Protein AF-A0A536L829-F1 (afdb_monomer_lite)

Foldseek 3Di:
DCAALVRHHFPWDKDQWDAAPVRQKIKTWTQGQPNDPPSDLSETFIWMAGNVNSHIDTQCAALVRHHFNYYKGNWEAANVRQKIKTKTQGQPNDPPRDLSEIFIWIARNVNSHIDTQCAALQRHHFNYYWDHWYAANLRQKIKTWTLGQHNFPQSDLSAIFIKIKGQAQVPPSDGNDRNGIHMDTQCAAPLRHHDNYHWHDWYAANVRQKIKIWTFDPSPPPQQQGGAIFIKMAGPQQGDIDTPQAAPVRHHFNWHKGWDYAYNLRQKTKIWTLGQRRYVPRNPSDIDIDIDGQACPLPDDSVQALDRNQRDPDADQQCPSSRHCRRRQQQRNVQRDGVSLCVVLVEDSRWRLHHQAARAPSVHPQARAPVVLVVLVVQFFPFGDDDTQDPRHPPNDDDRGRHPVRSVRSVVSHGRGIDD

Structure (mmCIF, N/CA/C/O backbone):
data_AF-A0A536L829-F1
#
_entry.id   AF-A0A536L829-F1
#
loop_
_atom_site.group_PDB
_atom_site.id
_atom_site.type_symbol
_atom_site.label_atom_id
_atom_site.label_alt_id
_atom_site.label_comp_id
_atom_site.label_asym_id
_atom_site.label_entity_id
_atom_site.label_seq_id
_atom_site.pdbx_PDB_ins_code
_atom_site.Cartn_x
_atom_site.Cartn_y
_atom_site.Cartn_z
_atom_site.occupancy
_atom_site.B_iso_or_equiv
_atom_site.auth_seq_id
_atom_site.auth_comp_id
_atom_site.auth_asym_id
_atom_site.auth_atom_id
_atom_site.pdbx_PDB_model_num
ATOM 1 N N . MET A 1 1 ? -20.697 14.080 11.314 1.00 69.31 1 MET A N 1
ATOM 2 C CA . MET A 1 1 ? -20.139 12.727 11.076 1.00 69.31 1 MET A CA 1
ATOM 3 C C . MET A 1 1 ? -19.675 12.110 12.388 1.00 69.31 1 MET A C 1
ATOM 5 O O . MET A 1 1 ? -20.003 10.958 12.609 1.00 69.31 1 MET A O 1
ATOM 9 N N . SER A 1 2 ? -19.052 12.883 13.291 1.00 83.31 2 SER A N 1
ATOM 10 C CA . SER A 1 2 ? -18.897 12.517 14.711 1.00 83.31 2 SER A CA 1
ATOM 11 C C . SER A 1 2 ? -20.229 12.636 15.470 1.00 83.31 2 SER A C 1
ATOM 13 O O . SER A 1 2 ? -20.561 13.674 16.046 1.00 83.31 2 SER A O 1
ATOM 15 N N . ILE A 1 3 ? -21.055 11.600 15.341 1.00 90.44 3 ILE A N 1
ATOM 16 C CA . ILE A 1 3 ? -22.325 11.435 16.052 1.00 90.44 3 ILE A CA 1
ATOM 17 C C . ILE A 1 3 ? -22.441 9.987 16.524 1.00 90.44 3 ILE A C 1
ATOM 19 O O . ILE A 1 3 ? -21.913 9.083 15.874 1.00 90.44 3 ILE A O 1
ATOM 23 N N . SER A 1 4 ? -23.143 9.759 17.621 1.00 88.38 4 SER A N 1
ATOM 24 C CA . SER A 1 4 ? -23.472 8.424 18.120 1.00 88.38 4 SER A CA 1
ATOM 25 C C . SER A 1 4 ? -24.584 7.756 17.295 1.00 88.38 4 SER A C 1
ATOM 27 O O . SER A 1 4 ? -25.200 8.356 16.403 1.00 88.38 4 SER A O 1
ATOM 29 N N . SER A 1 5 ? -24.861 6.482 17.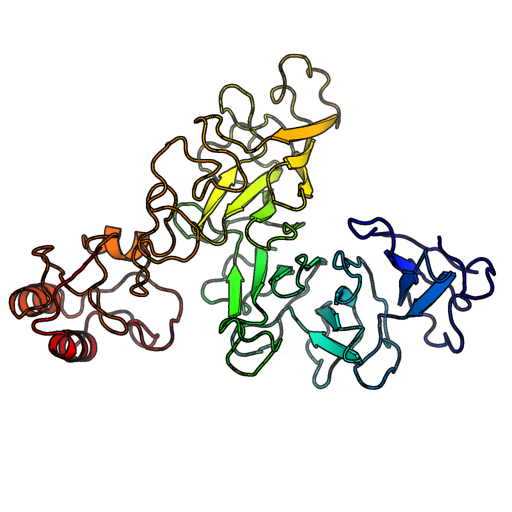576 1.00 92.31 5 SER A N 1
ATOM 30 C CA . SER A 1 5 ? -25.939 5.716 16.923 1.00 92.31 5 SER A CA 1
ATOM 31 C C . SER A 1 5 ? -27.346 6.269 17.207 1.00 92.31 5 SER A C 1
ATOM 33 O O . SER A 1 5 ? -28.232 6.140 16.370 1.00 92.31 5 SER A O 1
ATOM 35 N N . ASP A 1 6 ? -27.550 6.951 18.336 1.00 90.06 6 ASP A N 1
ATOM 36 C CA . ASP A 1 6 ? -28.783 7.682 18.676 1.00 90.06 6 ASP A CA 1
ATOM 37 C C . ASP A 1 6 ? -28.766 9.153 18.205 1.00 90.06 6 ASP A C 1
ATOM 39 O O . ASP A 1 6 ? -29.611 9.954 18.603 1.00 90.06 6 ASP A O 1
ATOM 43 N N . ALA A 1 7 ? -27.829 9.499 17.313 1.00 90.06 7 ALA A N 1
ATOM 44 C CA . ALA A 1 7 ? -27.653 10.816 16.701 1.00 90.06 7 ALA A CA 1
ATOM 45 C C . ALA A 1 7 ? -27.290 11.956 17.673 1.00 90.06 7 ALA A C 1
ATOM 47 O O . ALA A 1 7 ? -27.425 13.131 17.320 1.00 90.06 7 ALA A O 1
ATOM 48 N N . ALA A 1 8 ? -26.775 11.638 18.863 1.00 92.50 8 ALA A N 1
ATOM 49 C CA . ALA A 1 8 ? -26.170 12.632 19.737 1.00 92.50 8 ALA A CA 1
ATOM 50 C C . ALA A 1 8 ? -24.819 13.103 19.171 1.00 92.50 8 ALA A C 1
ATOM 52 O O . ALA A 1 8 ? -24.063 12.346 18.560 1.00 92.50 8 ALA A O 1
ATOM 53 N N . GLN A 1 9 ? -24.510 14.384 19.363 1.00 93.19 9 GLN A N 1
ATOM 54 C CA . GLN A 1 9 ? -23.224 14.954 18.967 1.00 93.19 9 GLN A CA 1
ATOM 55 C C . GLN A 1 9 ? -22.103 14.449 19.888 1.00 93.19 9 GLN A C 1
ATOM 57 O O . GLN A 1 9 ? -22.284 14.391 21.108 1.00 93.19 9 GLN A O 1
ATOM 62 N N . GLY A 1 10 ? -20.937 14.138 19.311 1.00 93.44 10 GLY A N 1
ATOM 63 C CA . GLY A 1 10 ? -19.727 13.835 20.078 1.00 93.44 10 GLY A CA 1
ATOM 64 C C . GLY A 1 10 ? -19.325 14.991 21.005 1.00 93.44 10 GLY A C 1
ATOM 65 O O . GLY A 1 10 ? -19.344 16.155 20.603 1.00 93.44 10 GLY A O 1
ATOM 66 N N . ASN A 1 11 ? -18.957 14.678 22.245 1.00 94.19 11 ASN A N 1
ATOM 67 C CA . ASN A 1 11 ? -18.572 15.643 23.282 1.00 94.19 11 ASN A CA 1
ATOM 68 C C . ASN A 1 11 ? -17.068 15.996 23.287 1.00 94.19 11 ASN A C 1
ATOM 70 O O . ASN A 1 11 ? -16.604 16.672 24.205 1.00 94.19 11 ASN A O 1
ATOM 74 N N . GLY A 1 12 ? -16.318 15.558 22.275 1.00 93.69 12 GLY A N 1
ATOM 75 C CA . GLY A 1 12 ? -14.879 15.770 22.132 1.00 93.69 12 GLY A CA 1
ATOM 76 C C . GLY A 1 12 ? -14.468 16.068 20.689 1.00 93.69 12 GLY A C 1
ATOM 77 O O . GLY A 1 12 ? -15.265 15.963 19.751 1.00 93.69 12 GLY A O 1
ATOM 78 N N . THR A 1 13 ? -13.206 16.459 20.508 1.00 94.56 13 THR A N 1
ATOM 79 C CA . THR A 1 13 ? -12.632 16.722 19.182 1.00 94.56 13 THR A CA 1
ATOM 80 C C . THR A 1 13 ? -12.606 15.443 18.352 1.00 94.56 13 THR A C 1
ATOM 82 O O . THR A 1 13 ? -12.345 14.359 18.869 1.00 94.56 13 THR A O 1
ATOM 85 N N . SER A 1 14 ? -12.890 15.573 17.058 1.00 95.12 14 SER A N 1
ATOM 86 C CA . SER A 1 14 ? -12.734 14.496 16.079 1.00 95.12 14 SER A CA 1
ATOM 87 C C . SER A 1 14 ? -11.917 15.008 14.903 1.00 95.12 14 SER A C 1
ATOM 89 O O . SER A 1 14 ? -12.130 16.140 14.464 1.00 95.12 14 SER A O 1
ATOM 91 N N . ASP A 1 15 ? -11.003 14.189 14.403 1.00 94.56 15 ASP A N 1
ATOM 92 C CA . ASP A 1 15 ? -10.089 14.545 13.321 1.00 94.56 15 ASP A CA 1
ATOM 93 C C . ASP A 1 15 ? -9.843 13.352 12.381 1.00 94.56 15 ASP A C 1
ATOM 95 O O . ASP A 1 15 ? -10.483 12.306 12.504 1.00 94.56 15 ASP A O 1
ATOM 99 N N . THR A 1 16 ? -8.951 13.551 11.403 1.00 92.00 16 THR A N 1
ATOM 100 C CA . THR A 1 16 ? -8.462 12.511 10.479 1.00 92.00 16 THR A CA 1
ATOM 101 C C . THR A 1 16 ? -9.557 11.623 9.853 1.00 92.00 16 THR A C 1
ATOM 103 O O . THR A 1 16 ? -9.437 10.398 9.867 1.00 92.00 16 THR A O 1
ATOM 106 N N . PRO A 1 17 ? -10.648 12.195 9.297 1.00 95.00 17 PRO A N 1
ATOM 107 C CA . PRO A 1 17 ? -11.687 11.383 8.687 1.00 95.00 17 PRO A CA 1
ATOM 108 C C . PRO A 1 17 ? -11.194 10.736 7.388 1.00 95.00 17 PRO A C 1
ATOM 110 O O . PRO A 1 17 ? -10.574 11.382 6.542 1.00 95.00 17 PRO A O 1
ATOM 113 N N . TYR A 1 18 ? -11.580 9.484 7.194 1.00 94.00 18 TYR A N 1
ATOM 114 C CA . TYR A 1 18 ? -11.439 8.738 5.957 1.00 94.00 18 TYR A CA 1
ATOM 115 C C . TYR A 1 18 ? -12.810 8.240 5.516 1.00 94.00 18 TYR A C 1
ATOM 117 O O . TYR A 1 18 ? -13.568 7.699 6.320 1.00 94.00 18 TYR A O 1
ATOM 125 N N . ILE A 1 19 ? -13.142 8.406 4.239 1.00 93.50 19 ILE A N 1
ATOM 126 C CA . ILE A 1 19 ? -14.396 7.924 3.664 1.00 93.50 19 ILE A CA 1
ATOM 127 C C . ILE A 1 19 ? -14.114 6.776 2.694 1.00 93.50 19 ILE A C 1
ATOM 129 O O . ILE A 1 19 ? -13.273 6.898 1.810 1.00 93.50 19 ILE A O 1
ATOM 133 N N . SER A 1 20 ? -14.817 5.659 2.874 1.00 92.88 20 SER A N 1
ATOM 134 C CA . SER A 1 20 ? -14.793 4.528 1.934 1.00 92.88 20 SER A CA 1
ATOM 135 C C . SER A 1 20 ? -15.218 4.960 0.525 1.00 92.88 20 SER A C 1
ATOM 137 O O . SER A 1 20 ? -15.985 5.911 0.365 1.00 92.88 20 SER A O 1
ATOM 139 N N . TYR A 1 21 ? -14.767 4.234 -0.500 1.00 87.12 21 TYR A N 1
ATOM 140 C CA . TYR A 1 21 ? -14.983 4.586 -1.911 1.00 87.12 21 TYR A CA 1
ATOM 141 C C . TYR A 1 21 ? -16.462 4.797 -2.290 1.00 87.12 21 TYR A C 1
ATOM 143 O O . TYR A 1 21 ? -16.812 5.757 -2.971 1.00 87.12 21 TYR A O 1
ATOM 151 N N . ASN A 1 22 ? -17.361 3.943 -1.792 1.00 86.19 22 ASN A N 1
ATOM 152 C CA . ASN A 1 22 ? -18.809 4.065 -2.023 1.00 86.19 22 ASN A CA 1
ATOM 153 C C . ASN A 1 22 ? -19.483 5.144 -1.149 1.00 86.19 22 ASN A C 1
ATOM 155 O O . ASN A 1 22 ? -20.701 5.328 -1.192 1.00 86.19 22 ASN A O 1
ATOM 159 N N . GLY A 1 23 ? -18.711 5.832 -0.310 1.00 91.50 23 GLY A N 1
ATOM 160 C CA . GLY A 1 23 ? -19.181 6.851 0.607 1.00 91.50 23 GLY A CA 1
ATOM 161 C C . GLY A 1 23 ? -19.932 6.321 1.825 1.00 91.50 23 GLY A C 1
ATOM 162 O O . GLY A 1 23 ? -20.353 7.137 2.640 1.00 91.50 23 GLY A O 1
ATOM 163 N N . ARG A 1 24 ? -20.160 5.013 1.979 1.00 96.00 24 ARG A N 1
ATOM 164 C CA . ARG A 1 24 ? -21.028 4.467 3.037 1.00 96.00 24 ARG A CA 1
ATOM 165 C C . ARG A 1 24 ? -20.382 4.549 4.412 1.00 96.00 24 ARG A C 1
ATOM 167 O O . ARG A 1 24 ? -21.031 4.987 5.360 1.00 96.00 24 ARG A O 1
ATOM 174 N N . TYR A 1 25 ? -19.131 4.132 4.518 1.00 97.69 25 TYR A N 1
ATOM 175 C CA . TYR A 1 25 ? -18.400 4.092 5.778 1.00 97.69 25 TYR A CA 1
ATOM 176 C C . TYR A 1 25 ? -17.463 5.279 5.913 1.00 97.69 25 TYR A C 1
ATOM 178 O O . TYR A 1 25 ? -16.838 5.703 4.937 1.00 97.69 25 TYR A O 1
ATOM 186 N N . VAL A 1 26 ? -17.366 5.791 7.136 1.00 97.50 26 VAL A N 1
ATOM 187 C CA . VAL A 1 26 ? -16.442 6.860 7.510 1.00 97.50 26 VAL A CA 1
ATOM 188 C C . VAL A 1 26 ? -15.679 6.410 8.741 1.00 97.50 26 VAL A C 1
ATOM 190 O O . VAL A 1 26 ? -16.291 6.275 9.799 1.00 97.50 26 VAL A O 1
ATOM 193 N N . ALA A 1 27 ? -14.375 6.193 8.607 1.00 97.94 27 ALA A N 1
ATOM 194 C CA . ALA A 1 27 ? -13.487 5.983 9.741 1.00 97.94 27 ALA A CA 1
ATOM 195 C C . ALA A 1 27 ? -12.945 7.337 10.217 1.00 97.94 27 ALA A C 1
ATOM 197 O O . ALA A 1 27 ? -12.687 8.215 9.398 1.00 97.94 27 ALA A O 1
ATOM 198 N N . PHE A 1 28 ? -12.821 7.557 11.520 1.00 97.88 28 PHE A N 1
ATOM 199 C CA . PHE A 1 28 ? -12.306 8.817 12.063 1.00 97.88 28 PHE A CA 1
ATOM 200 C C . PHE A 1 28 ? -11.768 8.621 13.477 1.00 97.88 28 PHE A C 1
ATOM 202 O O . PHE A 1 28 ? -12.210 7.718 14.189 1.00 97.88 28 PHE A O 1
ATOM 209 N N . SER A 1 29 ? -10.851 9.493 13.890 1.00 97.62 29 SER A N 1
ATOM 210 C CA . SER A 1 29 ? -10.360 9.510 15.268 1.00 97.62 29 SER A CA 1
ATOM 211 C C . SER A 1 29 ? -11.216 10.452 16.113 1.00 97.62 29 SER A C 1
ATOM 213 O O . SER A 1 29 ? -11.665 11.501 15.634 1.00 97.62 29 SER A O 1
ATOM 215 N N . SER A 1 30 ? -11.467 10.104 17.372 1.00 97.69 30 SER A N 1
ATOM 216 C CA . SER A 1 30 ? -12.224 10.960 18.285 1.00 97.69 30 SER A CA 1
ATOM 217 C C . SER A 1 30 ? -11.803 10.777 19.735 1.00 97.69 30 SER A C 1
ATOM 219 O O . SER A 1 30 ? -11.597 9.658 20.182 1.00 97.69 30 SER A O 1
ATOM 221 N N . GLY A 1 31 ? -11.727 11.882 20.479 1.00 96.44 31 GLY A N 1
ATOM 222 C CA . GLY A 1 31 ? -11.614 11.870 21.944 1.00 96.44 31 GLY A CA 1
ATOM 223 C C . GLY A 1 31 ? -12.967 12.004 22.653 1.00 96.44 31 GLY A C 1
ATOM 224 O O . GLY A 1 31 ? -13.018 12.441 23.801 1.00 96.44 31 GLY A O 1
ATOM 225 N N . ALA A 1 32 ? -14.074 11.769 21.943 1.00 96.81 32 ALA A N 1
ATOM 226 C CA . ALA A 1 32 ? -15.423 11.906 22.476 1.00 96.81 32 ALA A CA 1
ATOM 227 C C . ALA A 1 32 ? -15.872 10.629 23.201 1.00 96.81 32 ALA A C 1
ATOM 229 O O . ALA A 1 32 ? -16.067 9.600 22.567 1.00 96.81 32 ALA A O 1
ATOM 230 N N . SER A 1 33 ? -16.167 10.736 24.497 1.00 95.88 33 SER A N 1
ATOM 231 C CA . SER A 1 33 ? -16.559 9.609 25.355 1.00 95.88 33 SER A CA 1
ATOM 232 C C . SER A 1 33 ? -18.018 9.153 25.210 1.00 95.88 33 SER A C 1
ATOM 234 O O . SER A 1 33 ? -18.511 8.354 26.002 1.00 95.88 33 SER A O 1
ATOM 236 N N . ASN A 1 34 ? -18.768 9.716 24.261 1.00 95.12 34 ASN A N 1
ATOM 237 C CA . ASN A 1 34 ? -20.203 9.460 24.108 1.00 95.12 34 ASN A CA 1
ATOM 238 C C . ASN A 1 34 ? -20.605 8.992 22.702 1.00 95.12 34 ASN A C 1
ATOM 240 O O . ASN A 1 34 ? -21.795 8.978 22.391 1.00 95.12 34 ASN A O 1
ATOM 244 N N . LEU A 1 35 ? -19.646 8.636 21.840 1.00 95.56 35 LEU A N 1
ATOM 245 C CA . LEU A 1 35 ? -19.955 8.126 20.498 1.00 95.56 35 LEU A CA 1
ATOM 246 C C . LEU A 1 35 ? -20.467 6.685 20.513 1.00 95.56 35 LEU A C 1
ATOM 248 O O . LEU A 1 35 ? -21.276 6.311 19.661 1.00 95.56 35 LEU A O 1
ATOM 252 N N . VAL A 1 36 ? -20.033 5.903 21.498 1.00 95.50 36 VAL A N 1
ATOM 253 C CA . VAL A 1 36 ? -20.511 4.550 21.788 1.00 95.50 36 VAL A CA 1
ATOM 254 C C . VAL A 1 36 ? -20.711 4.394 23.299 1.00 95.50 36 VAL A C 1
ATOM 256 O O . VAL A 1 36 ? -20.111 5.149 24.068 1.00 95.50 36 VAL A O 1
ATOM 259 N N . PRO A 1 37 ? -21.529 3.428 23.750 1.00 90.19 37 PRO A N 1
ATOM 260 C CA . PRO A 1 37 ? -21.577 3.059 25.159 1.00 90.19 37 PRO A CA 1
ATOM 261 C C . PRO A 1 37 ? -20.196 2.628 25.675 1.00 90.19 37 PRO A C 1
ATOM 263 O O . PRO A 1 37 ? -19.373 2.109 24.924 1.00 90.19 37 PRO A O 1
ATOM 266 N N . ASP A 1 38 ? -19.963 2.831 26.968 1.00 88.25 38 ASP A N 1
ATOM 267 C CA . ASP A 1 38 ? -18.808 2.307 27.709 1.00 88.25 38 ASP A CA 1
ATOM 268 C C . ASP A 1 38 ? -17.429 2.859 27.321 1.00 88.25 38 ASP A C 1
ATOM 270 O O . ASP A 1 38 ? -16.408 2.313 27.737 1.00 88.25 38 ASP A O 1
ATOM 274 N N . ASP A 1 39 ? -17.360 3.983 26.604 1.00 93.75 39 ASP A N 1
ATOM 275 C CA . ASP A 1 39 ? -16.107 4.719 26.428 1.00 93.75 39 ASP A CA 1
ATOM 276 C C . ASP A 1 39 ? -15.562 5.301 27.733 1.00 93.75 39 ASP A C 1
ATOM 278 O O . ASP A 1 39 ? -16.080 6.279 28.275 1.00 93.75 39 ASP A O 1
ATOM 282 N N . SER A 1 40 ? -14.525 4.649 28.262 1.00 94.50 40 SER A N 1
ATOM 283 C CA . SER A 1 40 ? -14.020 4.894 29.614 1.00 94.50 40 SER A CA 1
ATOM 284 C C . SER A 1 40 ? -12.497 4.966 29.709 1.00 94.50 40 SER A C 1
ATOM 286 O O . SER A 1 40 ? -11.978 5.280 30.781 1.00 94.50 40 SER A O 1
ATOM 288 N N . ASN A 1 41 ? -11.775 4.730 28.611 1.00 92.75 41 ASN A N 1
ATOM 289 C CA . ASN A 1 41 ? -10.310 4.768 28.578 1.00 92.75 41 ASN A CA 1
ATOM 290 C C . ASN A 1 41 ? -9.739 6.203 28.581 1.00 92.75 41 ASN A C 1
ATOM 292 O O . ASN A 1 41 ? -8.550 6.380 28.839 1.00 92.75 41 ASN A O 1
ATOM 296 N N . ALA A 1 42 ? -10.574 7.218 28.318 1.00 92.56 42 ALA A N 1
ATOM 297 C CA . ALA A 1 42 ? -10.180 8.622 28.170 1.00 92.56 42 ALA A CA 1
ATOM 298 C C . ALA A 1 42 ? -9.056 8.849 27.132 1.00 92.56 42 ALA A C 1
ATOM 300 O O . ALA A 1 42 ? -8.292 9.812 27.242 1.00 92.56 42 ALA A O 1
ATOM 301 N N . ALA A 1 43 ? -8.957 7.968 26.133 1.00 96.25 43 ALA A N 1
ATOM 302 C CA . ALA A 1 43 ? -7.997 8.049 25.041 1.00 96.25 43 ALA A CA 1
ATOM 303 C C . ALA A 1 43 ? -8.674 8.535 23.748 1.00 96.25 43 ALA A C 1
ATOM 305 O O . ALA A 1 43 ? -9.896 8.604 23.649 1.00 96.25 43 ALA A O 1
ATOM 306 N N . ILE A 1 44 ? -7.868 8.907 22.749 1.00 97.75 44 ILE A N 1
ATOM 307 C CA . ILE A 1 44 ? -8.382 9.078 21.384 1.00 97.75 44 ILE A CA 1
ATOM 308 C C . ILE A 1 44 ? -8.559 7.686 20.785 1.00 97.75 44 ILE A C 1
ATOM 310 O O . ILE A 1 44 ? -7.616 6.895 20.777 1.00 97.75 44 ILE A O 1
ATOM 314 N N . ASP A 1 45 ? -9.746 7.425 20.257 1.00 98.31 45 ASP A N 1
ATOM 315 C CA . ASP A 1 45 ? -10.143 6.146 19.686 1.00 98.31 45 ASP A CA 1
ATOM 316 C C . ASP A 1 45 ? -10.475 6.262 18.200 1.00 98.31 45 ASP A C 1
ATOM 318 O O . ASP A 1 45 ? -10.788 7.342 17.691 1.00 98.31 45 ASP A O 1
ATOM 322 N N . ILE A 1 46 ? -10.434 5.126 17.505 1.00 98.44 46 ILE A N 1
ATOM 323 C CA . ILE A 1 46 ? -10.895 5.008 16.124 1.00 98.44 46 ILE A CA 1
ATOM 324 C C . ILE A 1 46 ? -12.347 4.566 16.124 1.00 98.44 46 ILE A C 1
ATOM 326 O O . ILE A 1 46 ? -12.702 3.568 16.750 1.00 98.44 46 ILE A O 1
ATOM 330 N N . PHE A 1 47 ? -13.170 5.268 15.356 1.00 98.44 47 PHE A N 1
ATOM 331 C CA . PHE A 1 47 ? -14.573 4.941 15.157 1.00 98.44 47 PHE A CA 1
ATOM 332 C C . PHE A 1 47 ? -14.888 4.755 13.682 1.00 98.44 47 PHE A C 1
ATOM 334 O O . PHE A 1 47 ? -14.300 5.418 12.828 1.00 98.44 47 PHE A O 1
ATOM 341 N N . VAL A 1 48 ? -15.874 3.908 13.391 1.00 98.31 48 VAL A N 1
ATOM 342 C CA . VAL A 1 48 ? -16.492 3.805 12.067 1.00 98.31 48 VAL A CA 1
ATOM 343 C C . VAL A 1 48 ? -17.961 4.171 12.159 1.00 98.31 48 VAL A C 1
ATOM 345 O O . VAL A 1 48 ? -18.712 3.628 12.968 1.00 98.31 48 VAL A O 1
ATOM 348 N N . ARG A 1 49 ? -18.380 5.096 11.294 1.00 97.50 49 ARG A N 1
ATOM 349 C CA . ARG A 1 49 ? -19.781 5.434 11.053 1.00 97.50 49 ARG A CA 1
ATOM 350 C C . ARG A 1 49 ? -20.263 4.733 9.791 1.00 97.50 49 ARG A C 1
ATOM 352 O O . ARG A 1 49 ? -19.796 5.060 8.701 1.00 97.50 49 ARG A O 1
ATOM 359 N N . ASP A 1 50 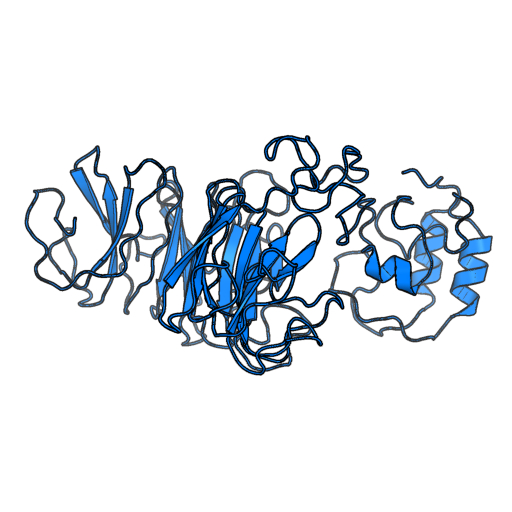? -21.261 3.866 9.917 1.00 97.19 50 ASP A N 1
ATOM 360 C CA . ASP A 1 50 ? -22.065 3.421 8.778 1.00 97.19 50 ASP A CA 1
ATOM 361 C C . ASP A 1 50 ? -23.151 4.472 8.507 1.00 97.19 50 ASP A C 1
ATOM 363 O O . ASP A 1 50 ? -24.073 4.684 9.301 1.00 97.19 50 ASP A O 1
ATOM 367 N N . ARG A 1 51 ? -23.040 5.178 7.381 1.00 95.62 51 ARG A N 1
ATOM 368 C CA . ARG A 1 51 ? -23.989 6.231 7.000 1.00 95.62 51 ARG A CA 1
ATOM 369 C C . ARG A 1 51 ? -25.325 5.683 6.508 1.00 95.62 51 ARG A C 1
ATOM 371 O O . ARG A 1 51 ? -26.310 6.415 6.563 1.00 95.62 51 ARG A O 1
ATOM 378 N N . SER A 1 52 ? -25.367 4.439 6.036 1.00 95.69 52 SER A N 1
ATOM 379 C CA . SER A 1 52 ? -26.596 3.793 5.573 1.00 95.69 52 SER A CA 1
ATOM 380 C C . SER A 1 52 ? -27.419 3.264 6.742 1.00 95.69 52 SER A C 1
ATOM 382 O O . SER A 1 52 ? -28.633 3.443 6.755 1.00 95.69 52 SER A O 1
ATOM 384 N N . LEU A 1 53 ? -26.764 2.645 7.729 1.00 95.38 53 LEU A N 1
ATOM 385 C CA . LEU A 1 53 ? -27.432 2.111 8.923 1.00 95.38 53 LEU A CA 1
ATOM 386 C C . LEU A 1 53 ? -27.572 3.139 10.047 1.00 95.38 53 LEU A C 1
ATOM 388 O O . LEU A 1 53 ? -28.387 2.965 10.949 1.00 95.38 53 LEU A O 1
ATOM 392 N N . GLY A 1 54 ? -26.793 4.217 10.001 1.00 95.19 54 GLY A N 1
ATOM 393 C CA . GLY A 1 54 ? -26.799 5.228 11.043 1.00 95.19 54 GLY A CA 1
ATOM 394 C C . GLY A 1 54 ? -26.186 4.742 12.359 1.00 95.19 54 GLY A C 1
ATOM 395 O O . GLY A 1 54 ? -26.558 5.254 13.415 1.00 95.19 54 GLY A O 1
ATOM 396 N N . THR A 1 55 ? -25.245 3.801 12.303 1.00 96.69 55 THR A N 1
ATOM 397 C CA . THR A 1 55 ? -24.552 3.244 13.471 1.00 96.69 55 THR A CA 1
ATOM 398 C C . THR A 1 55 ? -23.118 3.749 13.561 1.00 96.69 55 THR A C 1
ATOM 400 O O . THR A 1 55 ? -22.462 3.970 12.543 1.00 96.69 55 THR A O 1
ATOM 403 N N . THR A 1 56 ? -22.641 3.935 14.788 1.00 97.31 56 THR A N 1
ATOM 404 C CA . THR A 1 56 ? -21.245 4.238 15.117 1.00 97.31 56 THR A CA 1
ATOM 405 C C . THR A 1 56 ? -20.712 3.145 16.029 1.00 97.31 56 THR A C 1
ATOM 407 O O . THR A 1 56 ? -21.380 2.773 16.993 1.00 97.31 56 THR A O 1
ATOM 410 N N . GLU A 1 57 ? -19.516 2.653 15.735 1.00 96.75 57 GLU A N 1
ATOM 411 C CA . GLU A 1 57 ? -18.818 1.650 16.539 1.00 96.75 57 GLU A CA 1
ATOM 412 C C . GLU A 1 57 ? -17.350 2.028 16.728 1.00 96.75 57 GLU A C 1
ATOM 414 O O . GLU A 1 57 ? -16.790 2.772 15.919 1.00 96.75 57 GLU A O 1
ATOM 419 N N . ARG A 1 58 ? -16.735 1.518 17.799 1.00 98.12 58 ARG A N 1
ATOM 420 C CA . ARG A 1 58 ? -15.303 1.679 18.058 1.00 98.12 58 ARG A CA 1
ATOM 421 C C . ARG A 1 58 ? -14.534 0.539 17.415 1.00 98.12 58 ARG A C 1
ATOM 423 O O . ARG A 1 58 ? -14.943 -0.611 17.502 1.00 98.12 58 ARG A O 1
ATOM 430 N N . VAL A 1 59 ? -13.415 0.883 16.801 1.00 98.38 59 VAL A N 1
ATOM 431 C CA . VAL A 1 59 ? -12.536 -0.026 16.065 1.00 98.38 59 VAL A CA 1
ATOM 432 C C . VAL A 1 59 ? -11.220 -0.264 16.800 1.00 98.38 59 VAL A C 1
ATOM 434 O O . VAL A 1 59 ? -10.651 -1.341 16.665 1.00 98.38 59 VAL A O 1
ATOM 437 N N . SER A 1 60 ? -10.749 0.702 17.597 1.00 98.56 60 SER A N 1
ATOM 438 C CA . SER A 1 60 ? -9.548 0.591 18.441 1.00 98.56 60 SER A CA 1
ATOM 439 C C . SER A 1 60 ? -9.780 -0.322 19.653 1.00 98.56 60 SER A C 1
ATOM 441 O O . SER A 1 60 ? -9.766 0.110 20.807 1.00 98.56 60 SER A O 1
ATOM 443 N N . VAL A 1 61 ? -10.024 -1.601 19.376 1.00 98.62 61 VAL A N 1
ATOM 444 C CA . VAL A 1 61 ? -10.246 -2.672 20.350 1.00 98.62 61 VAL A CA 1
ATOM 445 C C . VAL A 1 61 ? -9.381 -3.889 20.021 1.00 98.62 61 VAL A C 1
ATOM 447 O O . VAL A 1 61 ? -8.988 -4.090 18.868 1.00 98.62 61 VAL A O 1
ATOM 450 N N . ASP A 1 62 ? -9.074 -4.705 21.025 1.00 98.62 62 ASP A N 1
ATOM 451 C CA . ASP A 1 62 ? -8.447 -6.014 20.828 1.00 98.62 62 ASP A CA 1
ATOM 452 C C . ASP A 1 62 ? -9.453 -7.061 20.299 1.00 98.62 62 ASP A C 1
ATOM 454 O O . ASP A 1 62 ? -10.650 -6.799 20.149 1.00 98.62 62 ASP A O 1
ATOM 458 N N . SER A 1 63 ? -8.983 -8.282 20.023 1.00 98.19 63 SER A N 1
ATOM 459 C CA . SER A 1 63 ? -9.837 -9.396 19.568 1.00 98.19 63 SER A CA 1
ATOM 460 C C . SER A 1 63 ? -10.828 -9.919 20.625 1.00 98.19 63 SER A C 1
ATOM 462 O O . SER A 1 63 ? -11.611 -10.820 20.337 1.00 98.19 63 SER A O 1
ATOM 464 N N . ALA A 1 64 ? -10.790 -9.394 21.851 1.00 98.00 64 ALA A N 1
ATOM 465 C CA . ALA A 1 64 ? -11.752 -9.662 22.918 1.00 98.00 64 ALA A CA 1
ATOM 466 C C . ALA A 1 64 ? -12.687 -8.459 23.174 1.00 98.00 64 ALA A C 1
ATOM 468 O O . ALA A 1 64 ? -13.394 -8.445 24.183 1.00 98.00 64 ALA A O 1
ATOM 469 N N . GLU A 1 65 ? -12.703 -7.472 22.268 1.00 97.00 65 GLU A N 1
ATOM 470 C CA . GLU A 1 65 ? -13.462 -6.215 22.348 1.00 97.00 65 GLU A CA 1
ATOM 471 C C . GLU A 1 65 ? -13.037 -5.268 23.488 1.00 97.00 65 GLU A C 1
ATOM 473 O O . GLU A 1 65 ? -13.766 -4.340 23.850 1.00 97.00 65 GLU A O 1
ATOM 478 N N . SER A 1 66 ? -11.847 -5.460 24.060 1.00 97.50 66 SER A N 1
ATOM 479 C CA . SER A 1 66 ? -11.295 -4.548 25.064 1.00 97.50 66 SER A CA 1
ATOM 480 C C . SER A 1 66 ? -10.728 -3.302 24.393 1.00 97.50 66 SER A C 1
ATOM 482 O O . SER A 1 66 ? -9.982 -3.388 23.421 1.00 97.50 66 SER A O 1
ATOM 484 N N . GLN A 1 67 ? -11.043 -2.129 24.939 1.00 98.12 67 GLN A N 1
ATOM 485 C CA . GLN A 1 67 ? -10.579 -0.840 24.418 1.00 98.12 67 GLN A CA 1
ATOM 486 C C . GLN A 1 67 ? -9.055 -0.721 24.460 1.00 98.12 67 GLN A C 1
ATOM 488 O O . GLN A 1 67 ? -8.411 -1.177 25.411 1.00 98.12 67 GLN A O 1
ATOM 493 N N . ALA A 1 68 ? -8.492 -0.038 23.462 1.00 98.25 68 ALA A N 1
ATOM 494 C CA . ALA A 1 68 ? -7.113 0.425 23.493 1.00 98.25 68 ALA A CA 1
ATOM 495 C C . ALA A 1 68 ? -6.830 1.186 24.801 1.00 98.25 68 ALA A C 1
ATOM 497 O O . ALA A 1 68 ? -7.607 2.045 25.225 1.00 98.25 68 ALA A O 1
ATOM 498 N N . ASN A 1 69 ? -5.704 0.881 25.444 1.00 97.19 69 ASN A N 1
ATOM 499 C CA . ASN A 1 69 ? -5.276 1.515 26.693 1.00 97.19 69 ASN A CA 1
ATOM 500 C C . ASN A 1 69 ? -4.475 2.817 26.483 1.00 97.19 69 ASN A C 1
ATOM 502 O O . ASN A 1 69 ? -3.964 3.387 27.447 1.00 97.19 69 ASN A O 1
ATOM 506 N N . SER A 1 70 ? -4.346 3.274 25.237 1.00 97.75 70 SER A N 1
ATOM 507 C CA . SER A 1 70 ? -3.633 4.487 24.840 1.00 97.75 70 SER A CA 1
ATOM 508 C C . SER A 1 70 ? -4.201 5.032 23.526 1.00 97.75 70 SER A C 1
ATOM 510 O O . SER A 1 70 ? -5.059 4.412 22.899 1.00 97.75 70 SER A O 1
ATOM 512 N N . ALA A 1 71 ? -3.739 6.212 23.113 1.00 97.44 71 ALA A N 1
ATOM 513 C CA . ALA A 1 71 ? -4.276 6.915 21.951 1.00 97.44 71 ALA A CA 1
ATOM 514 C C . ALA A 1 71 ? -4.036 6.160 20.632 1.00 97.44 71 ALA A C 1
ATOM 516 O O . ALA A 1 71 ? -2.928 5.688 20.362 1.00 97.44 71 ALA A O 1
ATOM 517 N N . SER A 1 72 ? -5.071 6.139 19.792 1.00 98.12 72 SER A N 1
ATOM 518 C CA . SER A 1 72 ? -5.067 5.635 18.417 1.00 98.12 72 SER A CA 1
ATOM 519 C C . SER A 1 72 ? -5.348 6.771 17.425 1.00 98.12 72 SER A C 1
ATOM 521 O O . SER A 1 72 ? -5.879 7.815 17.805 1.00 98.12 72 SER A O 1
ATOM 523 N N . GLY A 1 73 ? -4.975 6.610 16.153 1.00 97.25 73 GLY A N 1
ATOM 524 C CA . GLY A 1 73 ? -5.199 7.654 15.149 1.00 97.25 73 GLY A CA 1
ATOM 525 C C . GLY A 1 73 ? -5.010 7.215 13.696 1.00 97.25 73 GLY A C 1
ATOM 526 O O . GLY A 1 73 ? -4.661 6.069 13.424 1.00 97.25 73 GLY A O 1
ATOM 527 N N . ALA A 1 74 ? -5.212 8.169 12.781 1.00 95.88 74 ALA A N 1
ATOM 528 C CA . ALA A 1 74 ? -4.961 8.043 11.339 1.00 95.88 74 ALA A CA 1
ATOM 529 C C . ALA A 1 74 ? -5.557 6.768 10.698 1.00 95.88 74 ALA A C 1
ATOM 531 O O . ALA A 1 74 ? -4.809 5.940 10.178 1.00 95.88 74 ALA A O 1
ATOM 532 N N . PRO A 1 75 ? -6.889 6.579 10.749 1.00 97.75 75 PRO A N 1
ATOM 533 C CA . PRO A 1 75 ? -7.502 5.381 10.204 1.00 97.75 75 PRO A CA 1
ATOM 534 C C . PRO A 1 75 ? -7.585 5.395 8.670 1.00 97.75 75 PRO A C 1
ATOM 536 O O . PRO A 1 75 ? -7.819 6.434 8.050 1.00 97.75 75 PRO A O 1
ATOM 539 N N . SER A 1 76 ? -7.503 4.207 8.076 1.00 96.69 76 SER A N 1
ATOM 540 C CA . SER A 1 76 ? -7.785 3.905 6.670 1.00 96.69 76 SER A CA 1
ATOM 541 C C . SER A 1 76 ? -8.757 2.724 6.605 1.00 96.69 76 SER A C 1
ATOM 543 O O . SER A 1 76 ? -8.654 1.809 7.419 1.00 96.69 76 SER A O 1
ATOM 545 N N . ILE A 1 77 ? -9.742 2.746 5.704 1.00 97.50 77 ILE A N 1
ATOM 546 C CA . ILE A 1 77 ? -10.835 1.757 5.675 1.00 97.50 77 ILE A CA 1
ATOM 547 C C . ILE A 1 77 ? -11.088 1.234 4.262 1.00 97.50 77 ILE A C 1
ATOM 549 O O . ILE A 1 77 ? -11.164 2.015 3.310 1.00 97.50 77 ILE A O 1
ATOM 553 N N . SER A 1 78 ? -11.279 -0.083 4.144 1.00 96.94 78 SER A N 1
ATOM 554 C CA . SER A 1 78 ? -11.598 -0.747 2.879 1.00 96.94 78 SER A CA 1
ATOM 555 C C . SER A 1 78 ? -12.957 -0.280 2.304 1.00 96.94 78 SER A C 1
ATOM 557 O O . SER A 1 78 ? -13.850 0.146 3.045 1.00 96.94 78 SER A O 1
ATOM 559 N N . PRO A 1 79 ? -13.173 -0.347 0.975 1.00 94.94 79 PRO A N 1
ATOM 560 C CA . PRO A 1 79 ? -14.417 0.053 0.305 1.00 94.94 79 PRO A CA 1
ATOM 561 C C . PRO A 1 79 ? -15.691 -0.619 0.836 1.00 94.94 79 PRO A C 1
ATOM 563 O O . PRO A 1 79 ? -16.752 0.010 0.899 1.00 94.94 79 PRO A O 1
ATOM 566 N N . ASP A 1 80 ? -15.599 -1.893 1.215 1.00 95.50 80 ASP A N 1
ATOM 567 C CA . ASP A 1 80 ? -16.689 -2.668 1.820 1.00 95.50 80 ASP A CA 1
ATOM 568 C C . ASP A 1 80 ? -16.871 -2.377 3.322 1.00 95.50 80 ASP A C 1
ATOM 570 O O . ASP A 1 80 ? -17.856 -2.797 3.938 1.00 95.50 80 ASP A O 1
ATOM 574 N N . GLY A 1 81 ? -15.943 -1.608 3.890 1.00 96.69 81 GLY A N 1
ATOM 575 C CA . GLY A 1 81 ? -15.852 -1.244 5.285 1.00 96.69 81 GLY A CA 1
ATOM 576 C C . GLY A 1 81 ? -15.239 -2.316 6.175 1.00 96.69 81 GLY A C 1
ATOM 577 O O . GLY A 1 81 ? -15.020 -2.005 7.336 1.00 96.69 81 GLY A O 1
ATOM 578 N N . ARG A 1 82 ? -14.999 -3.548 5.716 1.00 97.25 82 ARG A N 1
ATOM 579 C CA . ARG A 1 82 ? -14.632 -4.684 6.579 1.00 97.25 82 ARG A CA 1
ATOM 580 C C . ARG A 1 82 ? -13.318 -4.466 7.322 1.00 97.25 82 ARG A C 1
ATOM 582 O O . ARG A 1 82 ? -13.255 -4.754 8.516 1.00 97.25 82 ARG A O 1
ATOM 589 N N . PHE A 1 83 ? -12.302 -3.957 6.640 1.00 98.50 83 PHE A N 1
ATOM 590 C CA . PHE A 1 83 ? -10.968 -3.803 7.197 1.00 98.50 83 PHE A CA 1
ATOM 591 C C . PHE A 1 83 ? -10.682 -2.347 7.525 1.00 98.50 83 PHE A C 1
ATOM 593 O O . PHE A 1 83 ? -10.919 -1.456 6.707 1.00 98.50 83 PHE A O 1
ATOM 600 N N . VAL A 1 84 ? -10.154 -2.107 8.722 1.00 98.69 84 VAL A N 1
ATOM 601 C CA . VAL A 1 84 ? -9.707 -0.779 9.145 1.00 98.69 84 VAL A CA 1
ATOM 602 C C . VAL A 1 84 ? -8.278 -0.870 9.634 1.00 98.69 84 VAL A C 1
ATOM 604 O O . VAL A 1 84 ? -8.017 -1.527 10.641 1.00 98.69 84 VAL A O 1
ATOM 607 N N . ALA A 1 85 ? -7.370 -0.197 8.938 1.00 98.62 85 ALA A N 1
ATOM 608 C CA . ALA A 1 85 ? -6.008 -0.004 9.399 1.00 98.62 85 ALA A CA 1
ATOM 609 C C . ALA A 1 85 ? -5.899 1.280 10.224 1.00 98.62 85 ALA A C 1
ATOM 611 O O . ALA A 1 85 ? -6.545 2.276 9.900 1.00 98.62 85 ALA A O 1
ATOM 612 N N . PHE A 1 86 ? -5.109 1.272 11.293 1.00 98.75 86 PHE A N 1
ATOM 613 C CA . PHE A 1 86 ? -4.897 2.442 12.147 1.00 98.75 86 PHE A CA 1
ATOM 614 C C . PHE A 1 86 ? -3.594 2.327 12.940 1.00 98.75 86 PHE A C 1
ATOM 616 O O . PHE A 1 86 ? -3.104 1.225 13.185 1.00 98.75 86 PHE A O 1
ATOM 623 N N . ARG A 1 87 ? -3.052 3.466 13.382 1.00 98.19 87 ARG A N 1
ATOM 624 C CA . ARG A 1 87 ? -1.904 3.486 14.300 1.00 98.19 87 ARG A CA 1
ATOM 625 C C . ARG A 1 87 ? -2.366 3.533 15.749 1.00 98.19 87 ARG A C 1
ATOM 627 O O . ARG A 1 87 ? -3.382 4.172 16.047 1.00 98.19 87 ARG A O 1
ATOM 634 N N . SER A 1 88 ? -1.600 2.950 16.663 1.00 98.38 88 SER A N 1
ATOM 635 C CA . SER A 1 88 ? -1.874 3.045 18.097 1.00 98.38 88 SER A CA 1
ATOM 636 C C . SER A 1 88 ? -0.610 3.037 18.948 1.00 98.38 88 SER A C 1
ATOM 638 O O . SER A 1 88 ? 0.378 2.395 18.612 1.00 98.38 88 SER A O 1
ATOM 640 N N . ASN A 1 89 ? -0.670 3.743 20.078 1.00 97.81 89 ASN A N 1
ATOM 641 C CA . ASN A 1 89 ? 0.320 3.670 21.159 1.00 97.81 89 ASN A CA 1
ATOM 642 C C . ASN A 1 89 ? -0.074 2.645 22.240 1.00 97.81 89 ASN A C 1
ATOM 644 O O . ASN A 1 89 ? 0.474 2.672 23.345 1.00 97.81 89 ASN A O 1
ATOM 648 N N . ALA A 1 90 ? -1.129 1.861 22.002 1.00 98.12 90 ALA A N 1
ATOM 649 C CA . ALA A 1 90 ? -1.718 0.972 22.991 1.00 98.12 90 ALA A CA 1
ATOM 650 C C . ALA A 1 90 ? -1.015 -0.381 23.022 1.00 98.12 90 ALA A C 1
ATOM 652 O O . ALA A 1 90 ? -0.893 -1.036 21.999 1.00 98.12 90 ALA A O 1
ATOM 653 N N . THR A 1 91 ? -0.659 -0.839 24.220 1.00 97.69 91 THR A N 1
ATOM 654 C CA . THR A 1 91 ? 0.083 -2.093 24.432 1.00 97.69 91 THR A CA 1
ATOM 655 C C . THR A 1 91 ? -0.811 -3.324 24.584 1.00 97.69 91 THR A C 1
ATOM 657 O O . THR A 1 91 ? -0.337 -4.414 24.900 1.00 97.69 91 THR A O 1
ATOM 660 N N . ASN A 1 92 ? -2.129 -3.159 24.459 1.00 97.75 92 ASN A N 1
ATOM 661 C CA . ASN A 1 92 ? -3.105 -4.212 24.738 1.00 97.75 92 ASN A CA 1
ATOM 662 C C . ASN A 1 92 ? -3.960 -4.611 23.532 1.00 97.75 92 ASN A C 1
ATOM 664 O O . ASN A 1 92 ? -4.852 -5.432 23.704 1.00 97.75 92 ASN A O 1
ATOM 668 N N . LEU A 1 93 ? -3.715 -4.057 22.341 1.00 98.19 93 LEU A N 1
ATOM 669 C CA . LEU A 1 93 ? -4.502 -4.391 21.146 1.00 98.19 93 LEU A CA 1
ATOM 670 C C . LEU A 1 93 ? -4.211 -5.794 20.610 1.00 98.19 93 LEU A C 1
ATOM 672 O O . LEU A 1 93 ? -5.086 -6.422 20.017 1.00 98.19 93 LEU A O 1
ATOM 676 N N . VAL A 1 94 ? -2.998 -6.297 20.841 1.00 97.75 94 VAL A N 1
ATOM 677 C CA . VAL A 1 94 ? -2.622 -7.684 20.564 1.00 97.75 94 VAL A CA 1
ATOM 678 C C . VAL A 1 94 ? -1.752 -8.234 21.699 1.00 97.75 94 VAL A C 1
ATOM 680 O O . VAL A 1 94 ? -1.022 -7.475 22.344 1.00 97.75 94 VAL A O 1
ATOM 683 N N . PRO A 1 95 ? -1.764 -9.555 21.945 1.00 95.25 95 PRO A N 1
ATOM 684 C CA . PRO A 1 95 ? -0.851 -10.170 22.899 1.00 95.25 95 PRO A CA 1
ATOM 685 C C . PRO A 1 95 ? 0.618 -9.937 22.527 1.00 95.25 95 PRO A C 1
ATOM 687 O O . PRO A 1 95 ? 0.995 -9.978 21.357 1.00 95.25 95 PRO A O 1
ATOM 690 N N . GLY A 1 96 ? 1.465 -9.751 23.539 1.00 90.81 96 GLY A N 1
ATOM 691 C CA . GLY A 1 96 ? 2.915 -9.671 23.349 1.00 90.81 96 GLY A CA 1
ATOM 692 C C . GLY A 1 96 ? 3.421 -8.335 22.812 1.00 90.81 96 GLY A C 1
ATOM 693 O O . GLY A 1 96 ? 4.589 -8.255 22.443 1.00 90.81 96 GLY A O 1
ATOM 694 N N . ASP A 1 97 ? 2.596 -7.287 22.780 1.00 95.62 97 ASP A N 1
ATOM 695 C CA . ASP A 1 97 ? 3.078 -5.937 22.511 1.00 95.62 97 ASP A CA 1
ATOM 696 C C . ASP A 1 97 ? 3.995 -5.414 23.621 1.00 95.62 97 ASP A C 1
ATOM 698 O O . ASP A 1 97 ? 3.567 -5.176 24.751 1.00 95.62 97 ASP A O 1
ATOM 702 N N . THR A 1 98 ? 5.287 -5.317 23.307 1.00 94.06 98 THR A N 1
ATOM 703 C CA . THR A 1 98 ? 6.341 -5.066 24.300 1.00 94.06 98 THR A CA 1
ATOM 704 C C . THR A 1 98 ? 7.403 -4.075 23.838 1.00 94.06 98 THR A C 1
ATOM 706 O O . THR A 1 98 ? 8.287 -3.739 24.628 1.00 94.06 98 THR A O 1
ATOM 709 N N . ASN A 1 99 ? 7.331 -3.594 22.595 1.00 92.12 99 ASN A N 1
ATOM 710 C CA . ASN A 1 99 ? 8.366 -2.739 22.015 1.00 92.12 99 ASN A CA 1
ATOM 711 C C . ASN A 1 99 ? 8.291 -1.287 22.536 1.00 92.12 99 ASN A C 1
ATOM 713 O O . ASN A 1 99 ? 9.305 -0.596 22.561 1.00 92.12 99 ASN A O 1
ATOM 717 N N . GLY A 1 100 ? 7.124 -0.849 23.025 1.00 94.38 100 GLY A N 1
ATOM 718 C CA . GLY A 1 100 ? 6.914 0.498 23.561 1.00 94.38 100 GLY A CA 1
ATOM 719 C C . GLY A 1 100 ? 6.863 1.598 22.496 1.00 94.38 100 GLY A C 1
ATOM 720 O O . GLY A 1 100 ? 7.000 2.772 22.847 1.00 94.38 100 GLY A O 1
ATOM 721 N N . PHE A 1 101 ? 6.673 1.237 21.226 1.00 96.81 101 PHE A N 1
ATOM 722 C CA . PHE A 1 101 ? 6.595 2.162 20.098 1.00 96.81 101 PHE A CA 1
ATOM 723 C C . PHE A 1 101 ? 5.164 2.283 19.559 1.00 96.81 101 PHE A C 1
ATOM 725 O O . PHE A 1 101 ? 4.268 1.537 19.943 1.00 96.81 101 PHE A O 1
ATOM 732 N N . THR A 1 102 ? 4.931 3.267 18.685 1.00 97.56 102 THR A N 1
ATOM 733 C CA . THR A 1 102 ? 3.679 3.348 17.924 1.00 97.56 102 THR A CA 1
ATOM 734 C C . THR A 1 102 ? 3.655 2.242 16.877 1.00 97.56 102 THR A C 1
ATOM 736 O O . THR A 1 102 ? 4.534 2.194 16.014 1.00 97.56 102 THR A O 1
ATOM 739 N N . ASP A 1 103 ? 2.614 1.419 16.921 1.00 98.06 103 ASP A N 1
ATOM 740 C CA . ASP A 1 103 ? 2.420 0.288 16.021 1.00 98.06 103 ASP A CA 1
ATOM 741 C C . ASP A 1 103 ? 1.226 0.491 15.088 1.00 98.06 103 ASP A C 1
ATOM 743 O O . ASP A 1 103 ? 0.345 1.329 15.318 1.00 98.06 103 ASP A O 1
ATOM 747 N N . MET A 1 104 ? 1.205 -0.309 14.026 1.00 98.31 104 MET A N 1
ATOM 748 C CA . MET A 1 104 ? 0.158 -0.335 13.016 1.00 98.31 104 MET A CA 1
ATOM 749 C C . MET A 1 104 ? -0.685 -1.585 13.189 1.00 98.31 104 MET A C 1
ATOM 751 O O . MET A 1 104 ? -0.164 -2.696 13.320 1.00 98.31 104 MET A O 1
ATOM 755 N N . PHE A 1 105 ? -1.998 -1.405 13.147 1.00 98.75 105 PHE A N 1
ATOM 756 C CA . PHE A 1 105 ? -2.962 -2.469 13.361 1.00 98.75 105 PHE A CA 1
ATOM 757 C C . PHE A 1 105 ? -3.968 -2.526 12.228 1.00 98.75 105 PHE A C 1
ATOM 759 O O . PHE A 1 105 ? -4.315 -1.496 11.653 1.00 98.75 105 PHE A O 1
ATOM 766 N N . VAL A 1 106 ? -4.478 -3.725 11.960 1.00 98.81 106 VAL A N 1
ATOM 767 C CA . VAL A 1 106 ? -5.676 -3.936 11.148 1.00 98.81 106 VAL A CA 1
ATOM 768 C C . VAL A 1 106 ? -6.737 -4.605 12.002 1.00 98.81 106 VAL A C 1
ATOM 770 O O . VAL A 1 106 ? -6.484 -5.613 12.662 1.00 98.81 106 VAL A O 1
ATOM 773 N N . ARG A 1 107 ? -7.941 -4.037 11.964 1.00 98.75 107 ARG A N 1
ATOM 774 C CA . ARG A 1 107 ? -9.156 -4.635 12.503 1.00 98.75 107 ARG A CA 1
ATOM 775 C C . ARG A 1 107 ? -9.968 -5.234 11.365 1.00 98.75 107 ARG A C 1
ATOM 777 O O . ARG A 1 107 ? -10.444 -4.496 10.501 1.00 98.75 107 ARG A O 1
ATOM 784 N N . ASP A 1 108 ? -10.187 -6.543 11.403 1.00 98.44 108 ASP A N 1
ATOM 785 C CA . ASP A 1 108 ? -11.259 -7.184 10.646 1.00 98.44 108 ASP A CA 1
ATOM 786 C C . ASP A 1 108 ? -12.556 -7.075 11.454 1.00 98.44 108 ASP A C 1
ATOM 788 O O . ASP A 1 108 ? -12.755 -7.760 12.460 1.00 98.44 108 ASP A O 1
ATOM 792 N N . ARG A 1 109 ? -13.451 -6.190 11.014 1.00 97.81 109 ARG A N 1
ATOM 793 C CA . ARG A 1 109 ? -14.733 -5.923 11.680 1.00 97.81 109 ARG A CA 1
ATOM 794 C C . ARG A 1 109 ? -15.737 -7.063 11.522 1.00 97.81 109 ARG A C 1
ATOM 796 O O . ARG A 1 109 ? -16.695 -7.128 12.284 1.00 97.81 109 ARG A O 1
ATOM 803 N N . MET A 1 110 ? -15.551 -7.937 10.533 1.00 97.00 110 MET A N 1
ATOM 804 C CA . MET A 1 110 ? -16.424 -9.088 10.315 1.00 97.00 110 MET A CA 1
ATOM 805 C C . MET A 1 110 ? -16.024 -10.261 11.211 1.00 97.00 110 MET A C 1
ATOM 807 O O . MET A 1 110 ? -16.898 -10.906 11.786 1.00 97.00 110 MET A O 1
ATOM 811 N N . LEU A 1 111 ? -14.721 -10.528 11.334 1.00 97.12 111 LEU A N 1
ATOM 812 C CA . LEU A 1 111 ? -14.201 -11.618 12.169 1.00 97.12 111 LEU A CA 1
ATOM 813 C C . LEU A 1 111 ? -13.990 -11.221 13.633 1.00 97.12 111 LEU A C 1
ATOM 815 O O . LEU A 1 111 ? -13.863 -12.095 14.486 1.00 97.12 111 LEU A O 1
ATOM 819 N N . GLY A 1 112 ? -13.949 -9.923 13.934 1.00 97.81 112 GLY A N 1
ATOM 820 C CA . GLY A 1 112 ? -13.656 -9.436 15.278 1.00 97.81 112 GLY A CA 1
ATOM 821 C C . GLY A 1 112 ? -12.197 -9.665 15.680 1.00 97.81 112 GLY A C 1
ATOM 822 O O . GLY A 1 112 ? -11.900 -9.857 16.858 1.00 97.81 112 GLY A O 1
ATOM 823 N N . VAL A 1 113 ? -11.278 -9.644 14.710 1.00 98.06 113 VAL A N 1
ATOM 824 C CA . VAL A 1 113 ? -9.847 -9.903 14.922 1.00 98.06 113 VAL A CA 1
ATOM 825 C C . VAL A 1 113 ? -9.041 -8.622 14.725 1.00 98.06 113 VAL A C 1
ATOM 827 O O . VAL A 1 113 ? -9.236 -7.901 13.747 1.00 98.06 113 VAL A O 1
ATOM 830 N N . THR A 1 114 ? -8.126 -8.353 15.656 1.00 98.69 114 THR A N 1
ATOM 831 C CA . THR A 1 114 ? -7.131 -7.276 15.573 1.00 98.69 114 THR A CA 1
ATOM 832 C C . THR A 1 114 ? -5.737 -7.883 15.455 1.00 98.69 114 THR A C 1
ATOM 834 O O . THR A 1 114 ? -5.357 -8.721 16.273 1.00 98.69 114 THR A O 1
ATOM 837 N N . VAL A 1 115 ? -4.974 -7.451 14.452 1.00 97.88 115 VAL A N 1
ATOM 838 C CA . VAL A 1 115 ? -3.593 -7.895 14.202 1.00 97.88 115 VAL A CA 1
ATOM 839 C C . VAL A 1 115 ? -2.650 -6.702 14.112 1.00 97.88 115 VAL A C 1
ATOM 841 O O . VAL A 1 115 ? -3.069 -5.612 13.724 1.00 97.88 115 VAL A O 1
ATOM 844 N N . ARG A 1 116 ? -1.374 -6.907 14.449 1.00 98.12 116 ARG A N 1
ATOM 845 C CA . ARG A 1 116 ? -0.298 -5.937 14.204 1.00 98.12 116 ARG A CA 1
ATOM 846 C C . ARG A 1 116 ? 0.341 -6.229 12.854 1.00 98.12 116 ARG A C 1
ATOM 848 O O . ARG A 1 116 ? 0.661 -7.382 12.584 1.00 98.12 116 ARG A O 1
ATOM 855 N N . VAL A 1 117 ? 0.554 -5.198 12.046 1.00 98.00 117 VAL A N 1
ATOM 856 C CA . VAL A 1 117 ? 1.006 -5.350 10.650 1.00 98.00 117 VAL A CA 1
ATOM 857 C C . VAL A 1 117 ? 2.416 -4.825 10.388 1.00 98.00 117 VAL A C 1
ATOM 859 O O . VAL A 1 117 ? 3.049 -5.275 9.439 1.00 98.00 117 VAL A O 1
ATOM 862 N N . ASN A 1 118 ? 2.958 -3.955 11.247 1.00 97.25 118 ASN A N 1
ATOM 863 C CA . ASN A 1 118 ? 4.358 -3.517 11.186 1.00 97.25 118 ASN A CA 1
ATOM 864 C C . ASN A 1 118 ? 5.297 -4.552 11.838 1.00 97.25 118 ASN A C 1
ATOM 866 O O . ASN A 1 118 ? 5.944 -4.308 12.859 1.00 97.25 118 ASN A O 1
ATOM 870 N N . VAL A 1 119 ? 5.335 -5.745 11.250 1.00 96.88 119 VAL A N 1
ATOM 871 C CA . VAL A 1 119 ? 6.191 -6.867 11.653 1.00 96.88 119 VAL A CA 1
ATOM 872 C C . VAL A 1 119 ? 7.057 -7.317 10.477 1.00 96.88 119 VAL A C 1
ATOM 874 O O . VAL A 1 119 ? 6.706 -7.082 9.322 1.00 96.88 119 VAL A O 1
ATOM 877 N N . SER A 1 120 ? 8.181 -7.977 10.748 1.00 96.06 120 SER A N 1
ATOM 878 C CA . SER A 1 120 ? 8.946 -8.677 9.710 1.00 96.06 120 SER A CA 1
ATOM 879 C C . SER A 1 120 ? 8.141 -9.843 9.118 1.00 96.06 120 SER A C 1
ATOM 881 O O . SER A 1 120 ? 7.166 -10.298 9.720 1.00 96.06 120 SER A O 1
ATOM 883 N N . SER A 1 121 ? 8.592 -10.417 7.997 1.00 93.94 121 SER A N 1
ATOM 884 C CA . SER A 1 121 ? 7.974 -11.626 7.415 1.00 93.94 121 SER A CA 1
ATOM 885 C C . SER A 1 121 ? 7.933 -12.821 8.382 1.00 93.94 121 SER A C 1
ATOM 887 O O . SER A 1 121 ? 7.072 -13.684 8.266 1.00 93.94 121 SER A O 1
ATOM 889 N N . SER A 1 122 ? 8.825 -12.866 9.379 1.00 90.88 122 SER A N 1
ATOM 890 C CA . SER A 1 122 ? 8.825 -13.881 10.443 1.00 90.88 122 SER A CA 1
ATOM 891 C C . SER A 1 122 ? 7.944 -13.527 11.651 1.00 90.88 122 SER A C 1
ATOM 893 O O . SER A 1 122 ? 7.945 -14.252 12.645 1.00 90.88 122 SER A O 1
ATOM 895 N N . GLY A 1 123 ? 7.213 -12.410 11.602 1.00 92.81 123 GLY A N 1
ATOM 896 C CA . GLY A 1 123 ? 6.344 -11.937 12.681 1.00 92.81 123 GLY A CA 1
ATOM 897 C C . GLY A 1 123 ? 7.069 -11.201 13.812 1.00 92.81 123 GLY A C 1
ATOM 898 O O . GLY A 1 123 ? 6.490 -10.992 14.878 1.00 92.81 123 GLY A O 1
ATOM 899 N N . THR A 1 124 ? 8.330 -10.799 13.619 1.00 95.19 124 THR A N 1
ATOM 900 C CA . THR A 1 124 ? 9.073 -10.033 14.634 1.00 95.19 124 THR A CA 1
ATOM 901 C C . THR A 1 124 ? 8.603 -8.580 14.632 1.00 95.19 124 THR A C 1
ATOM 903 O O . THR A 1 124 ? 8.530 -7.962 13.575 1.00 95.19 124 THR A O 1
ATOM 906 N N . GLN A 1 125 ? 8.298 -8.021 15.806 1.00 96.94 125 GLN A N 1
ATOM 907 C CA . GLN A 1 125 ? 7.851 -6.628 15.940 1.00 96.94 125 GLN A CA 1
ATOM 908 C C . GLN A 1 125 ? 8.907 -5.638 15.448 1.00 96.94 125 GLN A C 1
ATOM 910 O O . GLN A 1 125 ? 10.103 -5.848 15.672 1.00 96.94 125 GLN A O 1
ATOM 915 N N . ALA A 1 126 ? 8.449 -4.542 14.838 1.00 97.25 126 ALA A N 1
ATOM 916 C CA . ALA A 1 126 ? 9.269 -3.367 14.573 1.00 97.25 126 ALA A CA 1
ATOM 917 C C . ALA A 1 126 ? 10.038 -2.937 15.835 1.00 97.25 126 ALA A C 1
ATOM 919 O O . ALA A 1 126 ? 9.477 -2.888 16.937 1.00 97.25 126 ALA A O 1
ATOM 920 N N . ASN A 1 127 ? 11.325 -2.637 15.672 1.00 95.81 127 ASN A N 1
ATOM 921 C CA . ASN A 1 127 ? 12.215 -2.190 16.745 1.00 95.81 127 ASN A CA 1
ATOM 922 C C . ASN A 1 127 ? 12.280 -0.659 16.913 1.00 95.81 127 ASN A C 1
ATOM 924 O O . ASN A 1 127 ? 13.071 -0.190 17.730 1.00 95.81 127 ASN A O 1
ATOM 928 N N . ASP A 1 128 ? 11.468 0.090 16.167 1.00 96.38 128 ASP A N 1
ATOM 929 C CA . ASP A 1 128 ? 11.303 1.543 16.267 1.00 96.38 128 ASP A CA 1
ATOM 930 C C . ASP A 1 128 ? 9.879 1.947 15.817 1.00 96.38 128 ASP A C 1
ATOM 932 O O . ASP A 1 128 ? 9.083 1.111 15.376 1.00 96.38 128 ASP A O 1
ATOM 936 N N . GLY A 1 129 ? 9.533 3.226 15.960 1.00 93.81 129 GLY A N 1
ATOM 937 C CA . GLY A 1 129 ? 8.206 3.770 15.686 1.00 93.81 129 GLY A CA 1
ATOM 938 C C . GLY A 1 129 ? 7.807 3.798 14.210 1.00 93.81 129 GLY A C 1
ATOM 939 O O . GLY A 1 129 ? 8.630 3.916 13.304 1.00 93.81 129 GLY A O 1
ATOM 940 N N . SER A 1 130 ? 6.494 3.744 13.990 1.00 96.38 130 SER A N 1
ATOM 941 C CA . SER A 1 130 ? 5.833 3.871 12.684 1.00 96.38 130 SER A CA 1
ATOM 942 C C . SER A 1 130 ? 4.822 5.032 12.725 1.00 96.38 130 SER A C 1
ATOM 944 O O . SER A 1 130 ? 4.301 5.337 13.804 1.00 96.38 130 SER A O 1
ATOM 946 N N . ALA A 1 131 ? 4.520 5.709 11.605 1.00 94.69 131 ALA A N 1
ATOM 947 C CA . ALA A 1 131 ? 3.717 6.946 11.640 1.00 94.69 131 ALA A CA 1
ATOM 948 C C . ALA A 1 131 ? 2.398 6.916 10.844 1.00 94.69 131 ALA A C 1
ATOM 950 O O . ALA A 1 131 ? 1.396 7.467 11.322 1.00 94.69 131 ALA A O 1
ATOM 951 N N . GLN A 1 132 ? 2.365 6.299 9.665 1.00 95.69 132 GLN A N 1
ATOM 952 C CA . GLN A 1 132 ? 1.201 6.239 8.772 1.00 95.69 132 GLN A CA 1
ATOM 953 C C . GLN A 1 132 ? 0.881 4.803 8.360 1.00 95.69 132 GLN A C 1
ATOM 955 O O . GLN A 1 132 ? 1.775 3.967 8.265 1.00 95.69 132 GLN A O 1
ATOM 960 N N . VAL A 1 133 ? -0.399 4.531 8.086 1.00 97.62 133 VAL A N 1
ATOM 961 C CA . VAL A 1 133 ? -0.861 3.226 7.601 1.00 97.62 133 VAL A CA 1
ATOM 962 C C . VAL A 1 133 ? -2.034 3.360 6.641 1.00 97.62 133 VAL A C 1
ATOM 964 O O . VAL A 1 133 ? -2.927 4.188 6.829 1.00 97.62 133 VAL A O 1
ATOM 967 N N . TRP A 1 134 ? -2.028 2.518 5.615 1.00 97.62 134 TRP A N 1
ATOM 968 C CA . TRP A 1 134 ? -3.006 2.464 4.543 1.00 97.62 134 TRP A CA 1
ATOM 969 C C . TRP A 1 134 ? -3.329 1.032 4.167 1.00 97.62 134 TRP A C 1
ATOM 971 O O . TRP A 1 134 ? -2.447 0.183 4.167 1.00 97.62 134 TRP A O 1
ATOM 981 N N . ILE A 1 135 ? -4.586 0.774 3.817 1.00 97.75 135 ILE A N 1
ATOM 982 C CA . ILE A 1 135 ? -5.054 -0.560 3.455 1.00 97.75 135 ILE A CA 1
ATOM 983 C C . ILE A 1 135 ? -5.638 -0.577 2.045 1.00 97.75 135 ILE A C 1
ATOM 985 O O . ILE A 1 135 ? -6.341 0.351 1.642 1.00 97.75 135 ILE A O 1
ATOM 989 N N . SER A 1 136 ? -5.326 -1.642 1.313 1.00 97.19 136 SER A N 1
ATOM 990 C CA . SER A 1 136 ? -5.905 -1.964 0.007 1.00 97.19 136 SER A CA 1
ATOM 991 C C . SER A 1 136 ? -7.390 -2.336 0.113 1.00 97.19 136 SER A C 1
ATOM 993 O O . SER A 1 136 ? -7.962 -2.478 1.198 1.00 97.19 136 SER A O 1
ATOM 995 N N . GLY A 1 137 ? -8.054 -2.439 -1.035 1.00 95.19 137 GLY A N 1
ATOM 996 C CA . GLY A 1 137 ? -9.503 -2.564 -1.123 1.00 95.19 137 GLY A CA 1
ATOM 997 C C . GLY A 1 137 ? -10.047 -3.904 -0.634 1.00 95.19 137 GLY A C 1
ATOM 998 O O . GLY A 1 137 ? -11.136 -3.943 -0.063 1.00 95.19 137 GLY A O 1
ATOM 999 N N . ASP A 1 138 ? -9.289 -4.975 -0.830 1.00 95.75 138 ASP A N 1
ATOM 1000 C CA . ASP A 1 138 ? -9.583 -6.323 -0.337 1.00 95.75 138 ASP A CA 1
ATOM 1001 C C . ASP A 1 138 ? -9.052 -6.571 1.085 1.00 95.75 138 ASP A C 1
ATOM 1003 O O . ASP A 1 138 ? -9.404 -7.564 1.715 1.00 95.75 138 ASP A O 1
ATOM 1007 N N . GLY A 1 139 ? -8.237 -5.653 1.610 1.00 97.00 139 GLY A N 1
ATOM 1008 C CA . GLY A 1 139 ? -7.602 -5.764 2.913 1.00 97.00 139 GLY A CA 1
ATOM 1009 C C . GLY A 1 139 ? -6.293 -6.550 2.934 1.00 97.00 139 GLY A C 1
ATOM 1010 O O . GLY A 1 139 ? -5.674 -6.596 3.998 1.00 97.00 139 GLY A O 1
ATOM 1011 N N . ARG A 1 140 ? -5.853 -7.145 1.819 1.00 97.62 140 ARG A N 1
ATOM 1012 C CA . ARG A 1 140 ? -4.677 -8.029 1.774 1.00 97.62 140 ARG A CA 1
ATOM 1013 C C . ARG A 1 140 ? -3.380 -7.262 1.998 1.00 97.62 140 ARG A C 1
ATOM 1015 O O . ARG A 1 140 ? -2.550 -7.657 2.811 1.00 97.62 140 ARG A O 1
ATOM 1022 N N . PHE A 1 141 ? -3.226 -6.138 1.311 1.00 98.44 141 PHE A N 1
ATOM 1023 C CA . PHE A 1 141 ? -2.009 -5.335 1.358 1.00 98.44 141 PHE A CA 1
ATOM 1024 C C . PHE A 1 141 ? -2.158 -4.128 2.274 1.00 98.44 141 PHE A C 1
ATOM 1026 O O . PHE A 1 141 ? -3.138 -3.378 2.169 1.00 98.44 141 PHE A O 1
ATOM 1033 N N . VAL A 1 142 ? -1.166 -3.924 3.139 1.00 98.62 142 VAL A N 1
ATOM 1034 C CA . VAL A 1 142 ? -1.111 -2.797 4.073 1.00 98.62 142 VAL A CA 1
ATOM 1035 C C . VAL A 1 142 ? 0.196 -2.042 3.8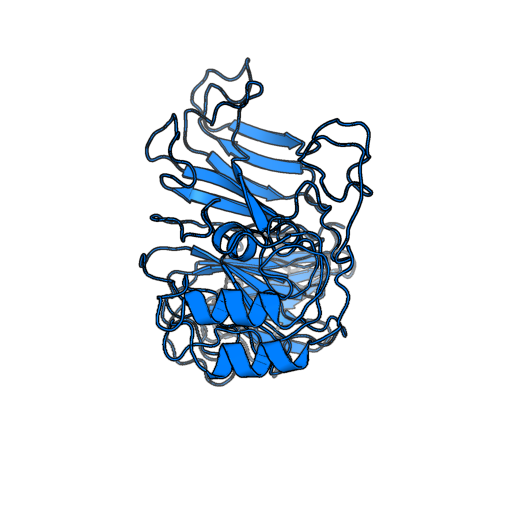90 1.00 98.62 142 VAL A C 1
ATOM 1037 O O . VAL A 1 142 ? 1.259 -2.577 4.191 1.00 98.62 142 VAL A O 1
ATOM 1040 N N . ALA A 1 143 ? 0.116 -0.798 3.423 1.00 98.50 143 ALA A N 1
ATOM 1041 C CA . ALA A 1 143 ? 1.268 0.082 3.291 1.00 98.50 143 ALA A CA 1
ATOM 1042 C C . ALA A 1 143 ? 1.465 0.906 4.566 1.00 98.50 143 ALA A C 1
ATOM 1044 O O . ALA A 1 143 ? 0.502 1.441 5.117 1.00 98.50 143 ALA A O 1
ATOM 1045 N N . PHE A 1 144 ? 2.699 1.024 5.040 1.00 98.44 144 PHE A N 1
ATOM 1046 C CA . PHE A 1 144 ? 3.032 1.799 6.231 1.00 98.44 144 PHE A CA 1
ATOM 1047 C C . PHE A 1 144 ? 4.459 2.334 6.158 1.00 98.44 144 PHE A C 1
ATOM 1049 O O . PHE A 1 144 ? 5.283 1.822 5.404 1.00 98.44 144 PHE A O 1
ATOM 1056 N N . ASP A 1 145 ? 4.740 3.378 6.932 1.00 97.19 145 ASP A N 1
ATOM 1057 C CA . ASP A 1 145 ? 6.094 3.902 7.086 1.00 97.19 145 ASP A CA 1
ATOM 1058 C C . ASP A 1 145 ? 6.673 3.553 8.465 1.00 97.19 145 ASP A C 1
ATOM 1060 O O . ASP A 1 145 ? 5.946 3.473 9.459 1.00 97.19 145 ASP A O 1
ATOM 1064 N N . SER A 1 146 ? 7.976 3.279 8.531 1.00 97.19 146 SER A N 1
ATOM 1065 C CA . SER A 1 146 ? 8.641 2.886 9.778 1.00 97.19 146 SER A CA 1
ATOM 1066 C C . SER A 1 146 ? 10.104 3.314 9.835 1.00 97.19 146 SER A C 1
ATOM 1068 O O . SER A 1 146 ? 10.778 3.322 8.812 1.00 97.19 146 SER A O 1
ATOM 1070 N N . PHE A 1 147 ? 10.593 3.631 11.039 1.00 95.31 147 PHE A N 1
ATOM 1071 C CA . PHE A 1 147 ? 12.026 3.796 11.337 1.00 95.31 147 PHE A CA 1
ATOM 1072 C C . PHE A 1 147 ? 12.730 2.460 11.645 1.00 95.31 147 PHE A C 1
ATOM 1074 O O . PHE A 1 147 ? 13.927 2.431 11.938 1.00 95.31 147 PHE A O 1
ATOM 1081 N N . ALA A 1 148 ? 11.984 1.353 11.670 1.00 96.38 148 ALA A N 1
ATOM 1082 C CA . ALA A 1 148 ? 12.477 0.080 12.163 1.00 96.38 148 ALA A CA 1
ATOM 1083 C C . ALA A 1 148 ? 13.455 -0.595 11.194 1.00 96.38 148 ALA A C 1
ATOM 1085 O O . ALA A 1 148 ? 13.108 -0.940 10.068 1.00 96.38 148 ALA A O 1
ATOM 1086 N N . SER A 1 149 ? 14.650 -0.910 11.690 1.00 94.31 149 SER A N 1
ATOM 1087 C CA . SER A 1 149 ? 15.717 -1.546 10.908 1.00 94.31 149 SER A CA 1
ATOM 1088 C C . SER A 1 149 ? 15.581 -3.067 10.764 1.00 94.31 149 SER A C 1
ATOM 1090 O O . SER A 1 149 ? 16.425 -3.719 10.152 1.00 94.31 149 SER A O 1
ATOM 1092 N N . ASN A 1 150 ? 14.558 -3.668 11.373 1.00 94.69 150 ASN A N 1
ATOM 1093 C CA . ASN A 1 150 ? 14.395 -5.122 11.446 1.00 94.69 150 ASN A CA 1
ATOM 1094 C C . ASN A 1 150 ? 13.167 -5.662 10.697 1.00 94.69 150 ASN A C 1
ATOM 1096 O O . ASN A 1 150 ? 12.870 -6.851 10.819 1.00 94.69 150 ASN A O 1
ATOM 1100 N N . LEU A 1 151 ? 12.449 -4.821 9.947 1.00 94.75 151 LEU A N 1
ATOM 1101 C CA . LEU A 1 151 ? 11.283 -5.252 9.166 1.00 94.75 151 LEU A CA 1
ATOM 1102 C C . LEU A 1 151 ? 11.680 -6.055 7.927 1.00 94.75 151 LEU A C 1
ATOM 1104 O O . LEU A 1 151 ? 11.018 -7.034 7.587 1.00 94.75 151 LEU A O 1
ATOM 1108 N N . VAL A 1 152 ? 12.785 -5.668 7.293 1.00 91.56 152 VAL A N 1
ATOM 1109 C CA . VAL A 1 152 ? 13.383 -6.362 6.150 1.00 91.56 152 VAL A CA 1
ATOM 1110 C C . VAL A 1 152 ? 14.897 -6.413 6.314 1.00 91.56 152 VAL A C 1
ATOM 1112 O O . VAL A 1 152 ? 15.503 -5.579 6.987 1.00 91.56 152 VAL A O 1
ATOM 1115 N N . THR A 1 153 ? 15.537 -7.389 5.680 1.00 85.44 153 THR A N 1
ATOM 1116 C CA . THR A 1 153 ? 17.000 -7.448 5.610 1.00 85.44 153 THR A CA 1
ATOM 1117 C C . THR A 1 153 ? 17.548 -6.275 4.797 1.00 85.44 153 THR A C 1
ATOM 1119 O O . THR A 1 153 ? 16.973 -5.908 3.776 1.00 85.44 153 THR A O 1
ATOM 1122 N N . GLY A 1 154 ? 18.684 -5.708 5.208 1.00 79.94 154 GLY A N 1
ATOM 1123 C CA . GLY A 1 154 ? 19.321 -4.609 4.472 1.00 79.94 154 GLY A CA 1
ATOM 1124 C C . GLY A 1 154 ? 18.707 -3.229 4.728 1.00 79.94 154 GLY A C 1
ATOM 1125 O O . GLY A 1 154 ? 18.982 -2.297 3.977 1.00 79.94 154 GLY A O 1
ATOM 1126 N N . ASP A 1 155 ? 17.893 -3.075 5.776 1.00 85.25 155 ASP A N 1
ATOM 1127 C CA . ASP A 1 155 ? 17.590 -1.763 6.348 1.00 85.25 155 ASP A CA 1
ATOM 1128 C C . ASP A 1 155 ? 18.760 -1.232 7.175 1.00 85.25 155 ASP A C 1
ATOM 1130 O O . ASP A 1 155 ? 19.110 -1.799 8.211 1.00 85.25 155 ASP A O 1
ATOM 1134 N N . THR A 1 156 ? 19.417 -0.179 6.693 1.00 84.94 156 THR A N 1
ATOM 1135 C CA . THR A 1 156 ? 20.669 0.304 7.300 1.00 84.94 156 THR A CA 1
ATOM 1136 C C . THR A 1 156 ? 20.773 1.818 7.415 1.00 84.94 156 THR A C 1
ATOM 1138 O O . THR A 1 156 ? 21.710 2.314 8.044 1.00 84.94 156 THR A O 1
ATOM 1141 N N . ASN A 1 157 ? 19.843 2.563 6.822 1.00 81.44 157 ASN A N 1
ATOM 1142 C CA . ASN A 1 157 ? 19.914 4.021 6.732 1.00 81.44 157 ASN A CA 1
ATOM 1143 C C . ASN A 1 157 ? 19.439 4.730 8.023 1.00 81.44 157 ASN A C 1
ATOM 1145 O O . ASN A 1 157 ? 19.810 5.882 8.247 1.00 81.44 157 ASN A O 1
ATOM 1149 N N . GLY A 1 158 ? 18.671 4.050 8.886 1.00 84.94 158 GLY A N 1
ATOM 1150 C CA . GLY A 1 158 ? 18.146 4.605 10.137 1.00 84.94 158 GLY A CA 1
ATOM 1151 C C . GLY A 1 158 ? 17.174 5.772 9.939 1.00 84.94 158 GLY A C 1
ATOM 1152 O O . GLY A 1 158 ? 17.091 6.649 10.801 1.00 84.94 158 GLY A O 1
ATOM 1153 N N . VAL A 1 159 ? 16.483 5.823 8.799 1.00 89.56 159 VAL A N 1
ATOM 1154 C CA . VAL A 1 159 ? 15.444 6.819 8.506 1.00 89.56 159 VAL A CA 1
ATOM 1155 C C . VAL A 1 159 ? 14.103 6.126 8.264 1.00 89.56 159 VAL A C 1
ATOM 1157 O O . VAL A 1 159 ? 13.998 4.910 8.348 1.00 89.56 159 VAL A O 1
ATOM 1160 N N . LEU A 1 160 ? 13.050 6.917 8.055 1.00 92.25 160 LEU A N 1
ATOM 1161 C CA . LEU A 1 160 ? 11.742 6.391 7.674 1.00 92.25 160 LEU A CA 1
ATOM 1162 C C . LEU A 1 160 ? 11.836 5.753 6.288 1.00 92.25 160 LEU A C 1
ATOM 1164 O O . LEU A 1 160 ? 12.305 6.399 5.353 1.00 92.25 160 LEU A O 1
ATOM 1168 N N . ASP A 1 161 ? 11.329 4.538 6.172 1.00 94.00 161 ASP A N 1
ATOM 1169 C CA . ASP A 1 161 ? 11.147 3.833 4.912 1.00 94.00 161 ASP A CA 1
ATOM 1170 C C . ASP A 1 161 ? 9.692 3.409 4.746 1.00 94.00 161 ASP A C 1
ATOM 1172 O O . ASP A 1 161 ? 8.936 3.313 5.718 1.00 94.00 161 ASP A O 1
ATOM 1176 N N . VAL A 1 162 ? 9.307 3.144 3.500 1.00 96.31 162 VAL A N 1
ATOM 1177 C CA . VAL A 1 162 ? 7.961 2.695 3.151 1.00 96.31 162 VAL A CA 1
ATOM 1178 C C . VAL A 1 162 ? 7.966 1.194 2.941 1.00 96.31 162 VAL A C 1
ATOM 1180 O O . VAL A 1 162 ? 8.757 0.664 2.162 1.00 96.31 162 VAL A O 1
ATOM 1183 N N . PHE A 1 163 ? 7.028 0.521 3.591 1.00 97.62 163 PHE A N 1
ATOM 1184 C CA . PHE A 1 163 ? 6.859 -0.920 3.544 1.00 97.62 163 PHE A CA 1
ATOM 1185 C C . PHE A 1 163 ? 5.440 -1.286 3.134 1.00 97.62 163 PHE A C 1
ATOM 1187 O O . PHE A 1 163 ? 4.493 -0.537 3.380 1.00 97.62 163 PHE A O 1
ATOM 1194 N N . VAL A 1 164 ? 5.292 -2.478 2.564 1.00 98.38 164 VAL A N 1
ATOM 1195 C CA . VAL A 1 164 ? 4.006 -3.153 2.414 1.00 98.38 164 VAL A CA 1
ATOM 1196 C C . VAL A 1 164 ? 4.067 -4.511 3.088 1.00 98.38 164 VAL A C 1
ATOM 1198 O O . VAL A 1 164 ? 4.997 -5.290 2.879 1.00 98.38 164 VAL A O 1
ATOM 1201 N N . ARG A 1 165 ? 3.042 -4.783 3.893 1.00 98.12 165 ARG A N 1
ATOM 1202 C CA . ARG A 1 165 ? 2.713 -6.106 4.410 1.00 98.12 165 ARG A CA 1
ATOM 1203 C C . ARG A 1 165 ? 1.724 -6.765 3.454 1.00 98.12 165 ARG A C 1
ATOM 1205 O O . ARG A 1 165 ? 0.626 -6.238 3.278 1.00 98.12 165 ARG A O 1
ATOM 1212 N N . ASP A 1 166 ? 2.098 -7.905 2.887 1.00 97.75 166 ASP A N 1
ATOM 1213 C CA . ASP A 1 166 ? 1.155 -8.860 2.309 1.00 97.75 166 ASP A CA 1
ATOM 1214 C C . ASP A 1 166 ? 0.675 -9.797 3.419 1.00 97.75 166 ASP A C 1
ATOM 1216 O O . ASP A 1 166 ? 1.487 -10.414 4.113 1.00 97.75 166 ASP A O 1
ATOM 1220 N N . ARG A 1 167 ? -0.640 -9.853 3.624 1.00 97.44 167 ARG A N 1
ATOM 1221 C CA . ARG A 1 167 ? -1.283 -10.656 4.667 1.00 97.44 167 ARG A CA 1
ATOM 1222 C C . ARG A 1 167 ? -1.705 -12.049 4.188 1.00 97.44 167 ARG A C 1
ATOM 1224 O O . ARG A 1 167 ? -2.230 -12.781 5.017 1.00 97.44 167 ARG A O 1
ATOM 1231 N N . ASP A 1 168 ? -1.521 -12.378 2.909 1.00 96.50 168 ASP A N 1
ATOM 1232 C CA . ASP A 1 168 ? -2.049 -13.594 2.267 1.00 96.50 168 ASP A CA 1
ATOM 1233 C C . ASP A 1 168 ? -1.187 -13.978 1.051 1.00 96.50 168 ASP A C 1
ATOM 1235 O O . ASP A 1 168 ? -1.579 -13.788 -0.100 1.00 96.50 168 ASP A O 1
ATOM 1239 N N . THR A 1 169 ? 0.052 -14.421 1.281 1.00 92.69 169 THR A N 1
ATOM 1240 C CA . THR A 1 169 ? 1.012 -14.666 0.187 1.00 92.69 169 THR A CA 1
ATOM 1241 C C . THR A 1 169 ? 0.666 -15.875 -0.675 1.00 92.69 169 THR A C 1
ATOM 1243 O O . THR A 1 169 ? 1.114 -15.937 -1.815 1.00 92.69 169 THR A O 1
ATOM 1246 N N . ASP A 1 170 ? -0.094 -16.836 -0.155 1.00 90.19 170 ASP A N 1
ATOM 1247 C CA . ASP A 1 170 ? -0.594 -17.998 -0.899 1.00 90.19 170 ASP A CA 1
ATOM 1248 C C . ASP A 1 170 ? -1.980 -17.767 -1.528 1.00 90.19 170 ASP A C 1
ATOM 1250 O O . ASP A 1 170 ? -2.453 -18.615 -2.289 1.00 90.19 170 ASP A O 1
ATOM 1254 N N . ALA A 1 171 ? -2.572 -16.589 -1.304 1.00 92.44 171 ALA A N 1
ATOM 1255 C CA . ALA A 1 171 ? -3.795 -16.106 -1.940 1.00 92.44 171 ALA A CA 1
ATOM 1256 C C . ALA A 1 171 ? -5.010 -17.022 -1.712 1.00 92.44 171 ALA A C 1
ATOM 1258 O O . ALA A 1 171 ? -5.872 -17.160 -2.591 1.00 92.44 171 ALA A O 1
ATOM 1259 N N . ASP A 1 172 ? -5.092 -17.652 -0.541 1.00 93.75 172 ASP A N 1
ATOM 1260 C CA . ASP A 1 172 ? -6.175 -18.573 -0.195 1.00 93.75 172 ASP A CA 1
ATOM 1261 C C . ASP A 1 172 ? -7.381 -17.861 0.465 1.00 93.75 172 ASP A C 1
ATOM 1263 O O . ASP A 1 172 ? -8.470 -18.438 0.607 1.00 93.75 172 ASP A O 1
ATOM 1267 N N . GLY A 1 173 ? -7.221 -16.568 0.783 1.00 93.06 173 GLY A N 1
ATOM 1268 C CA . GLY A 1 173 ? -8.226 -15.704 1.395 1.00 93.06 173 GLY A CA 1
ATOM 1269 C C . GLY A 1 173 ? -8.243 -15.737 2.926 1.00 93.06 173 GLY A C 1
ATOM 1270 O O . GLY A 1 173 ? -9.122 -15.104 3.533 1.00 93.06 173 GLY A O 1
ATOM 1271 N N . ILE A 1 174 ? -7.318 -16.458 3.562 1.00 93.94 174 ILE A N 1
ATOM 1272 C CA . ILE A 1 174 ? -7.108 -16.472 5.006 1.00 93.94 174 ILE A CA 1
ATOM 1273 C C . ILE A 1 174 ? -5.947 -15.534 5.339 1.00 93.94 174 ILE A C 1
ATOM 1275 O O . ILE A 1 174 ? -4.802 -15.718 4.959 1.00 93.94 174 ILE A O 1
ATOM 1279 N N . PHE A 1 175 ? -6.258 -14.472 6.078 1.00 96.25 175 PHE A N 1
ATOM 1280 C CA . PHE A 1 175 ? -5.280 -13.425 6.355 1.00 96.25 175 PHE A CA 1
ATOM 1281 C C . PHE A 1 175 ? -4.482 -13.692 7.635 1.00 96.25 175 PHE A C 1
ATOM 1283 O O . PHE A 1 175 ? -5.031 -14.132 8.647 1.00 96.25 175 PHE A O 1
ATOM 1290 N N . ASP A 1 176 ? -3.210 -13.294 7.601 1.00 93.69 176 ASP A N 1
ATOM 1291 C CA . ASP A 1 176 ? -2.255 -13.287 8.714 1.00 93.69 176 ASP A CA 1
ATOM 1292 C C . ASP A 1 176 ? -1.900 -14.683 9.258 1.00 93.69 176 ASP A C 1
ATOM 1294 O O . ASP A 1 176 ? -1.620 -14.849 10.452 1.00 93.69 176 ASP A O 1
ATOM 1298 N N . GLU A 1 177 ? -1.881 -15.696 8.390 1.00 91.44 177 GLU A N 1
ATOM 1299 C CA . GLU A 1 177 ? -1.475 -17.042 8.781 1.00 91.44 177 GLU A CA 1
ATOM 1300 C C . GLU A 1 177 ? 0.045 -17.159 8.991 1.00 91.44 177 GLU A C 1
ATOM 1302 O O . GLU A 1 177 ? 0.848 -16.528 8.289 1.00 91.44 177 GLU A O 1
ATOM 1307 N N . PRO A 1 178 ? 0.496 -17.984 9.956 1.00 87.62 178 PRO A N 1
ATOM 1308 C CA . PRO A 1 178 ? 1.916 -18.233 10.153 1.00 87.62 178 PRO A CA 1
ATOM 1309 C C . PRO A 1 178 ? 2.572 -18.818 8.895 1.00 87.62 178 PRO A C 1
ATOM 1311 O O . PRO A 1 178 ? 2.311 -19.958 8.526 1.00 87.62 178 PRO A O 1
ATOM 1314 N N . GLY A 1 179 ? 3.481 -18.055 8.287 1.00 86.19 179 GLY A N 1
ATOM 1315 C CA . GLY A 1 179 ? 4.227 -18.473 7.097 1.00 86.19 179 GLY A CA 1
ATOM 1316 C C . GLY A 1 179 ? 3.583 -18.102 5.759 1.00 86.19 179 GLY A C 1
ATOM 1317 O O . GLY A 1 179 ? 4.261 -18.253 4.750 1.00 86.19 179 GLY A O 1
ATOM 1318 N N . ALA A 1 180 ? 2.360 -17.561 5.747 1.00 92.12 180 ALA A N 1
ATOM 1319 C CA . ALA A 1 180 ? 1.656 -17.138 4.530 1.00 92.12 180 ALA A CA 1
ATOM 1320 C C . ALA A 1 180 ? 1.483 -15.610 4.453 1.00 92.12 180 ALA A C 1
ATOM 1322 O O . ALA A 1 180 ? 0.456 -15.084 4.037 1.00 92.12 180 ALA A O 1
ATOM 1323 N N . ALA A 1 181 ? 2.488 -14.864 4.909 1.00 93.12 181 ALA A N 1
ATOM 1324 C CA . ALA A 1 181 ? 2.445 -13.412 4.879 1.00 93.12 181 ALA A CA 1
ATOM 1325 C C . ALA A 1 181 ? 3.868 -12.833 4.841 1.00 93.12 181 ALA A C 1
ATOM 1327 O O . ALA A 1 181 ? 4.725 -13.221 5.643 1.00 93.12 181 ALA A O 1
ATOM 1328 N N . SER A 1 182 ? 4.129 -11.822 4.007 1.00 95.50 182 SER A N 1
ATOM 1329 C CA . SER A 1 182 ? 5.459 -11.203 3.824 1.00 95.50 182 SER A CA 1
ATOM 1330 C C . SER A 1 182 ? 5.475 -9.689 4.084 1.00 95.50 182 SER A C 1
ATOM 1332 O O . SER A 1 182 ? 4.435 -9.034 4.080 1.00 95.50 182 SER A O 1
ATOM 1334 N N . THR A 1 183 ? 6.640 -9.131 4.410 1.00 96.12 183 THR A N 1
ATOM 1335 C CA . THR A 1 183 ? 6.863 -7.680 4.514 1.00 96.12 183 THR A CA 1
ATOM 1336 C C . THR A 1 183 ? 7.996 -7.303 3.575 1.00 96.12 183 THR A C 1
ATOM 1338 O O . THR A 1 183 ? 9.078 -7.886 3.650 1.00 96.12 183 THR A O 1
ATOM 1341 N N . ALA A 1 184 ? 7.755 -6.323 2.708 1.00 93.00 184 ALA A N 1
ATOM 1342 C CA . ALA A 1 184 ? 8.718 -5.836 1.728 1.00 93.00 184 ALA A CA 1
ATOM 1343 C C . ALA A 1 184 ? 8.837 -4.308 1.791 1.00 93.00 184 ALA A C 1
ATOM 1345 O O . ALA A 1 184 ? 7.884 -3.616 2.150 1.00 93.00 184 ALA A O 1
ATOM 1346 N N . ARG A 1 185 ? 10.015 -3.777 1.447 1.00 92.69 185 ARG A N 1
ATOM 1347 C CA . ARG A 1 185 ? 10.243 -2.333 1.303 1.00 92.69 185 ARG A CA 1
ATOM 1348 C C . ARG A 1 185 ? 9.822 -1.896 -0.098 1.00 92.69 185 ARG A C 1
ATOM 1350 O O . ARG A 1 185 ? 10.231 -2.528 -1.061 1.00 92.69 185 ARG A O 1
ATOM 1357 N N . MET A 1 186 ? 9.071 -0.804 -0.186 1.00 92.38 186 MET A N 1
ATOM 1358 C CA . MET A 1 186 ? 8.653 -0.169 -1.445 1.00 92.38 186 MET A CA 1
ATOM 1359 C C . MET A 1 186 ? 9.495 1.074 -1.772 1.00 92.38 186 MET A C 1
ATOM 1361 O O . MET A 1 186 ? 9.568 1.488 -2.921 1.00 92.38 186 MET A O 1
ATOM 1365 N N . SER A 1 187 ? 10.173 1.674 -0.783 1.00 89.81 187 SER A N 1
ATOM 1366 C CA . SER A 1 187 ? 11.177 2.733 -0.990 1.00 89.81 187 SER A CA 1
ATOM 1367 C C . SER A 1 187 ? 12.506 2.172 -1.532 1.00 89.81 187 SER A C 1
ATOM 1369 O O . SER A 1 187 ? 13.581 2.359 -0.950 1.00 89.81 187 SER A O 1
ATOM 1371 N N . VAL A 1 188 ? 12.426 1.435 -2.643 1.00 81.56 188 VAL A N 1
ATOM 1372 C CA . VAL A 1 188 ? 13.557 0.832 -3.360 1.00 81.56 188 VAL A CA 1
ATOM 1373 C C . VAL A 1 188 ? 13.890 1.621 -4.622 1.00 81.56 188 VAL A C 1
ATOM 1375 O O . VAL A 1 188 ? 13.036 1.824 -5.478 1.00 81.56 188 VAL A O 1
ATOM 1378 N N . ARG A 1 189 ? 15.145 2.062 -4.736 1.00 72.94 189 ARG A N 1
ATOM 1379 C CA . ARG A 1 189 ? 15.685 2.714 -5.940 1.00 72.94 189 ARG A CA 1
ATOM 1380 C C . ARG A 1 189 ? 15.680 1.750 -7.126 1.00 72.94 189 ARG A C 1
ATOM 1382 O O . ARG A 1 189 ? 15.763 0.547 -6.911 1.00 72.94 189 ARG A O 1
ATOM 1389 N N . ASP A 1 190 ? 15.800 2.264 -8.347 1.00 64.31 190 ASP A N 1
ATOM 1390 C CA . ASP A 1 190 ? 15.942 1.467 -9.585 1.00 64.31 190 ASP A CA 1
ATOM 1391 C C . ASP A 1 190 ? 17.121 0.481 -9.513 1.00 64.31 190 ASP A C 1
ATOM 1393 O O . ASP A 1 190 ? 17.134 -0.609 -10.080 1.00 64.31 190 ASP A O 1
ATOM 1397 N N . ASN A 1 191 ? 18.154 0.834 -8.742 1.00 60.69 191 ASN A N 1
ATOM 1398 C CA . ASN A 1 191 ? 19.266 -0.059 -8.444 1.00 60.69 191 ASN A CA 1
ATOM 1399 C C . ASN A 1 191 ? 18.989 -0.989 -7.248 1.00 60.69 191 ASN A C 1
ATOM 1401 O O . ASN A 1 191 ? 19.948 -1.398 -6.581 1.00 60.69 191 ASN A O 1
ATOM 1405 N N . GLY A 1 192 ? 17.729 -1.306 -6.944 1.00 65.25 192 GLY A N 1
ATOM 1406 C CA . GLY A 1 192 ? 17.237 -2.112 -5.816 1.00 65.25 192 GLY A CA 1
ATOM 1407 C C . GLY A 1 192 ? 17.858 -1.788 -4.454 1.00 65.25 192 GLY A C 1
ATOM 1408 O O . GLY A 1 192 ? 17.856 -2.624 -3.555 1.00 65.25 192 GLY A O 1
ATOM 1409 N N . GLY A 1 193 ? 18.486 -0.622 -4.319 1.00 69.56 193 GLY A N 1
ATOM 1410 C CA . GLY A 1 193 ? 19.081 -0.148 -3.085 1.00 69.56 193 GLY A CA 1
ATOM 1411 C C . GLY A 1 193 ? 18.043 0.601 -2.266 1.00 69.56 193 GLY A C 1
ATOM 1412 O O . GLY A 1 193 ? 17.135 1.223 -2.811 1.00 69.56 193 GLY A O 1
ATOM 1413 N N . GLN A 1 194 ? 18.208 0.586 -0.947 1.00 76.31 194 GLN A N 1
ATOM 1414 C CA . GLN A 1 194 ? 17.431 1.445 -0.059 1.00 76.31 194 GLN A CA 1
ATOM 1415 C C . GLN A 1 194 ? 17.620 2.924 -0.434 1.00 76.31 194 GLN A C 1
ATOM 1417 O O . GLN A 1 194 ? 18.737 3.351 -0.768 1.00 76.31 194 GLN A O 1
ATOM 1422 N N . ALA A 1 195 ? 16.549 3.713 -0.334 1.00 76.38 195 ALA A N 1
ATOM 1423 C CA . ALA A 1 195 ? 16.657 5.166 -0.350 1.00 76.38 195 ALA A CA 1
ATOM 1424 C C . ALA A 1 195 ? 17.609 5.638 0.767 1.00 76.38 195 ALA A C 1
ATOM 1426 O O . ALA A 1 195 ? 17.627 5.109 1.875 1.00 76.38 195 ALA A O 1
ATOM 1427 N N . SER A 1 196 ? 18.469 6.619 0.491 1.00 73.31 196 SER A N 1
ATOM 1428 C CA . SER A 1 196 ? 19.428 7.096 1.507 1.00 73.31 196 SER A CA 1
ATOM 1429 C C . SER A 1 196 ? 18.804 8.045 2.530 1.00 73.31 196 SER A C 1
ATOM 1431 O O . SER A 1 196 ? 19.439 8.349 3.536 1.00 73.31 196 SER A O 1
ATOM 1433 N N . PHE A 1 197 ? 17.596 8.523 2.255 1.00 82.00 197 PHE A N 1
ATOM 1434 C CA . PHE A 1 197 ? 16.873 9.509 3.041 1.00 82.00 197 PHE A CA 1
ATOM 1435 C C . PHE A 1 197 ? 15.433 9.052 3.238 1.00 82.00 197 PHE A C 1
ATOM 1437 O O . PHE A 1 197 ? 15.031 7.992 2.766 1.00 82.00 197 PHE A O 1
ATOM 1444 N N . ARG A 1 198 ? 14.692 9.840 4.012 1.00 88.31 198 ARG A N 1
ATOM 1445 C CA . ARG A 1 198 ? 13.351 9.506 4.462 1.00 88.31 198 ARG A CA 1
ATOM 1446 C C . ARG A 1 198 ? 12.407 9.311 3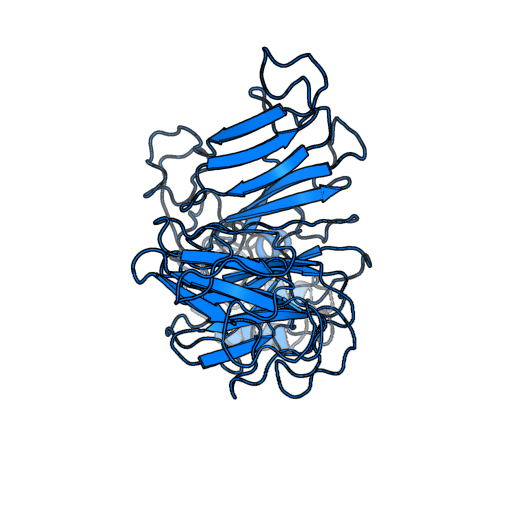.275 1.00 88.31 198 ARG A C 1
ATOM 1448 O O . ARG A 1 198 ? 12.235 10.219 2.469 1.00 88.31 198 ARG A O 1
ATOM 1455 N N . SER A 1 199 ? 11.718 8.177 3.264 1.00 92.12 199 SER A N 1
ATOM 1456 C CA . SER A 1 199 ? 10.515 7.935 2.475 1.00 92.12 199 SER A CA 1
ATOM 1457 C C . SER A 1 199 ? 9.323 7.753 3.418 1.00 92.12 199 SER A C 1
ATOM 1459 O O . SER A 1 199 ? 9.397 6.996 4.384 1.00 92.12 199 SER A O 1
ATOM 1461 N N . ALA A 1 200 ? 8.227 8.476 3.197 1.00 93.56 200 ALA A N 1
ATOM 1462 C CA . ALA A 1 200 ? 7.105 8.523 4.135 1.00 93.56 200 ALA A CA 1
ATOM 1463 C C . ALA A 1 200 ? 5.762 8.797 3.447 1.00 93.56 200 ALA A C 1
ATOM 1465 O O . ALA A 1 200 ? 5.701 9.089 2.253 1.00 93.56 200 ALA A O 1
ATOM 1466 N N . TYR A 1 201 ? 4.688 8.751 4.242 1.00 94.62 201 TYR A N 1
ATOM 1467 C CA . TYR A 1 201 ? 3.312 9.018 3.801 1.00 94.62 201 TYR A CA 1
ATOM 1468 C C . TYR A 1 201 ? 2.835 8.100 2.666 1.00 94.62 201 TYR A C 1
ATOM 1470 O O . TYR A 1 201 ? 2.321 8.592 1.661 1.00 94.62 201 TYR A O 1
ATOM 1478 N N . PRO A 1 202 ? 2.968 6.771 2.810 1.00 97.00 202 PRO A N 1
ATOM 1479 C CA . PRO A 1 202 ? 2.510 5.871 1.773 1.00 97.00 202 PRO A CA 1
ATOM 1480 C C . PRO A 1 202 ? 1.003 5.966 1.580 1.00 97.00 202 PRO A C 1
ATOM 1482 O O . PRO A 1 202 ? 0.250 6.107 2.542 1.00 97.00 202 PRO A O 1
ATOM 1485 N N . VAL A 1 203 ? 0.568 5.804 0.340 1.00 96.50 203 VAL A N 1
ATOM 1486 C CA . VAL A 1 203 ? -0.812 5.517 -0.037 1.00 96.50 203 VAL A CA 1
ATOM 1487 C C . VAL A 1 203 ? -0.800 4.329 -0.990 1.00 96.50 203 VAL A C 1
ATOM 1489 O O . VAL A 1 203 ? 0.023 4.270 -1.899 1.00 96.50 203 VAL A O 1
ATOM 1492 N N . ILE A 1 204 ? -1.702 3.374 -0.780 1.00 97.38 204 ILE A N 1
ATOM 1493 C CA . ILE A 1 204 ? -1.832 2.186 -1.632 1.00 97.38 204 ILE A CA 1
ATOM 1494 C C . ILE A 1 204 ? -3.144 2.240 -2.411 1.00 97.38 204 ILE A C 1
ATOM 1496 O O . ILE A 1 204 ? -4.163 2.700 -1.883 1.00 97.38 204 ILE A O 1
ATOM 1500 N N . SER A 1 205 ? -3.122 1.794 -3.664 1.00 95.44 205 SER A N 1
ATOM 1501 C CA . SER A 1 205 ? -4.322 1.657 -4.488 1.00 95.44 205 SER A CA 1
ATOM 1502 C C . SER A 1 205 ? -5.236 0.557 -3.945 1.00 95.44 205 SER A C 1
ATOM 1504 O O . SER A 1 205 ? -4.817 -0.351 -3.222 1.00 95.44 205 SER A O 1
ATOM 1506 N N . ALA A 1 206 ? -6.520 0.604 -4.303 1.00 93.50 206 ALA A N 1
ATOM 1507 C CA . ALA A 1 206 ? -7.478 -0.383 -3.816 1.00 93.50 206 ALA A CA 1
ATOM 1508 C C . ALA A 1 206 ? -7.244 -1.779 -4.416 1.00 93.50 206 ALA A C 1
ATOM 1510 O O . ALA A 1 206 ? -7.525 -2.765 -3.743 1.00 93.50 206 ALA A O 1
ATOM 1511 N N . ASN A 1 207 ? -6.695 -1.875 -5.630 1.00 91.88 207 ASN A N 1
ATOM 1512 C CA . ASN A 1 207 ? -6.228 -3.146 -6.197 1.00 91.88 207 ASN A CA 1
ATOM 1513 C C . ASN A 1 207 ? -4.895 -3.634 -5.594 1.00 91.88 207 ASN A C 1
ATOM 1515 O O . ASN A 1 207 ? -4.429 -4.706 -5.953 1.00 91.88 207 ASN A O 1
ATOM 1519 N N . GLY A 1 208 ? -4.258 -2.855 -4.713 1.00 94.12 208 GLY A N 1
ATOM 1520 C CA . GLY A 1 208 ? -3.034 -3.248 -4.024 1.00 94.12 208 GLY A CA 1
ATOM 1521 C C . GLY A 1 208 ? -1.749 -3.167 -4.848 1.00 94.12 208 GLY A C 1
ATOM 1522 O O . GLY A 1 208 ? -0.683 -3.257 -4.247 1.00 94.12 208 GLY A O 1
ATOM 1523 N N . ARG A 1 209 ? -1.814 -2.977 -6.173 1.00 93.06 209 ARG A N 1
ATOM 1524 C CA . ARG A 1 209 ? -0.636 -2.947 -7.060 1.00 93.06 209 ARG A CA 1
ATOM 1525 C C . ARG A 1 209 ? 0.261 -1.730 -6.828 1.00 93.06 209 ARG A C 1
ATOM 1527 O O . ARG A 1 209 ? 1.474 -1.853 -6.813 1.00 93.06 209 ARG A O 1
ATOM 1534 N N . TRP A 1 210 ? -0.324 -0.561 -6.608 1.00 95.19 210 TRP A N 1
ATOM 1535 C CA . TRP A 1 210 ? 0.398 0.704 -6.692 1.00 95.19 210 TRP A CA 1
ATOM 1536 C C . TRP A 1 210 ? 0.596 1.334 -5.318 1.00 95.19 210 TRP A C 1
ATOM 1538 O O . TRP A 1 210 ? -0.372 1.520 -4.574 1.00 95.19 210 TRP A O 1
ATOM 1548 N N . VAL A 1 211 ? 1.834 1.710 -4.995 1.00 96.88 211 VAL A N 1
ATOM 1549 C CA . VAL A 1 211 ? 2.180 2.382 -3.734 1.00 96.88 211 VAL A CA 1
ATOM 1550 C C . VAL A 1 211 ? 2.839 3.718 -4.039 1.00 96.88 211 VAL A C 1
ATOM 1552 O O . VAL A 1 211 ? 3.966 3.756 -4.519 1.00 96.88 211 VAL A O 1
ATOM 1555 N N . ALA A 1 212 ? 2.155 4.821 -3.741 1.00 96.44 212 ALA A N 1
ATOM 1556 C CA . ALA A 1 212 ? 2.743 6.151 -3.856 1.00 96.44 212 ALA A CA 1
ATOM 1557 C C . ALA A 1 212 ? 3.253 6.641 -2.503 1.00 96.44 212 ALA A C 1
ATOM 1559 O O . ALA A 1 212 ? 2.638 6.370 -1.472 1.00 96.44 212 ALA A O 1
ATOM 1560 N N . PHE A 1 213 ? 4.357 7.375 -2.499 1.00 94.75 213 PHE A N 1
ATOM 1561 C CA . PHE A 1 213 ? 4.964 7.918 -1.288 1.00 94.75 213 PHE A CA 1
ATOM 1562 C C . PHE A 1 213 ? 5.819 9.142 -1.597 1.00 94.75 213 PHE A C 1
ATOM 1564 O O . PHE A 1 213 ? 6.152 9.414 -2.751 1.00 94.75 213 PHE A O 1
ATOM 1571 N N . ASN A 1 214 ? 6.196 9.863 -0.546 1.00 91.75 214 ASN A N 1
ATOM 1572 C CA . ASN A 1 214 ? 7.099 11.001 -0.653 1.00 91.75 214 ASN A CA 1
ATOM 1573 C C . ASN A 1 214 ? 8.485 10.509 -0.290 1.00 91.75 214 ASN A C 1
ATOM 1575 O O . ASN A 1 214 ? 8.624 9.816 0.721 1.00 91.75 214 ASN A O 1
ATOM 1579 N N . SER A 1 215 ? 9.499 10.885 -1.054 1.00 89.19 215 SER A N 1
ATOM 1580 C CA . SER A 1 215 ? 10.881 10.642 -0.660 1.00 89.19 215 SER A CA 1
ATOM 1581 C C . SER A 1 215 ? 11.687 11.920 -0.713 1.00 89.19 215 SER A C 1
ATOM 1583 O O . SER A 1 215 ? 11.636 12.653 -1.698 1.00 89.19 215 SER A O 1
ATOM 1585 N N . ASP A 1 216 ? 12.466 12.128 0.339 1.00 80.56 216 ASP A N 1
ATOM 1586 C CA . ASP A 1 216 ? 13.505 13.143 0.391 1.00 80.56 216 ASP A CA 1
ATOM 1587 C C . ASP A 1 216 ? 14.724 12.641 -0.415 1.00 80.56 216 ASP A C 1
ATOM 1589 O O . ASP A 1 216 ? 15.002 11.439 -0.429 1.00 80.56 216 ASP A O 1
ATOM 1593 N N . TYR A 1 217 ? 15.452 13.561 -1.058 1.00 67.69 217 TYR A N 1
ATOM 1594 C CA . TYR A 1 217 ? 16.814 13.430 -1.612 1.00 67.69 217 TYR A CA 1
ATOM 1595 C C . TYR A 1 217 ? 17.164 12.093 -2.323 1.00 67.69 217 TYR A C 1
ATOM 1597 O O . TYR A 1 217 ? 17.529 11.083 -1.708 1.00 67.69 217 TYR A O 1
ATOM 1605 N N . ASN A 1 218 ? 17.226 12.142 -3.658 1.00 60.06 218 ASN A N 1
ATOM 1606 C CA . ASN A 1 218 ? 17.840 11.148 -4.554 1.00 60.06 218 ASN A CA 1
ATOM 1607 C C . ASN A 1 218 ? 17.266 9.724 -4.502 1.00 60.06 218 ASN A C 1
ATOM 1609 O O . ASN A 1 218 ? 17.992 8.743 -4.266 1.00 60.06 218 ASN A O 1
ATOM 1613 N N . PHE A 1 219 ? 15.980 9.585 -4.802 1.00 66.06 219 PHE A N 1
ATOM 1614 C CA . PHE A 1 219 ? 15.526 8.353 -5.446 1.00 66.06 219 PHE A CA 1
ATOM 1615 C C . PHE A 1 219 ? 16.081 8.241 -6.887 1.00 66.06 219 PHE A C 1
ATOM 1617 O O . PHE A 1 219 ? 16.323 7.135 -7.355 1.00 66.06 219 PHE A O 1
ATOM 1624 N N . ASP A 1 220 ? 16.419 9.381 -7.510 1.00 55.53 220 ASP A N 1
ATOM 1625 C CA . ASP A 1 220 ? 17.123 9.526 -8.793 1.00 55.53 220 ASP A CA 1
ATOM 1626 C C . ASP A 1 220 ? 18.364 10.441 -8.623 1.00 55.53 220 ASP A C 1
ATOM 1628 O O . ASP A 1 220 ? 18.335 11.424 -7.885 1.00 55.53 220 ASP A O 1
ATOM 1632 N N . PHE A 1 221 ? 19.482 10.127 -9.287 1.00 49.28 221 PHE A N 1
ATOM 1633 C CA . PHE A 1 221 ? 20.720 10.923 -9.262 1.00 49.28 221 PHE A CA 1
ATOM 1634 C C . PHE A 1 221 ? 20.622 12.260 -10.017 1.00 49.28 221 PHE A C 1
ATOM 1636 O O . PHE A 1 221 ? 21.561 13.059 -9.939 1.00 49.28 221 PHE A O 1
ATOM 1643 N N . THR A 1 222 ? 19.543 12.495 -10.769 1.00 55.97 222 THR A N 1
ATOM 1644 C CA . THR A 1 222 ? 19.364 13.698 -11.598 1.00 55.97 222 THR A CA 1
ATOM 1645 C C . THR A 1 222 ? 18.450 14.765 -10.998 1.00 55.97 222 THR A C 1
ATOM 1647 O O . THR A 1 222 ? 18.088 15.704 -11.706 1.00 55.97 222 THR A O 1
ATOM 1650 N N . ASP A 1 223 ? 18.124 14.663 -9.704 1.00 62.53 223 ASP A N 1
ATOM 1651 C CA . ASP A 1 223 ? 17.140 15.527 -9.049 1.00 62.53 223 ASP A CA 1
ATOM 1652 C C . ASP A 1 223 ? 17.378 17.039 -9.302 1.00 62.53 223 ASP A C 1
ATOM 1654 O O . ASP A 1 223 ? 18.353 17.611 -8.794 1.00 62.53 223 ASP A O 1
ATOM 1658 N N . PRO A 1 224 ? 16.517 17.707 -10.101 1.00 60.75 224 PRO A N 1
ATOM 1659 C CA . PRO A 1 224 ? 16.728 19.093 -10.507 1.00 60.75 224 PRO A CA 1
ATOM 1660 C C . PRO A 1 224 ? 16.533 20.103 -9.369 1.00 60.75 224 PRO A C 1
ATOM 1662 O O . PRO A 1 224 ? 17.035 21.225 -9.478 1.00 60.75 224 PRO A O 1
ATOM 1665 N N . ASN A 1 225 ? 15.793 19.738 -8.313 1.00 62.59 225 ASN A N 1
ATOM 1666 C CA . ASN A 1 225 ? 15.388 20.653 -7.240 1.00 62.59 225 ASN A CA 1
ATOM 1667 C C . ASN A 1 225 ? 16.261 20.548 -5.970 1.00 62.59 225 ASN A C 1
ATOM 1669 O O . ASN A 1 225 ? 16.306 21.483 -5.170 1.00 62.59 225 ASN A O 1
ATOM 1673 N N . GLY A 1 226 ? 17.047 19.478 -5.818 1.00 65.81 226 GLY A N 1
ATOM 1674 C CA . GLY A 1 226 ? 18.019 19.331 -4.741 1.00 65.81 226 GLY A CA 1
ATOM 1675 C C . GLY A 1 226 ? 17.552 18.446 -3.585 1.00 65.81 226 GLY A C 1
ATOM 1676 O O . GLY A 1 226 ? 17.747 17.244 -3.635 1.00 65.81 226 GLY A O 1
ATOM 1677 N N . ALA A 1 227 ? 17.135 19.038 -2.460 1.00 62.25 227 ALA A N 1
ATOM 1678 C CA . ALA A 1 227 ? 16.843 18.305 -1.216 1.00 62.25 227 ALA A CA 1
ATOM 1679 C C . ALA A 1 227 ? 15.369 18.312 -0.818 1.00 62.25 227 ALA A C 1
ATOM 1681 O O . ALA A 1 227 ? 15.046 18.087 0.351 1.00 62.25 227 ALA A O 1
ATOM 1682 N N . ASP A 1 228 ? 14.508 18.604 -1.780 1.00 77.06 228 ASP A N 1
ATOM 1683 C CA . ASP A 1 228 ? 13.080 18.704 -1.560 1.00 77.06 228 ASP A CA 1
ATOM 1684 C C . ASP A 1 228 ? 12.420 17.323 -1.701 1.00 77.06 228 ASP A C 1
ATOM 1686 O O . ASP A 1 228 ? 13.013 16.375 -2.221 1.00 77.06 228 ASP A O 1
ATOM 1690 N N . SER A 1 229 ? 11.214 17.176 -1.148 1.00 86.50 229 SER A N 1
ATOM 1691 C CA . SER A 1 229 ? 10.455 15.934 -1.269 1.00 86.50 229 SER A CA 1
ATOM 1692 C C . SER A 1 229 ? 9.866 15.812 -2.669 1.00 86.50 229 SER A C 1
ATOM 1694 O O . SER A 1 229 ? 9.327 16.774 -3.215 1.00 86.50 229 SER A O 1
ATOM 1696 N N . ASP A 1 230 ? 9.922 14.613 -3.232 1.00 89.31 230 ASP A N 1
ATOM 1697 C CA . ASP A 1 230 ? 9.247 14.280 -4.481 1.00 89.31 230 ASP A CA 1
ATOM 1698 C C . ASP A 1 230 ? 8.280 13.125 -4.290 1.00 89.31 230 ASP A C 1
ATOM 1700 O O . ASP A 1 230 ? 8.420 12.310 -3.374 1.00 89.31 230 ASP A O 1
ATOM 1704 N N . VAL A 1 231 ? 7.303 13.044 -5.192 1.00 93.12 231 VAL A N 1
ATOM 1705 C CA . VAL A 1 231 ? 6.320 11.967 -5.185 1.00 93.12 231 VAL A CA 1
ATOM 1706 C C . VAL A 1 231 ? 6.800 10.849 -6.091 1.00 93.12 231 VAL A C 1
ATOM 1708 O O . VAL A 1 231 ? 7.026 11.066 -7.282 1.00 93.12 231 VAL A O 1
ATOM 1711 N N . TYR A 1 232 ? 6.891 9.651 -5.529 1.00 91.94 232 TYR A N 1
ATOM 1712 C CA . TYR A 1 232 ? 7.244 8.423 -6.228 1.00 91.94 232 TYR A CA 1
ATOM 1713 C C . TYR A 1 232 ? 6.070 7.452 -6.224 1.00 91.94 232 TYR A C 1
ATOM 1715 O O . TYR A 1 232 ? 5.227 7.491 -5.324 1.00 91.94 232 TYR A O 1
ATOM 1723 N N . LEU A 1 233 ? 6.020 6.594 -7.239 1.00 92.75 233 LEU A N 1
ATOM 1724 C CA . LEU A 1 233 ? 5.075 5.495 -7.370 1.00 92.75 233 LEU A CA 1
ATOM 1725 C C . LEU A 1 233 ? 5.853 4.203 -7.594 1.00 92.75 233 LEU A C 1
ATOM 1727 O O . LEU A 1 233 ? 6.658 4.137 -8.517 1.00 92.75 233 LEU A O 1
ATOM 1731 N N . HIS A 1 234 ? 5.593 3.201 -6.765 1.00 92.12 234 HIS A N 1
ATOM 1732 C CA . HIS A 1 234 ? 6.136 1.858 -6.905 1.00 92.12 234 HIS A CA 1
ATOM 1733 C C . HIS A 1 234 ? 5.066 0.908 -7.453 1.00 92.12 234 HIS A C 1
ATOM 1735 O O . HIS A 1 234 ? 3.946 0.873 -6.921 1.00 92.12 234 HIS A O 1
ATOM 1741 N N . ASP A 1 235 ? 5.418 0.164 -8.503 1.00 90.88 235 ASP A N 1
ATOM 1742 C CA . ASP A 1 235 ? 4.662 -0.979 -9.008 1.00 90.88 235 ASP A CA 1
ATOM 1743 C C . ASP A 1 235 ? 5.043 -2.222 -8.210 1.00 90.88 235 ASP A C 1
ATOM 1745 O O . ASP A 1 235 ? 6.189 -2.659 -8.229 1.00 90.88 235 ASP A O 1
ATOM 1749 N N . ARG A 1 236 ? 4.089 -2.812 -7.493 1.00 91.25 236 ARG A N 1
ATOM 1750 C CA . ARG A 1 236 ? 4.357 -4.026 -6.720 1.00 91.25 236 ARG A CA 1
ATOM 1751 C C . ARG A 1 236 ? 4.442 -5.300 -7.546 1.00 91.25 236 ARG A C 1
ATOM 1753 O O . ARG A 1 236 ? 4.962 -6.267 -7.000 1.00 91.25 236 ARG A O 1
ATOM 1760 N N . LEU A 1 237 ? 3.861 -5.317 -8.746 1.00 87.75 237 LEU A N 1
ATOM 1761 C CA . LEU A 1 237 ? 3.986 -6.462 -9.649 1.00 87.75 237 LEU A CA 1
ATOM 1762 C C . LEU A 1 237 ? 5.294 -6.306 -10.423 1.00 87.75 237 LEU A C 1
ATOM 1764 O O . LEU A 1 237 ? 6.252 -7.006 -10.137 1.00 87.75 237 LEU A O 1
ATOM 1768 N N . GLY A 1 238 ? 5.415 -5.238 -11.221 1.00 80.94 238 GLY A N 1
ATOM 1769 C CA . GLY A 1 238 ? 6.619 -5.019 -12.027 1.00 80.94 238 GLY A CA 1
ATOM 1770 C C . GLY A 1 238 ? 7.893 -4.668 -11.244 1.00 80.94 238 GLY A C 1
ATOM 1771 O O . GLY A 1 238 ? 8.979 -4.714 -11.799 1.00 80.94 238 GLY A O 1
ATOM 1772 N N . GLY A 1 239 ? 7.811 -4.288 -9.964 1.00 81.69 239 GLY A N 1
ATOM 1773 C CA . GLY A 1 239 ? 8.976 -4.021 -9.104 1.00 81.69 239 GLY A CA 1
ATOM 1774 C C . GLY A 1 239 ? 9.659 -2.661 -9.308 1.00 81.69 239 GLY A C 1
ATOM 1775 O O . GLY A 1 239 ? 10.511 -2.268 -8.501 1.00 81.69 239 GLY A O 1
ATOM 1776 N N . ASP A 1 240 ? 9.262 -1.911 -10.334 1.00 80.62 240 ASP A N 1
ATOM 1777 C CA . ASP A 1 240 ? 9.817 -0.601 -10.650 1.00 80.62 240 ASP A CA 1
ATOM 1778 C C . ASP A 1 240 ? 9.266 0.519 -9.763 1.00 80.62 240 ASP A C 1
ATOM 1780 O O . ASP A 1 240 ? 8.103 0.542 -9.353 1.00 80.62 240 ASP A O 1
ATOM 1784 N N . THR A 1 241 ? 10.112 1.517 -9.510 1.00 85.81 241 THR A N 1
ATOM 1785 C CA . THR A 1 241 ? 9.700 2.773 -8.883 1.00 85.81 241 THR A CA 1
ATOM 1786 C C . THR A 1 241 ? 9.985 3.931 -9.819 1.00 85.81 241 THR A C 1
ATOM 1788 O O . THR A 1 241 ? 11.086 4.063 -10.335 1.00 85.81 241 THR A O 1
ATOM 1791 N N . MET A 1 242 ? 9.025 4.834 -9.980 1.00 85.06 242 MET A N 1
ATOM 1792 C CA . MET A 1 242 ? 9.183 6.006 -10.836 1.00 85.06 242 MET A CA 1
ATOM 1793 C C . MET A 1 242 ? 8.780 7.297 -10.128 1.00 85.06 242 MET A C 1
ATOM 1795 O O . MET A 1 242 ? 7.933 7.310 -9.231 1.00 85.06 242 MET A O 1
ATOM 1799 N N . ARG A 1 243 ? 9.372 8.417 -10.554 1.00 88.88 243 ARG A N 1
ATOM 1800 C CA . ARG A 1 243 ? 8.981 9.754 -10.091 1.00 88.88 243 ARG A CA 1
ATOM 1801 C C . ARG A 1 243 ? 7.664 10.154 -10.754 1.00 88.88 243 ARG A C 1
ATOM 1803 O O . ARG A 1 243 ? 7.577 10.250 -11.973 1.00 88.88 243 ARG A O 1
ATOM 1810 N N . ALA A 1 244 ? 6.647 10.428 -9.946 1.00 91.44 244 ALA A N 1
ATOM 1811 C CA . ALA A 1 244 ? 5.329 10.846 -10.413 1.00 91.44 244 ALA A CA 1
ATOM 1812 C C . ALA A 1 244 ? 5.154 12.376 -10.426 1.00 91.44 244 ALA A C 1
ATOM 1814 O O . ALA A 1 244 ? 4.343 12.898 -11.195 1.00 91.44 244 ALA A O 1
ATOM 1815 N N . SER A 1 245 ? 5.933 13.113 -9.623 1.00 91.44 245 SER A N 1
ATOM 1816 C CA . SER A 1 245 ? 6.023 14.578 -9.695 1.00 91.44 245 SER A CA 1
ATOM 1817 C C . SER A 1 245 ? 6.923 15.017 -10.860 1.00 91.44 245 SER A C 1
ATOM 1819 O O . SER A 1 245 ? 8.031 15.518 -10.673 1.00 91.44 245 SER A O 1
ATOM 1821 N N . VAL A 1 246 ? 6.447 14.787 -12.087 1.00 89.38 246 VAL A N 1
ATOM 1822 C CA . VAL A 1 246 ? 7.144 15.126 -13.340 1.00 89.38 246 VAL A CA 1
ATOM 1823 C C . VAL A 1 246 ? 6.294 16.035 -14.229 1.00 89.38 246 VAL A C 1
ATOM 1825 O O . VAL A 1 246 ? 5.077 15.868 -14.342 1.00 89.38 246 VAL A O 1
ATOM 1828 N N . ALA A 1 247 ? 6.940 16.992 -14.882 1.00 88.94 247 ALA A N 1
ATOM 1829 C CA . ALA A 1 247 ? 6.365 17.882 -15.879 1.00 88.94 247 ALA A CA 1
ATOM 1830 C C . ALA A 1 247 ? 6.050 17.148 -17.198 1.00 88.94 247 ALA A C 1
ATOM 1832 O O . ALA A 1 247 ? 6.447 16.001 -17.417 1.00 88.94 247 ALA A O 1
ATOM 1833 N N . PHE A 1 248 ? 5.343 17.819 -18.113 1.00 85.44 248 PHE A N 1
ATOM 1834 C CA . PHE A 1 248 ? 4.984 17.261 -19.430 1.00 85.44 248 PHE A CA 1
ATOM 1835 C C . PHE A 1 248 ? 6.185 16.936 -20.328 1.00 85.44 248 PHE A C 1
ATOM 1837 O O . PHE A 1 248 ? 6.062 16.117 -21.235 1.00 85.44 248 PHE A O 1
ATOM 1844 N N . ASP A 1 249 ? 7.326 17.585 -20.108 1.00 84.69 249 ASP A N 1
ATOM 1845 C CA . ASP A 1 249 ? 8.573 17.321 -20.831 1.00 84.69 249 ASP A CA 1
ATOM 1846 C C . ASP A 1 249 ? 9.431 16.224 -20.172 1.00 84.69 249 ASP A C 1
ATOM 1848 O O . ASP A 1 249 ? 10.545 15.962 -20.624 1.00 84.69 249 ASP A O 1
ATOM 1852 N N . GLY A 1 250 ? 8.909 15.583 -19.120 1.00 85.00 250 GLY A N 1
ATOM 1853 C CA . GLY A 1 250 ? 9.580 14.534 -18.356 1.00 85.00 250 GLY A CA 1
ATOM 1854 C C . GLY A 1 250 ? 10.536 15.051 -17.282 1.00 85.00 250 GLY A C 1
ATOM 1855 O O . GLY A 1 250 ? 11.101 14.244 -16.549 1.00 85.00 250 GLY A O 1
ATOM 1856 N N . THR A 1 251 ? 10.729 16.367 -17.151 1.00 86.62 251 THR A N 1
ATOM 1857 C CA . THR A 1 251 ? 11.573 16.913 -16.081 1.00 86.62 251 THR A CA 1
ATOM 1858 C C . THR A 1 251 ? 10.895 16.774 -14.719 1.00 86.62 251 THR A C 1
ATOM 1860 O O . THR A 1 251 ? 9.677 16.884 -14.604 1.00 86.62 251 THR A O 1
ATOM 1863 N N . GLY A 1 252 ? 11.670 16.515 -13.666 1.00 87.31 252 GLY A N 1
ATOM 1864 C CA . GLY A 1 252 ? 11.149 16.485 -12.297 1.00 87.31 252 GLY A CA 1
ATOM 1865 C C . GLY A 1 252 ? 10.619 17.846 -11.834 1.00 87.31 252 GLY A C 1
ATOM 1866 O O . GLY A 1 252 ? 11.060 18.884 -12.334 1.00 87.31 252 GLY A O 1
ATOM 1867 N N . SER A 1 253 ? 9.691 17.850 -10.874 1.00 89.12 253 SER A N 1
ATOM 1868 C CA . SER A 1 253 ? 9.241 19.059 -10.174 1.00 89.12 253 SER A CA 1
ATOM 1869 C C . SER A 1 253 ? 10.416 19.901 -9.674 1.00 89.12 253 SER A C 1
ATOM 1871 O O . SER A 1 253 ? 11.351 19.382 -9.075 1.00 89.12 253 SER A O 1
ATOM 1873 N N . ASP A 1 254 ? 10.353 21.216 -9.856 1.00 87.75 254 ASP A N 1
ATOM 1874 C CA . ASP A 1 254 ? 11.362 22.169 -9.374 1.00 87.75 254 ASP A CA 1
ATOM 1875 C C . ASP A 1 254 ? 11.118 22.657 -7.928 1.00 87.75 254 ASP A C 1
ATOM 1877 O O . ASP A 1 254 ? 11.781 23.585 -7.463 1.00 87.75 254 ASP A O 1
ATOM 1881 N N . GLY A 1 255 ? 10.192 22.019 -7.208 1.00 88.75 255 GLY A N 1
ATOM 1882 C CA . GLY A 1 255 ? 9.884 22.298 -5.809 1.00 88.75 255 GLY A CA 1
ATOM 1883 C C . GLY A 1 255 ? 9.267 21.098 -5.080 1.00 88.75 255 GLY A C 1
ATOM 1884 O O . GLY A 1 255 ? 8.913 20.097 -5.719 1.00 88.75 255 GLY A O 1
ATOM 1885 N N . PRO A 1 256 ? 9.113 21.199 -3.745 1.00 90.06 256 PRO A N 1
ATOM 1886 C CA . PRO A 1 256 ? 8.649 20.101 -2.907 1.00 90.06 256 PRO A CA 1
ATOM 1887 C C . PRO A 1 256 ? 7.237 19.663 -3.280 1.00 90.06 256 PRO A C 1
ATOM 1889 O O . PRO A 1 256 ? 6.343 20.490 -3.496 1.00 90.06 256 PRO A O 1
ATOM 1892 N N . SER A 1 257 ? 7.053 18.350 -3.322 1.00 92.50 257 SER A N 1
ATOM 1893 C CA . SER A 1 257 ? 5.839 17.663 -3.733 1.00 92.50 257 SER A CA 1
ATOM 1894 C C . SER A 1 257 ? 5.516 16.537 -2.759 1.00 92.50 257 SER A C 1
ATOM 1896 O O . SER A 1 257 ? 6.385 15.771 -2.353 1.00 92.50 257 SER A O 1
ATOM 1898 N N . ASP A 1 258 ? 4.241 16.403 -2.419 1.00 93.06 258 ASP A N 1
ATOM 1899 C CA . ASP A 1 258 ? 3.778 15.412 -1.459 1.00 93.06 258 ASP A CA 1
ATOM 1900 C C . ASP A 1 258 ? 2.483 14.746 -1.940 1.00 93.06 258 ASP A C 1
ATOM 1902 O O . ASP A 1 258 ? 1.512 15.395 -2.348 1.00 93.06 258 ASP A O 1
ATOM 1906 N N . VAL A 1 259 ? 2.441 13.422 -1.833 1.00 93.50 259 VAL A N 1
ATOM 1907 C CA . VAL A 1 259 ? 1.286 12.612 -2.183 1.00 93.50 259 VAL A CA 1
ATOM 1908 C C . VAL A 1 259 ? 0.110 12.892 -1.262 1.00 93.50 259 VAL A C 1
ATOM 1910 O O . VAL A 1 259 ? 0.247 13.064 -0.050 1.00 93.50 259 VAL A O 1
ATOM 1913 N N . SER A 1 260 ? -1.089 12.888 -1.841 1.00 91.38 260 SER A N 1
ATOM 1914 C CA . SER A 1 260 ? -2.327 12.997 -1.073 1.00 91.38 260 SER A CA 1
ATOM 1915 C C . SER A 1 260 ? -3.164 11.722 -1.135 1.00 91.38 260 SER A C 1
ATOM 1917 O O . SER A 1 260 ? -3.604 11.217 -0.095 1.00 91.38 260 SER A O 1
ATOM 1919 N N . ARG A 1 261 ? -3.426 11.211 -2.343 1.00 91.56 261 ARG A N 1
ATOM 1920 C CA . ARG A 1 261 ? -4.347 10.102 -2.606 1.00 91.56 261 ARG A CA 1
ATOM 1921 C C . ARG A 1 261 ? -4.003 9.433 -3.927 1.00 91.56 261 ARG A C 1
ATOM 1923 O O . ARG A 1 261 ? -3.654 10.106 -4.891 1.00 91.56 261 ARG A O 1
ATOM 1930 N N . LEU A 1 262 ? -4.226 8.129 -3.973 1.00 93.50 262 LEU A N 1
ATOM 1931 C CA . LEU A 1 262 ? -4.174 7.334 -5.187 1.00 93.50 262 LEU A CA 1
ATOM 1932 C C . LEU A 1 262 ? -5.581 6.833 -5.531 1.00 93.50 262 LEU A C 1
ATOM 1934 O O . LEU A 1 262 ? -6.381 6.533 -4.638 1.00 93.50 262 LEU A O 1
ATOM 1938 N N . GLY A 1 263 ? -5.900 6.809 -6.823 1.00 90.00 263 GLY A N 1
ATOM 1939 C CA . GLY A 1 263 ? -7.157 6.296 -7.354 1.00 90.00 263 GLY A CA 1
ATOM 1940 C C . GLY A 1 263 ? -7.368 4.816 -7.027 1.00 90.00 263 GLY A C 1
ATOM 1941 O O . GLY A 1 263 ? -6.440 4.096 -6.665 1.00 90.00 263 GLY A O 1
ATOM 1942 N N . TYR A 1 264 ? -8.611 4.353 -7.161 1.00 86.25 264 TYR A N 1
ATOM 1943 C CA . TYR A 1 264 ? -9.001 2.983 -6.808 1.00 86.25 264 TYR A CA 1
ATOM 1944 C C . TYR A 1 264 ? -8.172 1.925 -7.557 1.00 86.25 264 TYR A C 1
ATOM 1946 O O . TYR A 1 264 ? -7.635 1.004 -6.949 1.00 86.25 264 TYR A O 1
ATOM 1954 N N . ASP A 1 265 ? -8.042 2.091 -8.867 1.00 87.69 265 ASP A N 1
ATOM 1955 C CA . ASP A 1 265 ? -7.280 1.242 -9.788 1.00 87.69 265 ASP A CA 1
ATOM 1956 C C . ASP A 1 265 ? -5.816 1.678 -9.950 1.00 87.69 265 ASP A C 1
ATOM 1958 O O . ASP A 1 265 ? -5.072 1.059 -10.706 1.00 87.69 265 ASP A O 1
ATOM 1962 N N . GLY A 1 266 ? -5.404 2.736 -9.247 1.00 91.19 266 GLY A N 1
ATOM 1963 C CA . GLY A 1 266 ? -4.067 3.311 -9.338 1.00 91.19 266 GLY A CA 1
ATOM 1964 C C . GLY A 1 266 ? -3.819 4.228 -10.534 1.00 91.19 266 GLY A C 1
ATOM 1965 O O . GLY A 1 266 ? -2.725 4.763 -10.608 1.00 91.19 266 GLY A O 1
ATOM 1966 N N . ARG A 1 267 ? -4.800 4.486 -11.414 1.00 93.50 267 ARG A N 1
ATOM 1967 C CA . ARG A 1 267 ? -4.590 5.322 -12.616 1.00 93.50 267 ARG A CA 1
ATOM 1968 C C . ARG A 1 267 ? -4.294 6.782 -12.310 1.00 93.50 267 ARG A C 1
ATOM 1970 O O . ARG A 1 267 ? -3.475 7.422 -12.959 1.00 93.50 267 ARG A O 1
ATOM 1977 N N . PHE A 1 268 ? -5.035 7.340 -11.358 1.00 94.88 268 PHE A N 1
ATOM 1978 C CA . PHE A 1 268 ? -4.978 8.765 -11.063 1.00 94.88 268 PHE A CA 1
ATOM 1979 C C . PHE A 1 268 ? -4.301 9.015 -9.726 1.00 94.88 268 PHE A C 1
ATOM 1981 O O . PHE A 1 268 ? -4.774 8.544 -8.689 1.00 94.88 268 PHE A O 1
ATOM 1988 N N . LEU A 1 269 ? -3.245 9.819 -9.739 1.00 95.56 269 LEU A N 1
ATOM 1989 C CA . LEU A 1 269 ? -2.514 10.222 -8.546 1.00 95.56 269 LEU A CA 1
ATOM 1990 C C . LEU A 1 269 ? -2.789 11.692 -8.240 1.00 95.56 269 LEU A C 1
ATOM 1992 O O . LEU A 1 269 ? -2.522 12.570 -9.059 1.00 95.56 269 LEU A O 1
ATOM 1996 N N . ALA A 1 270 ? -3.310 11.964 -7.047 1.00 95.81 270 ALA A N 1
ATOM 1997 C CA . ALA A 1 270 ? -3.490 13.317 -6.548 1.00 95.81 270 ALA A CA 1
ATOM 1998 C C . ALA A 1 270 ? -2.364 13.670 -5.575 1.00 95.81 270 ALA A C 1
ATOM 2000 O O . ALA A 1 270 ? -2.125 12.962 -4.589 1.00 95.81 270 ALA A O 1
ATOM 2001 N N . PHE A 1 271 ? -1.726 14.809 -5.792 1.00 95.81 271 PHE A N 1
ATOM 2002 C CA . PHE A 1 271 ? -0.641 15.304 -4.952 1.00 95.81 271 PHE A CA 1
ATOM 2003 C C . PHE A 1 271 ? -0.675 16.828 -4.893 1.00 95.81 271 PHE A C 1
ATOM 2005 O O . PHE A 1 271 ? -1.384 17.477 -5.664 1.00 95.81 271 PHE A O 1
ATOM 2012 N N . TYR A 1 272 ? 0.045 17.397 -3.939 1.00 94.75 272 TYR A N 1
ATOM 2013 C CA . TYR A 1 272 ? 0.213 18.837 -3.826 1.00 94.75 272 TYR A CA 1
ATOM 2014 C C . TYR A 1 272 ? 1.684 19.192 -4.006 1.00 94.75 272 TYR A C 1
ATOM 2016 O O . TYR A 1 272 ? 2.558 18.389 -3.678 1.00 94.75 272 TYR A O 1
ATOM 2024 N N . SER A 1 273 ? 1.959 20.346 -4.604 1.00 93.88 273 SER A N 1
ATOM 2025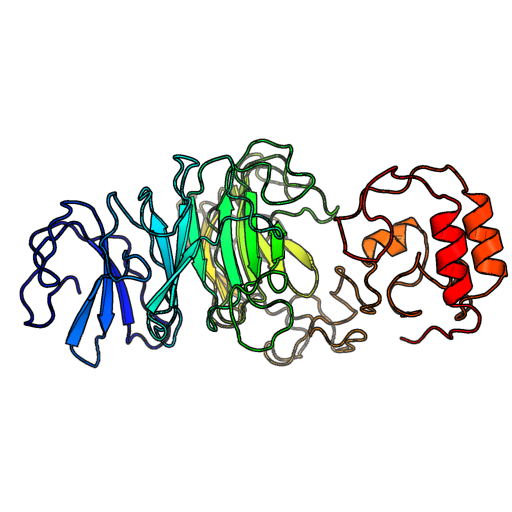 C CA . SER A 1 273 ? 3.321 20.744 -4.949 1.00 93.88 273 SER A CA 1
ATOM 2026 C C . SER A 1 273 ? 3.479 22.257 -4.959 1.00 93.88 273 SER A C 1
ATOM 2028 O O . SER A 1 273 ? 2.539 22.981 -5.274 1.00 93.88 273 SER A O 1
ATOM 2030 N N . PHE A 1 274 ? 4.684 22.714 -4.625 1.00 92.75 274 PHE A N 1
ATOM 2031 C CA . PHE A 1 274 ? 5.124 24.105 -4.777 1.00 92.75 274 PHE A CA 1
ATOM 2032 C C . PHE A 1 274 ? 5.847 24.361 -6.109 1.00 92.75 274 PHE A C 1
ATOM 2034 O O . PHE A 1 274 ? 6.387 25.450 -6.319 1.00 92.75 274 PHE A O 1
ATOM 2041 N N . ALA A 1 275 ? 5.930 23.344 -6.968 1.00 91.56 275 ALA A N 1
ATOM 2042 C CA . ALA A 1 275 ? 6.665 23.405 -8.218 1.00 91.56 275 ALA A CA 1
ATOM 2043 C C . ALA A 1 275 ? 6.003 24.342 -9.237 1.00 91.56 275 ALA A C 1
ATOM 2045 O O . ALA A 1 275 ? 4.791 24.332 -9.424 1.00 91.56 275 ALA A O 1
ATOM 2046 N N . THR A 1 276 ? 6.825 25.100 -9.953 1.00 91.50 276 THR A N 1
ATOM 2047 C CA . THR A 1 276 ? 6.428 26.053 -10.998 1.00 91.50 276 THR A CA 1
ATOM 2048 C C . THR A 1 276 ? 6.611 25.515 -12.417 1.00 91.50 276 THR A C 1
ATOM 2050 O O . THR A 1 276 ? 6.490 26.253 -13.395 1.00 91.50 276 THR A O 1
ATOM 2053 N N . ASN A 1 277 ? 6.952 24.232 -12.552 1.00 90.38 277 ASN A N 1
ATOM 2054 C CA . ASN A 1 277 ? 7.223 23.597 -13.842 1.00 90.38 277 ASN A CA 1
ATOM 2055 C C . ASN A 1 277 ? 6.323 22.393 -14.156 1.00 90.38 277 ASN A C 1
ATOM 2057 O O . ASN A 1 277 ? 6.411 21.858 -15.259 1.00 90.38 277 ASN A O 1
ATOM 2061 N N . LEU A 1 278 ? 5.444 21.967 -13.241 1.00 91.19 278 LEU A N 1
ATOM 2062 C CA . LEU A 1 278 ? 4.597 20.784 -13.454 1.00 91.19 278 LEU A CA 1
ATOM 2063 C C . LEU A 1 278 ? 3.549 20.991 -14.550 1.00 91.19 278 LEU A C 1
ATOM 2065 O O . LEU A 1 278 ? 3.272 20.077 -15.329 1.00 91.19 278 LEU A O 1
ATOM 2069 N N . VAL A 1 279 ? 2.979 22.195 -14.635 1.00 90.81 279 VAL A N 1
ATOM 2070 C CA . VAL A 1 279 ? 2.064 22.595 -15.709 1.00 90.81 279 VAL A CA 1
ATOM 2071 C C . VAL A 1 279 ? 2.454 23.979 -16.240 1.00 90.81 279 VAL A C 1
ATOM 2073 O O . VAL A 1 279 ? 2.861 24.826 -15.450 1.00 90.81 279 VAL A O 1
ATOM 2076 N N . PRO A 1 280 ? 2.311 24.263 -17.552 1.00 86.00 280 PRO A N 1
ATOM 2077 C CA . PRO A 1 280 ? 2.830 25.501 -18.150 1.00 86.00 280 PRO A CA 1
ATOM 2078 C C . PRO A 1 280 ? 2.282 26.807 -17.558 1.00 86.00 280 PRO A C 1
ATOM 2080 O O . PRO A 1 280 ? 2.931 27.846 -17.659 1.00 86.00 280 PRO A O 1
ATOM 2083 N N . ASP A 1 281 ? 1.078 26.761 -16.987 1.00 84.50 281 ASP A N 1
ATOM 2084 C CA . ASP A 1 281 ? 0.378 27.939 -16.470 1.00 84.50 281 ASP A CA 1
ATOM 2085 C C . ASP A 1 281 ? 0.607 28.170 -14.968 1.00 84.50 281 ASP A C 1
ATOM 2087 O O . ASP A 1 281 ? 0.242 29.231 -14.451 1.00 84.50 281 ASP A O 1
ATOM 2091 N N . ASP A 1 282 ? 1.215 27.214 -14.262 1.00 84.31 282 ASP A N 1
ATOM 2092 C CA . ASP A 1 282 ? 1.514 27.367 -12.844 1.00 84.31 282 ASP A CA 1
ATOM 2093 C C . ASP A 1 282 ? 2.909 27.951 -12.649 1.00 84.31 282 ASP A C 1
ATOM 2095 O O . ASP A 1 282 ? 3.919 27.291 -12.837 1.00 84.31 282 ASP A O 1
ATOM 2099 N N . THR A 1 283 ? 2.961 29.230 -12.290 1.00 83.88 283 THR A N 1
ATOM 2100 C CA . THR A 1 283 ? 4.219 29.974 -12.123 1.00 83.88 283 THR A CA 1
ATOM 2101 C C . THR A 1 283 ? 4.273 30.739 -10.802 1.00 83.88 283 THR A C 1
ATOM 2103 O O . THR A 1 283 ? 5.098 31.638 -10.626 1.00 83.88 283 THR A O 1
ATOM 2106 N N . ASN A 1 284 ? 3.347 30.452 -9.882 1.00 86.00 284 ASN A N 1
ATOM 2107 C CA . ASN A 1 284 ? 3.100 31.306 -8.721 1.00 86.00 284 ASN A CA 1
ATOM 2108 C C . ASN A 1 284 ? 3.972 30.936 -7.490 1.00 86.00 284 ASN A C 1
ATOM 2110 O O . ASN A 1 284 ? 4.131 31.777 -6.599 1.00 86.00 284 ASN A O 1
ATOM 2114 N N . GLY A 1 285 ? 4.551 29.725 -7.458 1.00 87.00 285 GLY A N 1
ATOM 2115 C CA . GLY A 1 285 ? 5.377 29.195 -6.361 1.00 87.00 285 GLY A CA 1
ATOM 2116 C C . GLY A 1 285 ? 4.613 28.925 -5.056 1.00 87.00 285 GLY A C 1
ATOM 2117 O O . GLY A 1 285 ? 5.206 28.905 -3.975 1.00 87.00 285 GLY A O 1
ATOM 2118 N N . LEU A 1 286 ? 3.291 28.814 -5.127 1.00 92.12 286 LEU A N 1
ATOM 2119 C CA . LEU A 1 286 ? 2.395 28.453 -4.038 1.00 92.12 286 LEU A CA 1
ATOM 2120 C C . LEU A 1 286 ? 2.124 26.951 -4.076 1.00 92.12 286 LEU A C 1
ATOM 2122 O O . LEU A 1 286 ? 2.435 26.267 -5.039 1.00 92.12 286 LEU A O 1
ATOM 2126 N N . ASN A 1 287 ? 1.557 26.441 -2.985 1.00 92.81 287 ASN A N 1
ATOM 2127 C CA . ASN A 1 287 ? 1.158 25.045 -2.922 1.00 92.81 287 ASN A CA 1
ATOM 2128 C C . ASN A 1 287 ? -0.150 24.845 -3.691 1.00 92.81 287 ASN A C 1
ATOM 2130 O O . ASN A 1 287 ? -1.212 25.279 -3.225 1.00 92.81 287 ASN A O 1
ATOM 2134 N N . ASP A 1 288 ? -0.063 24.171 -4.827 1.00 93.31 288 ASP A N 1
ATOM 2135 C CA . ASP A 1 288 ? -1.175 23.881 -5.717 1.00 93.31 288 ASP A CA 1
ATOM 2136 C C . ASP A 1 288 ? -1.531 22.386 -5.690 1.00 93.31 288 ASP A C 1
ATOM 2138 O O . ASP A 1 288 ? -0.773 21.537 -5.219 1.00 93.31 288 ASP A O 1
ATOM 2142 N N . SER A 1 289 ? -2.753 22.052 -6.115 1.00 94.00 289 SER A N 1
ATOM 2143 C CA . SER A 1 289 ? -3.244 20.667 -6.163 1.00 94.00 289 SER A CA 1
ATOM 2144 C C . SER A 1 289 ? -3.199 20.131 -7.585 1.00 94.00 289 SER A C 1
ATOM 2146 O O . SER A 1 289 ? -3.799 20.712 -8.490 1.00 94.00 289 SER A O 1
ATOM 2148 N N . PHE A 1 290 ? -2.566 18.976 -7.754 1.00 94.62 290 PHE A N 1
ATOM 2149 C CA . PHE A 1 290 ? -2.344 18.329 -9.037 1.00 94.62 290 PHE A CA 1
ATOM 2150 C C . PHE A 1 290 ? -3.053 16.979 -9.091 1.00 94.62 290 PHE A C 1
ATOM 2152 O O . PHE A 1 290 ? -3.168 16.266 -8.091 1.00 94.62 290 PHE A O 1
ATOM 2159 N N . LEU A 1 291 ? -3.518 16.628 -10.287 1.00 94.56 291 LEU A N 1
ATOM 2160 C CA . LEU A 1 291 ? -4.021 15.303 -10.617 1.00 94.56 291 LEU A CA 1
ATOM 2161 C C . LEU A 1 291 ? -3.242 14.799 -11.829 1.00 94.56 291 LEU A C 1
ATOM 2163 O O . LEU A 1 291 ? -3.324 15.397 -12.903 1.00 94.56 291 LEU A O 1
ATOM 2167 N N . ARG A 1 292 ? -2.493 13.715 -11.652 1.00 93.25 292 ARG A N 1
ATOM 2168 C CA . ARG A 1 292 ? -1.747 13.047 -12.716 1.00 93.25 292 ARG A CA 1
ATOM 2169 C C . ARG A 1 292 ? -2.537 11.847 -13.218 1.00 93.25 292 ARG A C 1
ATOM 2171 O O . ARG A 1 292 ? -2.957 11.021 -12.413 1.00 93.25 292 ARG A O 1
ATOM 2178 N N . ASP A 1 293 ? -2.726 11.778 -14.531 1.00 94.06 293 ASP A N 1
ATOM 2179 C CA . ASP A 1 293 ? -3.079 10.539 -15.226 1.00 94.06 293 ASP A CA 1
ATOM 2180 C C . ASP A 1 293 ? -1.781 9.769 -15.494 1.00 94.06 293 ASP A C 1
ATOM 2182 O O . ASP A 1 293 ? -0.815 10.362 -15.988 1.00 94.06 293 ASP A O 1
ATOM 2186 N N . LEU A 1 294 ? -1.732 8.507 -15.076 1.00 92.56 294 LEU A N 1
ATOM 2187 C CA . LEU A 1 294 ? -0.548 7.651 -15.184 1.00 92.56 294 LEU A CA 1
ATOM 2188 C C . LEU A 1 294 ? -0.562 6.780 -16.450 1.00 92.56 294 LEU A C 1
ATOM 2190 O O . LEU A 1 294 ? 0.440 6.141 -16.729 1.00 92.56 294 LEU A O 1
ATOM 2194 N N . ASP A 1 295 ? -1.663 6.800 -17.205 1.00 92.38 295 ASP A N 1
ATOM 2195 C CA . ASP A 1 295 ? -1.838 6.132 -18.501 1.00 92.38 295 ASP A CA 1
ATOM 2196 C C . ASP A 1 295 ? -0.793 6.629 -19.515 1.00 92.38 295 ASP A C 1
ATOM 2198 O O . ASP A 1 295 ? -0.648 7.839 -19.732 1.00 92.38 295 ASP A O 1
ATOM 2202 N N . ASP A 1 296 ? -0.072 5.710 -20.150 1.00 90.69 296 ASP A N 1
ATOM 2203 C CA . ASP A 1 296 ? 1.019 6.039 -21.074 1.00 90.69 296 ASP A CA 1
ATOM 2204 C C . ASP A 1 296 ? 0.559 6.436 -22.495 1.00 90.69 296 ASP A C 1
ATOM 2206 O O . ASP A 1 296 ? 1.318 7.028 -23.272 1.00 90.69 296 ASP A O 1
ATOM 2210 N N . GLY A 1 297 ? -0.713 6.179 -22.813 1.00 93.19 297 GLY A N 1
ATOM 2211 C CA . GLY A 1 297 ? -1.364 6.573 -24.057 1.00 93.19 297 GLY A CA 1
ATOM 2212 C C . GLY A 1 297 ? -0.990 5.732 -25.279 1.00 93.19 297 GLY A C 1
ATOM 2213 O O . GLY A 1 297 ? -1.144 6.215 -26.407 1.00 93.19 297 GLY A O 1
ATOM 2214 N N . ASP A 1 298 ? -0.523 4.501 -25.094 1.00 94.00 298 ASP A N 1
ATOM 2215 C CA . ASP A 1 298 ? -0.123 3.603 -26.181 1.00 94.00 298 ASP A CA 1
ATOM 2216 C C . ASP A 1 298 ? -1.306 2.997 -26.982 1.00 94.00 298 ASP A C 1
ATOM 2218 O O . ASP A 1 298 ? -1.138 2.497 -28.101 1.00 94.00 298 ASP A O 1
ATOM 2222 N N . GLY A 1 299 ? -2.527 3.123 -26.451 1.00 93.81 299 GLY A N 1
ATOM 2223 C CA . GLY A 1 299 ? -3.774 2.657 -27.056 1.00 93.81 299 GLY A CA 1
ATOM 2224 C C . GLY A 1 299 ? -4.344 1.371 -26.450 1.00 93.81 299 GLY A C 1
ATOM 2225 O O . GLY A 1 299 ? -5.461 0.990 -26.828 1.00 93.81 299 GLY A O 1
ATOM 2226 N N . VAL A 1 300 ? -3.641 0.732 -25.516 1.00 95.75 300 VAL A N 1
ATOM 2227 C CA . VAL A 1 300 ? -4.188 -0.261 -24.590 1.00 95.75 300 VAL A CA 1
ATOM 2228 C C . VAL A 1 300 ? -4.952 0.486 -23.490 1.00 95.75 300 VAL A C 1
ATOM 2230 O O . VAL A 1 300 ? -4.687 1.641 -23.172 1.00 95.75 300 VAL A O 1
ATOM 2233 N N . ALA A 1 301 ? -6.039 -0.099 -22.990 1.00 94.25 301 ALA A N 1
ATOM 2234 C CA . ALA A 1 301 ? -6.833 0.548 -21.949 1.00 94.25 301 ALA A CA 1
ATOM 2235 C C . ALA A 1 301 ? -6.276 0.174 -20.574 1.00 94.25 301 ALA A C 1
ATOM 2237 O O . ALA A 1 301 ? -6.181 -1.016 -20.314 1.00 94.25 301 ALA A O 1
ATOM 2238 N N . TRP A 1 302 ? -6.084 1.144 -19.670 1.00 92.56 302 TRP A N 1
ATOM 2239 C CA . TRP A 1 302 ? -5.595 0.954 -18.286 1.00 92.56 302 TRP A CA 1
ATOM 2240 C C . TRP A 1 302 ? -6.005 -0.354 -17.580 1.00 92.56 302 TRP A C 1
ATOM 2242 O O . TRP A 1 302 ? -5.196 -1.012 -16.945 1.00 92.56 302 TRP A O 1
ATOM 2252 N N . ALA A 1 303 ? -7.281 -0.751 -17.656 1.00 90.50 303 ALA A N 1
ATOM 2253 C CA . ALA A 1 303 ? -7.779 -1.948 -16.965 1.00 90.50 303 ALA A CA 1
ATOM 2254 C C . ALA A 1 303 ? -7.357 -3.287 -17.607 1.00 90.50 303 ALA A C 1
ATOM 2256 O O . ALA A 1 303 ? -7.605 -4.340 -17.026 1.00 90.50 303 ALA A O 1
ATOM 2257 N N . ALA A 1 304 ? -6.817 -3.246 -18.820 1.00 93.31 304 ALA A N 1
ATOM 2258 C CA . ALA A 1 304 ? -6.324 -4.379 -19.591 1.00 93.31 304 ALA A CA 1
ATOM 2259 C C . ALA A 1 304 ? -4.825 -4.251 -19.900 1.00 93.31 304 ALA A C 1
ATOM 2261 O O . ALA A 1 304 ? -4.320 -5.081 -20.645 1.00 93.31 304 ALA A O 1
ATOM 2262 N N . ASP A 1 305 ? -4.174 -3.211 -19.376 1.00 93.31 305 ASP A N 1
ATOM 2263 C CA . ASP A 1 305 ? -2.771 -2.926 -19.614 1.00 93.31 305 ASP A CA 1
ATOM 2264 C C . ASP A 1 305 ? -1.925 -3.486 -18.465 1.00 93.31 305 ASP A C 1
ATOM 2266 O O . ASP A 1 305 ? -2.035 -3.026 -17.322 1.00 93.31 305 ASP A O 1
ATOM 2270 N N . ASN A 1 306 ? -1.136 -4.523 -18.744 1.00 92.06 306 ASN A N 1
ATOM 2271 C CA . ASN A 1 306 ? -0.225 -5.112 -17.767 1.00 92.06 306 ASN A CA 1
ATOM 2272 C C . ASN A 1 306 ? 1.047 -4.266 -17.578 1.00 92.06 306 ASN A C 1
ATOM 2274 O O . ASN A 1 306 ? 1.692 -4.386 -16.533 1.00 92.06 306 ASN A O 1
ATOM 2278 N N . CYS A 1 307 ? 1.300 -3.301 -18.471 1.00 92.81 307 CYS A N 1
ATOM 2279 C CA . CYS A 1 307 ? 2.380 -2.321 -18.404 1.00 92.81 307 CYS A CA 1
ATOM 2280 C C . CYS A 1 307 ? 1.902 -0.872 -18.587 1.00 92.81 307 CYS A C 1
ATOM 2282 O O . CYS A 1 307 ? 2.433 -0.148 -19.424 1.00 92.81 307 CYS A O 1
ATOM 2284 N N . PRO A 1 308 ? 1.001 -0.373 -17.723 1.00 90.69 308 PRO A N 1
ATOM 2285 C CA . PRO A 1 308 ? 0.207 0.835 -17.976 1.00 90.69 308 PRO A CA 1
ATOM 2286 C C . PRO A 1 308 ? 0.973 2.168 -17.984 1.00 90.69 308 PRO A C 1
ATOM 2288 O O . PRO A 1 308 ? 0.378 3.241 -18.100 1.00 90.69 308 PRO A O 1
ATOM 2291 N N . MET A 1 309 ? 2.288 2.106 -17.787 1.00 88.56 309 MET A N 1
ATOM 2292 C CA . MET A 1 309 ? 3.201 3.246 -17.707 1.00 88.56 309 MET A CA 1
ATOM 2293 C C . MET A 1 309 ? 4.407 3.075 -18.645 1.00 88.56 309 MET A C 1
ATOM 2295 O O . MET A 1 309 ? 5.280 3.946 -18.685 1.00 88.56 309 MET A O 1
ATOM 2299 N N . THR A 1 310 ? 4.454 1.970 -19.394 1.00 90.94 310 THR A N 1
ATOM 2300 C CA . THR A 1 310 ? 5.515 1.625 -20.338 1.00 90.94 310 THR A CA 1
ATOM 2301 C C . THR A 1 310 ? 4.896 1.444 -21.722 1.00 90.94 310 THR A C 1
ATOM 2303 O O . THR A 1 310 ? 4.381 0.366 -22.008 1.00 90.94 310 THR A O 1
ATOM 2306 N N . PRO A 1 311 ? 5.012 2.449 -22.617 1.00 93.69 311 PRO A N 1
ATOM 2307 C CA . PRO A 1 311 ? 4.306 2.427 -23.892 1.00 93.69 311 PRO A CA 1
ATOM 2308 C C . PRO A 1 311 ? 4.579 1.168 -24.719 1.00 93.69 311 PRO A C 1
ATOM 2310 O O . PRO A 1 311 ? 5.710 0.959 -25.177 1.00 93.69 311 PRO A O 1
ATOM 2313 N N . GLY A 1 312 ? 3.544 0.378 -25.005 1.00 93.19 312 GLY A N 1
ATOM 2314 C CA . GLY A 1 312 ? 3.697 -0.835 -25.794 1.00 93.19 312 GLY A CA 1
ATOM 2315 C C . GLY A 1 312 ? 2.438 -1.693 -25.872 1.00 93.19 312 GLY A C 1
ATOM 2316 O O . GLY A 1 312 ? 1.978 -2.265 -24.897 1.00 93.19 312 GLY A O 1
ATOM 2317 N N . THR A 1 313 ? 1.962 -1.943 -27.093 1.00 95.12 313 THR A N 1
ATOM 2318 C CA . THR A 1 313 ? 0.766 -2.779 -27.298 1.00 95.12 313 THR A CA 1
ATOM 2319 C C . THR A 1 313 ? 0.991 -4.281 -27.063 1.00 95.12 313 THR A C 1
ATOM 2321 O O . THR A 1 313 ? 0.085 -5.072 -27.326 1.00 95.12 313 THR A O 1
ATOM 2324 N N . ASP A 1 314 ? 2.212 -4.693 -26.711 1.00 93.38 314 ASP A N 1
ATOM 2325 C CA . ASP A 1 314 ? 2.532 -6.077 -26.356 1.00 93.38 314 ASP A CA 1
ATOM 2326 C C . ASP A 1 314 ? 2.195 -6.288 -24.882 1.00 93.38 314 ASP A C 1
ATOM 2328 O O . ASP A 1 314 ? 2.585 -5.492 -24.041 1.00 93.38 314 ASP A O 1
ATOM 2332 N N . GLN A 1 315 ? 1.424 -7.331 -24.609 1.00 94.44 315 GLN A N 1
ATOM 2333 C CA . GLN A 1 315 ? 0.832 -7.625 -23.303 1.00 94.44 315 GLN A CA 1
ATOM 2334 C C . GLN A 1 315 ? 1.166 -9.068 -22.916 1.00 94.44 315 GLN A C 1
ATOM 2336 O O . GLN A 1 315 ? 0.336 -9.796 -22.371 1.00 94.44 315 GLN A O 1
ATOM 2341 N N . SER A 1 316 ? 2.353 -9.510 -23.338 1.00 93.25 316 SER A N 1
ATOM 2342 C CA . SER A 1 316 ? 2.954 -10.763 -22.894 1.00 93.25 316 SER A CA 1
ATOM 2343 C C . SER A 1 316 ? 3.246 -10.669 -21.393 1.00 93.25 316 SER A C 1
ATOM 2345 O O . SER A 1 316 ? 3.493 -9.577 -20.879 1.00 93.25 316 SER A O 1
ATOM 2347 N N . ASP A 1 317 ? 3.072 -11.794 -20.715 1.00 90.69 317 ASP A N 1
ATOM 2348 C CA . ASP A 1 317 ? 3.095 -11.964 -19.261 1.00 90.69 317 ASP A CA 1
ATOM 2349 C C . ASP A 1 317 ? 3.509 -13.423 -19.033 1.00 90.69 317 ASP A C 1
ATOM 2351 O O . ASP A 1 317 ? 2.677 -14.339 -19.114 1.00 90.69 317 ASP A O 1
ATOM 2355 N N . ALA A 1 318 ? 4.821 -13.645 -18.986 1.00 86.38 318 ALA A N 1
ATOM 2356 C CA . ALA A 1 318 ? 5.428 -14.971 -18.976 1.00 86.38 318 ALA A CA 1
ATOM 2357 C C . ALA A 1 318 ? 5.188 -15.711 -17.649 1.00 86.38 318 ALA A C 1
ATOM 2359 O O . ALA A 1 318 ? 4.860 -16.905 -17.662 1.00 86.38 318 ALA A O 1
ATOM 2360 N N . ASP A 1 319 ? 5.266 -15.008 -16.519 1.00 83.19 319 ASP A N 1
ATOM 2361 C CA . ASP A 1 319 ? 5.079 -15.584 -15.187 1.00 83.19 319 ASP A CA 1
ATOM 2362 C C . ASP A 1 319 ? 3.609 -15.607 -14.713 1.00 83.19 319 ASP A C 1
ATOM 2364 O O . ASP A 1 319 ? 3.232 -16.406 -13.844 1.00 83.19 319 ASP A O 1
ATOM 2368 N N . GLY A 1 320 ? 2.738 -14.821 -15.352 1.00 87.31 320 GLY A N 1
ATOM 2369 C CA . GLY A 1 320 ? 1.310 -14.760 -15.072 1.00 87.31 320 GLY A CA 1
ATOM 2370 C C . GLY A 1 320 ? 0.960 -13.975 -13.807 1.00 87.31 320 GLY A C 1
ATOM 2371 O O . GLY A 1 320 ? -0.126 -14.205 -13.251 1.00 87.31 320 GLY A O 1
ATOM 2372 N N . ASP A 1 321 ? 1.848 -13.105 -13.319 1.00 84.31 321 ASP A N 1
ATOM 2373 C CA . ASP A 1 321 ? 1.623 -12.301 -12.117 1.00 84.31 321 ASP A CA 1
ATOM 2374 C C . ASP A 1 321 ? 0.779 -11.033 -12.384 1.00 84.31 321 ASP A C 1
ATOM 2376 O O . ASP A 1 321 ? 0.183 -10.457 -11.460 1.00 84.31 321 ASP A O 1
ATOM 2380 N N . GLY A 1 322 ? 0.626 -10.662 -13.662 1.00 89.25 322 GLY A N 1
ATOM 2381 C CA . GLY A 1 322 ? -0.153 -9.523 -14.140 1.00 89.25 322 GLY A CA 1
ATOM 2382 C C . GLY A 1 322 ? 0.637 -8.223 -14.351 1.00 89.25 322 GLY A C 1
ATOM 2383 O O . GLY A 1 322 ? 0.020 -7.209 -14.717 1.00 89.25 322 GLY A O 1
ATOM 2384 N N . ALA A 1 323 ? 1.951 -8.211 -14.123 1.00 90.88 323 ALA A N 1
ATOM 2385 C CA . ALA A 1 323 ? 2.884 -7.342 -14.832 1.00 90.88 323 ALA A CA 1
ATOM 2386 C C . ALA A 1 323 ? 3.112 -7.891 -16.249 1.00 90.88 323 ALA A C 1
ATOM 2388 O O . ALA A 1 323 ? 2.784 -9.029 -16.558 1.00 90.88 323 ALA A O 1
ATOM 2389 N N . GLY A 1 324 ? 3.555 -7.044 -17.173 1.00 91.75 324 GLY A N 1
ATOM 2390 C CA . GLY A 1 324 ? 3.954 -7.515 -18.498 1.00 91.75 324 GLY A CA 1
ATOM 2391 C C . GLY A 1 324 ? 5.461 -7.573 -18.624 1.00 91.75 324 GLY A C 1
ATOM 2392 O O . GLY A 1 324 ? 6.152 -6.739 -18.044 1.00 91.75 324 GLY A O 1
ATOM 2393 N N . ASP A 1 325 ? 5.965 -8.450 -19.491 1.00 89.19 325 ASP A N 1
ATOM 2394 C CA . ASP A 1 325 ? 7.406 -8.652 -19.716 1.00 89.19 325 ASP A CA 1
ATOM 2395 C C . ASP A 1 325 ? 8.160 -7.348 -20.070 1.00 89.19 325 ASP A C 1
ATOM 2397 O O . ASP A 1 325 ? 9.381 -7.246 -19.965 1.00 89.19 325 ASP A O 1
ATOM 2401 N N . ALA A 1 326 ? 7.445 -6.328 -20.561 1.00 88.81 326 ALA A N 1
ATOM 2402 C CA . ALA A 1 326 ? 8.014 -5.031 -20.921 1.00 88.81 326 ALA A CA 1
ATOM 2403 C C . ALA A 1 326 ? 8.318 -4.122 -19.714 1.00 88.81 326 ALA A C 1
ATOM 2405 O O . ALA A 1 326 ? 9.123 -3.196 -19.846 1.00 88.81 326 ALA A O 1
ATOM 2406 N N . CYS A 1 327 ? 7.654 -4.341 -18.580 1.00 88.06 327 CYS A N 1
ATOM 2407 C CA . CYS A 1 327 ? 7.729 -3.522 -17.370 1.00 88.06 327 CYS A CA 1
ATOM 2408 C C . CYS A 1 327 ? 7.944 -4.344 -16.094 1.00 88.06 327 CYS A C 1
ATOM 2410 O O . CYS A 1 327 ? 7.952 -3.773 -15.003 1.00 88.06 327 CYS A O 1
ATOM 2412 N N . ASP A 1 328 ? 8.094 -5.658 -16.223 1.00 88.06 328 ASP A N 1
ATOM 2413 C CA . ASP A 1 328 ? 8.527 -6.514 -15.139 1.00 88.06 328 ASP A CA 1
ATOM 2414 C C . ASP A 1 328 ? 10.051 -6.432 -14.990 1.00 88.06 328 ASP A C 1
ATOM 2416 O O . ASP A 1 328 ? 10.831 -6.670 -15.913 1.00 88.06 328 ASP A O 1
ATOM 2420 N N . THR A 1 329 ? 10.482 -5.980 -13.819 1.00 79.56 329 THR A N 1
ATOM 2421 C CA . THR A 1 329 ? 11.878 -5.986 -13.372 1.00 79.56 329 THR A CA 1
ATOM 2422 C C . THR A 1 329 ? 12.044 -6.759 -12.062 1.00 79.56 329 THR A C 1
ATOM 2424 O O . THR A 1 329 ? 13.141 -6.806 -11.478 1.00 79.56 329 THR A O 1
ATOM 2427 N N . GLY A 1 330 ? 10.947 -7.357 -11.596 1.00 75.12 330 GLY A N 1
ATOM 2428 C CA . GLY A 1 330 ? 10.810 -8.128 -10.383 1.00 75.12 330 GLY A CA 1
ATOM 2429 C C . GLY A 1 330 ? 11.271 -9.564 -10.566 1.00 75.12 330 GLY A C 1
ATOM 2430 O O . GLY A 1 330 ? 12.116 -9.974 -9.764 1.00 75.12 330 GLY A O 1
ATOM 2431 N N . ASP A 1 331 ? 10.725 -10.285 -11.555 1.00 76.81 331 ASP A N 1
ATOM 2432 C CA . ASP A 1 331 ? 10.918 -11.730 -11.821 1.00 76.81 331 ASP A CA 1
ATOM 2433 C C . ASP A 1 331 ? 10.140 -12.166 -13.090 1.00 76.81 331 ASP A C 1
ATOM 2435 O O . ASP A 1 331 ? 9.201 -12.946 -12.994 1.00 76.81 331 ASP A O 1
ATOM 2439 N N . THR A 1 332 ? 10.500 -11.660 -14.277 1.00 84.38 332 THR A N 1
ATOM 2440 C CA . THR A 1 332 ? 9.663 -11.760 -15.499 1.00 84.38 332 THR A CA 1
ATOM 2441 C C . THR A 1 332 ? 9.263 -13.189 -15.893 1.00 84.38 332 THR A C 1
ATOM 2443 O O . THR A 1 332 ? 8.262 -13.375 -16.580 1.00 84.38 332 THR A O 1
ATOM 2446 N N . ASP A 1 333 ? 10.031 -14.215 -15.517 1.00 78.00 333 ASP A N 1
ATOM 2447 C CA . ASP A 1 333 ? 9.702 -15.616 -15.811 1.00 78.00 333 ASP A CA 1
ATOM 2448 C C . ASP A 1 333 ? 9.237 -16.436 -14.593 1.00 78.00 333 ASP A C 1
ATOM 2450 O O . ASP A 1 333 ? 8.900 -17.619 -14.730 1.00 78.00 333 ASP A O 1
ATOM 2454 N N . GLY A 1 334 ? 9.152 -15.815 -13.414 1.00 77.31 334 GLY A N 1
ATOM 2455 C CA . GLY A 1 334 ? 8.598 -16.408 -12.201 1.00 77.31 334 GLY A CA 1
ATOM 2456 C C . GLY A 1 334 ? 9.379 -17.607 -11.677 1.00 77.31 334 GLY A C 1
ATOM 2457 O O . GLY A 1 334 ? 8.827 -18.431 -10.932 1.00 77.31 334 GLY A O 1
ATOM 2458 N N . ASP A 1 335 ? 10.644 -17.764 -12.070 1.00 72.00 335 ASP A N 1
ATOM 2459 C CA . ASP A 1 335 ? 11.487 -18.865 -11.610 1.00 72.00 335 ASP A CA 1
ATOM 2460 C C . ASP A 1 335 ? 12.048 -18.629 -10.192 1.00 72.00 335 ASP A C 1
ATOM 2462 O O . ASP A 1 335 ? 12.564 -19.549 -9.537 1.00 72.00 335 ASP A O 1
ATOM 2466 N N . GLY A 1 336 ? 11.845 -17.411 -9.677 1.00 72.00 336 GLY A N 1
ATOM 2467 C CA . GLY A 1 336 ? 12.224 -16.974 -8.346 1.00 72.00 336 GLY A CA 1
ATOM 2468 C C . GLY A 1 336 ? 13.533 -16.182 -8.305 1.00 72.00 336 GLY A C 1
ATOM 2469 O O . GLY A 1 336 ? 13.916 -15.717 -7.213 1.00 72.00 336 GLY A O 1
ATOM 2470 N N . PHE A 1 337 ? 14.214 -16.011 -9.443 1.00 70.38 337 PHE A N 1
ATOM 2471 C CA . PHE A 1 337 ? 15.290 -15.048 -9.631 1.00 70.38 337 PHE A CA 1
ATOM 2472 C C . PHE A 1 337 ? 14.760 -13.744 -10.186 1.00 70.38 337 PHE A C 1
ATOM 2474 O O . PHE A 1 337 ? 14.145 -13.687 -11.232 1.00 70.38 337 PHE A O 1
ATOM 2481 N N . SER A 1 338 ? 15.117 -12.640 -9.532 1.00 73.38 338 SER A N 1
ATOM 2482 C CA . SER A 1 338 ? 14.783 -11.362 -10.137 1.00 73.38 338 SER A CA 1
ATOM 2483 C C . SER A 1 338 ? 15.559 -11.124 -11.423 1.00 73.38 338 SER A C 1
ATOM 2485 O O . SER A 1 338 ? 16.773 -11.350 -11.451 1.00 73.38 338 SER A O 1
ATOM 2487 N N . ASP A 1 339 ? 14.909 -10.484 -12.393 1.00 75.56 339 ASP A N 1
ATOM 2488 C CA . ASP A 1 339 ? 15.497 -9.921 -13.617 1.00 75.56 339 ASP A CA 1
ATOM 2489 C C . ASP A 1 339 ? 16.870 -9.284 -13.391 1.00 75.56 339 ASP A C 1
ATOM 2491 O O . ASP A 1 339 ? 17.812 -9.331 -14.190 1.00 75.56 339 ASP A O 1
ATOM 2495 N N . ARG A 1 340 ? 16.986 -8.618 -12.247 1.00 69.94 340 ARG A N 1
ATOM 2496 C CA . ARG A 1 340 ? 18.187 -7.920 -11.834 1.00 69.94 340 ARG A CA 1
ATOM 2497 C C . ARG A 1 340 ? 19.298 -8.844 -11.341 1.00 69.94 340 ARG A C 1
ATOM 2499 O O . ARG A 1 340 ? 20.478 -8.525 -11.537 1.00 69.94 340 ARG A O 1
ATOM 2506 N N . ALA A 1 341 ? 18.958 -9.915 -10.632 1.00 70.81 341 ALA A N 1
ATOM 2507 C CA . ALA A 1 341 ? 19.908 -10.957 -10.267 1.00 70.81 341 ALA A CA 1
ATOM 2508 C C . ALA A 1 341 ? 20.433 -11.634 -11.537 1.00 70.81 341 ALA A C 1
ATOM 2510 O O . ALA A 1 341 ? 21.649 -11.717 -11.723 1.00 70.81 341 ALA A O 1
ATOM 2511 N N . GLU A 1 342 ? 19.534 -11.976 -12.450 1.00 75.19 342 GLU A N 1
ATOM 2512 C CA . GLU A 1 342 ? 19.847 -12.600 -13.731 1.00 75.19 342 GLU A CA 1
ATOM 2513 C C . GLU A 1 342 ? 20.710 -11.718 -14.628 1.00 75.19 342 GLU A C 1
ATOM 2515 O O . GLU A 1 342 ? 21.733 -12.165 -15.145 1.00 75.19 342 GLU A O 1
ATOM 2520 N N . TYR A 1 343 ? 20.414 -10.418 -14.716 1.00 73.25 343 TYR A N 1
ATOM 2521 C CA . TYR A 1 343 ? 21.261 -9.464 -15.432 1.00 73.25 343 TYR A CA 1
ATOM 2522 C C . TYR A 1 343 ? 22.715 -9.475 -14.927 1.00 73.25 343 TYR A C 1
ATOM 2524 O O . TYR A 1 343 ? 23.658 -9.337 -15.711 1.00 73.25 343 TYR A O 1
ATOM 2532 N N . ARG A 1 344 ? 22.936 -9.647 -13.614 1.00 67.81 344 ARG A N 1
ATOM 2533 C CA . ARG A 1 344 ? 24.291 -9.679 -13.031 1.00 67.81 344 ARG A CA 1
ATOM 2534 C C . ARG A 1 344 ? 25.039 -10.965 -13.348 1.00 67.81 344 ARG A C 1
ATOM 2536 O O . ARG A 1 344 ? 26.261 -10.912 -13.480 1.00 67.81 344 ARG A O 1
ATOM 2543 N N . VAL A 1 345 ? 24.332 -12.086 -13.444 1.00 67.38 345 VAL A N 1
ATOM 2544 C CA . VAL A 1 345 ? 24.920 -13.385 -13.799 1.00 67.38 345 VAL A CA 1
ATOM 2545 C C . VAL A 1 345 ? 24.836 -13.689 -15.298 1.00 67.38 345 VAL A C 1
ATOM 2547 O O . VAL A 1 345 ? 25.405 -14.676 -15.746 1.00 67.38 345 VAL A O 1
ATOM 2550 N N . SER A 1 346 ? 24.242 -12.779 -16.078 1.00 73.12 346 SER A N 1
ATOM 2551 C CA . SER A 1 346 ? 24.050 -12.872 -17.531 1.00 73.12 346 SER A CA 1
ATOM 2552 C C . SER A 1 346 ? 23.163 -14.040 -17.988 1.00 73.12 346 SER A C 1
ATOM 2554 O O . SER A 1 346 ? 23.374 -14.558 -19.084 1.00 73.12 346 SER A O 1
ATOM 2556 N N . THR A 1 347 ? 22.168 -14.416 -17.180 1.00 75.19 347 THR A N 1
ATOM 2557 C CA . THR A 1 347 ? 21.115 -15.376 -17.556 1.00 75.19 347 THR A CA 1
ATOM 2558 C C . THR A 1 347 ? 19.907 -14.683 -18.187 1.00 75.19 347 THR A C 1
ATOM 2560 O O . THR A 1 347 ? 19.872 -13.451 -18.308 1.00 75.19 347 THR A O 1
ATOM 2563 N N . SER A 1 348 ? 18.973 -15.478 -18.710 1.00 81.69 348 SER A N 1
ATOM 2564 C CA . SER A 1 348 ? 17.824 -14.981 -19.460 1.00 81.69 348 SER A CA 1
ATOM 2565 C C . SER A 1 348 ? 16.611 -14.740 -18.576 1.00 81.69 348 SER A C 1
ATOM 2567 O O . SER A 1 348 ? 15.926 -15.692 -18.246 1.00 81.69 348 SER A O 1
ATOM 2569 N N . ARG A 1 349 ? 16.255 -13.462 -18.454 1.00 81.12 349 ARG A N 1
ATOM 2570 C CA . ARG A 1 349 ? 15.103 -12.912 -17.720 1.00 81.12 349 ARG A CA 1
ATOM 2571 C C . ARG A 1 349 ? 13.725 -13.261 -18.270 1.00 81.12 349 ARG A C 1
ATOM 2573 O O . ARG A 1 349 ? 12.805 -12.484 -18.169 1.00 81.12 349 ARG A O 1
ATOM 2580 N N . THR A 1 350 ? 13.626 -14.288 -19.088 1.00 82.44 350 THR A N 1
ATOM 2581 C CA . THR A 1 350 ? 12.392 -14.638 -19.813 1.00 82.44 350 THR A CA 1
ATOM 2582 C C . THR A 1 350 ? 12.359 -16.141 -20.054 1.00 82.44 350 THR A C 1
ATOM 2584 O O . THR A 1 350 ? 11.731 -16.595 -21.001 1.00 82.44 350 THR A O 1
ATOM 2587 N N . LEU A 1 351 ? 13.167 -16.920 -19.333 1.00 82.12 351 LEU A N 1
ATOM 2588 C CA . LEU A 1 351 ? 13.325 -18.347 -19.557 1.00 82.12 351 LEU A CA 1
ATOM 2589 C C . LEU A 1 351 ? 13.356 -19.062 -18.210 1.00 82.12 351 LEU A C 1
ATOM 2591 O O . LEU A 1 351 ? 14.421 -19.386 -17.692 1.00 82.12 351 LEU A O 1
ATOM 2595 N N . ALA A 1 352 ? 12.178 -19.456 -17.738 1.00 80.81 352 ALA A N 1
ATOM 2596 C CA . ALA A 1 352 ? 12.047 -20.228 -16.519 1.00 80.81 352 ALA A CA 1
ATOM 2597 C C . ALA A 1 352 ? 12.626 -21.638 -16.695 1.00 80.81 352 ALA A C 1
ATOM 2599 O O . ALA A 1 352 ? 12.183 -22.437 -17.537 1.00 80.81 352 ALA A O 1
ATOM 2600 N N . CYS A 1 353 ? 13.593 -21.983 -15.845 1.00 74.88 353 CYS A N 1
ATOM 2601 C CA . CYS A 1 353 ? 14.298 -23.266 -15.873 1.00 74.88 353 CYS A CA 1
ATOM 2602 C C . CYS A 1 353 ? 14.016 -24.148 -14.637 1.00 74.88 353 CYS A C 1
ATOM 2604 O O . CYS A 1 353 ? 14.832 -24.999 -14.266 1.00 74.88 353 CYS A O 1
ATOM 2606 N N . GLY A 1 354 ? 12.829 -24.001 -14.038 1.00 67.75 354 GLY A N 1
ATOM 2607 C CA . GLY A 1 354 ? 12.415 -24.675 -12.803 1.00 67.75 354 GLY A CA 1
ATOM 2608 C C . GLY A 1 354 ? 12.690 -23.835 -11.553 1.00 67.75 354 GLY A C 1
ATOM 2609 O O . GLY A 1 354 ? 13.529 -22.950 -11.569 1.00 67.75 354 GLY A O 1
ATOM 2610 N N . VAL A 1 355 ? 11.985 -24.134 -10.462 1.00 57.19 355 VAL A N 1
ATOM 2611 C CA . VAL A 1 355 ? 12.095 -23.408 -9.184 1.00 57.19 355 VAL A CA 1
ATOM 2612 C C . VAL A 1 355 ? 13.147 -24.063 -8.268 1.00 57.19 355 VAL A C 1
ATOM 2614 O O . VAL A 1 355 ? 13.387 -25.268 -8.371 1.00 57.19 355 VAL A O 1
ATOM 2617 N N . ASP A 1 356 ? 13.753 -23.306 -7.345 1.00 54.56 356 ASP A N 1
ATOM 2618 C CA . ASP A 1 356 ? 14.621 -23.806 -6.249 1.00 54.56 356 ASP A CA 1
ATOM 2619 C C . ASP A 1 356 ? 16.105 -24.171 -6.565 1.00 54.56 356 ASP A C 1
ATOM 2621 O O . ASP A 1 356 ? 16.714 -24.973 -5.840 1.00 54.56 356 ASP A O 1
ATOM 2625 N N . ALA A 1 357 ? 16.757 -23.575 -7.576 1.00 55.97 357 ALA A N 1
ATOM 2626 C CA . ALA A 1 357 ? 18.212 -23.736 -7.825 1.00 55.97 357 ALA A CA 1
ATOM 2627 C C . ALA A 1 357 ? 18.950 -22.396 -8.032 1.00 55.97 357 ALA A C 1
ATOM 2629 O O . ALA A 1 357 ? 18.355 -21.363 -7.804 1.00 55.97 357 ALA A O 1
ATOM 2630 N N . TRP A 1 358 ? 20.254 -22.395 -8.366 1.00 60.31 358 TRP A N 1
ATOM 2631 C CA . TRP A 1 358 ? 20.924 -21.233 -9.003 1.00 60.31 358 TRP A CA 1
ATOM 2632 C C . TRP A 1 358 ? 20.322 -21.036 -10.406 1.00 60.31 358 TRP A C 1
ATOM 2634 O O . TRP A 1 358 ? 19.817 -22.049 -10.901 1.00 60.31 358 TRP A O 1
ATOM 2644 N N . PRO A 1 359 ? 20.391 -19.850 -11.057 1.00 63.91 359 PRO A N 1
ATOM 2645 C CA . PRO A 1 359 ? 19.797 -19.642 -12.379 1.00 63.91 359 PRO A CA 1
ATOM 2646 C C . PRO A 1 359 ? 20.204 -20.787 -13.293 1.00 63.91 359 PRO A C 1
ATOM 2648 O O . PRO A 1 359 ? 21.396 -21.007 -13.545 1.00 63.91 359 PRO A O 1
ATOM 2651 N N . ALA A 1 360 ? 19.226 -21.612 -13.649 1.00 67.69 360 ALA A N 1
ATOM 2652 C CA . ALA A 1 360 ? 19.477 -22.736 -14.521 1.00 67.69 360 ALA A CA 1
ATOM 2653 C C . ALA A 1 360 ? 19.630 -22.178 -15.942 1.00 67.69 360 ALA A C 1
ATOM 2655 O O . ALA A 1 360 ? 19.032 -21.160 -16.255 1.00 67.69 360 ALA A O 1
ATOM 2656 N N . ASP A 1 361 ? 20.495 -22.790 -16.758 1.00 76.88 361 ASP A N 1
ATOM 2657 C CA . ASP A 1 361 ? 20.925 -22.245 -18.059 1.00 76.88 361 ASP A CA 1
ATOM 2658 C C . ASP A 1 361 ? 21.823 -20.984 -17.972 1.00 76.88 361 ASP A C 1
ATOM 2660 O O . ASP A 1 361 ? 21.553 -19.906 -18.503 1.00 76.88 361 ASP A O 1
ATOM 2664 N N . ILE A 1 362 ? 22.966 -21.131 -17.296 1.00 77.81 362 ILE A N 1
ATOM 2665 C CA . ILE A 1 362 ? 23.982 -20.080 -17.107 1.00 77.81 362 ILE A CA 1
ATOM 2666 C C . ILE A 1 362 ? 24.582 -19.642 -18.443 1.00 77.81 362 ILE A C 1
ATOM 2668 O O . ILE A 1 362 ? 25.025 -18.501 -18.602 1.00 77.81 362 ILE A O 1
ATOM 2672 N N . ASN A 1 363 ? 24.684 -20.576 -19.387 1.00 80.94 363 ASN A N 1
ATOM 2673 C CA . ASN A 1 363 ? 25.276 -20.316 -20.690 1.00 80.94 363 ASN A CA 1
ATOM 2674 C C . ASN A 1 363 ? 24.248 -19.815 -21.735 1.00 80.94 363 ASN A C 1
ATOM 2676 O O . ASN A 1 363 ? 24.666 -19.413 -22.828 1.00 80.94 363 ASN A O 1
ATOM 2680 N N . ASN A 1 364 ? 22.960 -19.785 -21.373 1.00 81.50 364 ASN A N 1
ATOM 2681 C CA . ASN A 1 364 ? 21.821 -19.325 -22.160 1.00 81.50 364 ASN A CA 1
ATOM 2682 C C . ASN A 1 364 ? 21.623 -20.099 -23.485 1.00 81.50 364 ASN A C 1
ATOM 2684 O O . ASN A 1 364 ? 21.476 -19.507 -24.563 1.00 81.50 364 ASN A O 1
ATOM 2688 N N . ASP A 1 365 ? 21.687 -21.432 -23.425 1.00 84.94 365 ASP A N 1
ATOM 2689 C CA . ASP A 1 365 ? 21.466 -22.362 -24.539 1.00 84.94 365 ASP A CA 1
ATOM 2690 C C . ASP A 1 365 ? 20.074 -23.031 -24.559 1.00 84.94 365 ASP A C 1
ATOM 2692 O O . ASP A 1 365 ? 19.732 -23.755 -25.509 1.00 84.94 365 ASP A O 1
ATOM 2696 N N . GLY A 1 366 ? 19.234 -22.712 -23.576 1.00 84.69 366 GLY A N 1
ATOM 2697 C CA . GLY A 1 366 ? 17.858 -23.163 -23.406 1.00 84.69 366 GLY A CA 1
ATOM 2698 C C . GLY A 1 366 ? 17.707 -24.452 -22.596 1.00 84.69 366 GLY A C 1
ATOM 2699 O O . GLY A 1 366 ? 16.598 -25.007 -22.546 1.00 84.69 366 GLY A O 1
ATOM 2700 N N . TYR A 1 367 ? 18.786 -24.971 -22.006 1.00 84.88 367 TYR A N 1
ATOM 2701 C CA . TYR A 1 367 ? 18.771 -26.189 -21.203 1.00 84.88 367 TYR A CA 1
ATOM 2702 C C . TYR A 1 367 ? 19.603 -26.031 -19.938 1.00 84.88 367 TYR A C 1
ATOM 2704 O O . TYR A 1 367 ? 20.691 -25.487 -19.961 1.00 84.88 367 TYR A O 1
ATOM 2712 N N . SER A 1 368 ? 19.134 -26.632 -18.846 1.00 85.00 368 SER A N 1
ATOM 2713 C CA . SER A 1 368 ? 19.994 -26.874 -17.689 1.00 85.00 368 SER A CA 1
ATOM 2714 C C . SER A 1 368 ? 20.791 -28.162 -17.905 1.00 85.00 368 SER A C 1
ATOM 2716 O O . SER A 1 368 ? 20.221 -29.262 -17.934 1.00 85.00 368 SER A O 1
ATOM 2718 N N . ASP A 1 369 ? 22.109 -28.063 -18.079 1.00 85.38 369 ASP A N 1
ATOM 2719 C CA . ASP A 1 369 ? 22.982 -29.209 -18.316 1.00 85.38 369 ASP A CA 1
ATOM 2720 C C . ASP A 1 369 ? 24.396 -29.109 -17.690 1.00 85.38 369 ASP A C 1
ATOM 2722 O O . ASP A 1 369 ? 24.703 -28.313 -16.800 1.00 85.38 369 ASP A O 1
ATOM 2726 N N . ILE A 1 370 ? 25.283 -30.033 -18.077 1.00 85.62 370 ILE A N 1
ATOM 2727 C CA . ILE A 1 370 ? 26.636 -30.136 -17.510 1.00 85.62 370 ILE A CA 1
ATOM 2728 C C . ILE A 1 370 ? 27.536 -28.946 -17.864 1.00 85.62 370 ILE A C 1
ATOM 2730 O O . ILE A 1 370 ? 28.522 -28.682 -17.166 1.00 85.62 370 ILE A O 1
ATOM 2734 N N . SER A 1 371 ? 27.240 -28.250 -18.955 1.00 86.31 371 SER A N 1
ATOM 2735 C CA . SER A 1 371 ? 27.966 -27.061 -19.372 1.00 86.31 371 SER A CA 1
ATOM 2736 C C . SER A 1 371 ? 27.676 -25.881 -18.441 1.00 86.31 371 SER A C 1
ATOM 2738 O O . SER A 1 371 ? 28.618 -25.163 -18.102 1.00 86.31 371 SER A O 1
ATOM 2740 N N . ASP A 1 372 ? 26.466 -25.785 -17.887 1.00 81.56 372 ASP A N 1
ATOM 2741 C CA . ASP A 1 372 ? 26.122 -24.821 -16.836 1.00 81.56 372 ASP A CA 1
ATOM 2742 C C . ASP A 1 372 ? 26.889 -25.113 -15.552 1.00 81.56 372 ASP A C 1
ATOM 2744 O O . ASP A 1 372 ? 27.541 -24.238 -14.988 1.00 81.56 372 ASP A O 1
ATOM 2748 N N . VAL A 1 373 ? 26.939 -26.378 -15.120 1.00 80.44 373 VAL A N 1
ATOM 2749 C CA . VAL A 1 373 ? 27.759 -26.766 -13.951 1.00 80.44 373 VAL A CA 1
ATOM 2750 C C . VAL A 1 373 ? 29.226 -26.428 -14.173 1.00 80.44 373 VAL A C 1
ATOM 2752 O O . VAL A 1 373 ? 29.920 -25.982 -13.255 1.00 80.44 373 VAL A O 1
ATOM 2755 N N . SER A 1 374 ? 29.706 -26.597 -15.401 1.00 85.12 374 SER A N 1
ATOM 2756 C CA . SER A 1 374 ? 31.070 -26.223 -15.765 1.00 85.12 374 SER A CA 1
ATOM 2757 C C . SER A 1 374 ? 31.286 -24.704 -15.696 1.00 85.12 374 SER A C 1
ATOM 2759 O O . SER A 1 374 ? 32.360 -24.272 -15.282 1.00 85.12 374 SER A O 1
ATOM 2761 N N . ALA A 1 375 ? 30.277 -23.899 -16.039 1.00 81.62 375 ALA A N 1
ATOM 2762 C CA . ALA A 1 375 ? 30.310 -22.445 -15.899 1.00 81.62 375 ALA A CA 1
ATOM 2763 C C . ALA A 1 375 ? 30.278 -22.006 -14.421 1.00 81.62 375 ALA A C 1
ATOM 2765 O O . ALA A 1 375 ? 31.156 -21.254 -13.997 1.00 81.62 375 ALA A O 1
ATOM 2766 N N . LEU A 1 376 ? 29.355 -22.547 -13.614 1.00 77.06 376 LEU A N 1
ATOM 2767 C CA . LEU A 1 376 ? 29.223 -22.248 -12.180 1.00 77.06 376 LEU A CA 1
ATOM 2768 C C . LEU A 1 376 ? 30.484 -22.611 -11.390 1.00 77.06 376 LEU A C 1
ATOM 2770 O O . LEU A 1 376 ? 30.991 -21.826 -10.593 1.00 77.06 376 LEU A O 1
ATOM 2774 N N . THR A 1 377 ? 31.046 -23.795 -11.638 1.00 78.56 377 THR A N 1
ATOM 2775 C CA . THR A 1 377 ? 32.300 -24.209 -10.983 1.00 78.56 377 THR A CA 1
ATOM 2776 C C . THR A 1 377 ? 33.492 -23.327 -11.369 1.00 78.56 377 THR A C 1
ATOM 2778 O O . THR A 1 377 ? 34.471 -23.272 -10.624 1.00 78.56 377 THR A O 1
ATOM 2781 N N . GLY A 1 378 ? 33.411 -22.601 -12.488 1.00 80.06 378 GLY A N 1
ATOM 2782 C CA . GLY A 1 378 ? 34.403 -21.608 -12.898 1.00 80.06 378 GLY A CA 1
ATOM 2783 C C . GLY A 1 378 ? 34.475 -20.376 -11.989 1.00 80.06 378 GLY A C 1
ATOM 2784 O O . GLY A 1 378 ? 35.509 -19.710 -11.977 1.00 80.06 378 GLY A O 1
ATOM 2785 N N . VAL A 1 379 ? 33.424 -20.106 -11.208 1.00 72.88 379 VAL A N 1
ATOM 2786 C CA . VAL A 1 379 ? 33.324 -18.984 -10.254 1.00 72.88 379 VAL A CA 1
ATOM 2787 C C . VAL A 1 379 ? 33.222 -19.458 -8.797 1.00 72.88 379 VAL A C 1
ATOM 2789 O O . VAL A 1 379 ? 32.788 -18.721 -7.918 1.00 72.88 379 VAL A O 1
ATOM 2792 N N . PHE A 1 380 ? 33.635 -20.696 -8.516 1.00 79.06 380 PHE A N 1
ATOM 2793 C CA . PHE A 1 380 ? 33.597 -21.271 -7.171 1.00 79.06 380 PHE A CA 1
ATOM 2794 C C . PHE A 1 380 ? 34.386 -20.425 -6.157 1.00 79.06 380 PHE A C 1
ATOM 2796 O O . PHE A 1 380 ? 35.571 -20.145 -6.355 1.00 79.06 380 PHE A O 1
ATOM 2803 N N . GLY A 1 381 ? 33.751 -20.070 -5.040 1.00 68.69 381 GLY A N 1
ATOM 2804 C CA . GLY A 1 381 ? 34.319 -19.226 -3.987 1.00 68.69 381 GLY A CA 1
ATOM 2805 C C . GLY A 1 381 ? 34.296 -17.723 -4.280 1.00 68.69 381 GLY A C 1
ATOM 2806 O O . GLY A 1 381 ? 34.792 -16.954 -3.455 1.00 68.69 381 GLY A O 1
ATOM 2807 N N . GLU A 1 382 ? 33.738 -17.289 -5.415 1.00 74.88 382 GLU A N 1
ATOM 2808 C CA . GLU A 1 382 ? 33.459 -15.875 -5.673 1.00 74.88 382 GLU A CA 1
ATOM 2809 C C . GLU A 1 382 ? 32.251 -15.411 -4.855 1.00 74.88 382 GLU A C 1
ATOM 2811 O O . GLU A 1 382 ? 31.319 -16.176 -4.598 1.00 74.88 382 GLU A O 1
ATOM 2816 N N . ALA A 1 383 ? 32.279 -14.147 -4.432 1.00 64.44 383 ALA A N 1
ATOM 2817 C CA . ALA A 1 383 ? 31.181 -13.557 -3.678 1.00 64.44 383 ALA A CA 1
ATOM 2818 C C . ALA A 1 383 ? 29.975 -13.304 -4.593 1.00 64.44 383 ALA A C 1
ATOM 2820 O O . ALA A 1 383 ? 30.117 -12.701 -5.660 1.00 64.44 383 ALA A O 1
ATOM 2821 N N . VAL A 1 384 ? 28.785 -13.703 -4.151 1.00 57.44 384 VAL A N 1
ATOM 2822 C CA . VAL A 1 384 ? 27.529 -13.415 -4.855 1.00 57.44 384 VAL A CA 1
ATOM 2823 C C . VAL A 1 384 ? 26.893 -12.115 -4.348 1.00 57.44 384 VAL A C 1
ATOM 2825 O O . VAL A 1 384 ? 27.070 -11.750 -3.180 1.00 57.44 384 VAL A O 1
ATOM 2828 N N . PRO A 1 385 ? 26.168 -11.365 -5.203 1.00 50.72 385 PRO A N 1
ATOM 2829 C CA . PRO A 1 385 ? 25.414 -10.195 -4.765 1.00 50.72 385 PRO A CA 1
ATOM 2830 C C . PRO A 1 385 ? 24.439 -10.557 -3.629 1.00 50.72 385 PRO A C 1
ATOM 2832 O O . PRO A 1 385 ? 23.842 -11.631 -3.671 1.00 50.72 385 PRO A O 1
ATOM 2835 N N . PRO A 1 386 ? 24.230 -9.675 -2.635 1.00 46.50 386 PRO A N 1
ATOM 2836 C CA . PRO A 1 386 ? 23.228 -9.912 -1.607 1.00 46.50 386 PRO A CA 1
ATOM 2837 C C . PRO A 1 386 ? 21.834 -9.956 -2.242 1.00 46.50 386 PRO A C 1
ATOM 2839 O O . PRO A 1 386 ? 21.398 -8.967 -2.834 1.00 46.50 386 PRO A O 1
ATOM 2842 N N . ALA A 1 387 ? 21.150 -11.090 -2.108 1.00 44.72 387 ALA A N 1
ATOM 2843 C CA . ALA A 1 387 ? 19.745 -11.258 -2.459 1.00 44.72 387 ALA A CA 1
ATOM 2844 C C . ALA A 1 387 ? 18.886 -11.248 -1.178 1.00 44.72 387 ALA A C 1
ATOM 2846 O O . ALA A 1 387 ? 19.399 -11.567 -0.098 1.00 44.72 387 ALA A O 1
ATOM 2847 N N . PRO A 1 388 ? 17.599 -10.860 -1.248 1.00 43.19 388 PRO A N 1
ATOM 2848 C CA . PRO A 1 388 ? 16.672 -11.057 -0.138 1.00 43.19 388 PRO A CA 1
ATOM 2849 C C . PRO A 1 388 ? 16.651 -12.532 0.278 1.00 43.19 388 PRO A C 1
ATOM 2851 O O . PRO A 1 388 ? 16.758 -13.407 -0.577 1.00 43.19 388 PRO A O 1
ATOM 2854 N N . ALA A 1 389 ? 16.479 -12.811 1.572 1.00 41.34 389 ALA A N 1
ATOM 2855 C CA . ALA A 1 389 ? 16.297 -14.179 2.048 1.00 41.34 389 ALA A CA 1
ATOM 2856 C C . ALA A 1 389 ? 15.028 -14.772 1.413 1.00 41.34 389 ALA A C 1
ATOM 2858 O O . ALA A 1 389 ? 13.914 -14.438 1.824 1.00 41.34 389 ALA A O 1
ATOM 2859 N N . ARG A 1 390 ? 15.191 -15.623 0.397 1.00 45.34 390 ARG A N 1
ATOM 2860 C CA . ARG A 1 390 ? 14.105 -16.418 -0.175 1.00 45.34 390 ARG A CA 1
ATOM 2861 C C . ARG A 1 390 ? 14.237 -17.834 0.374 1.00 45.34 390 ARG A C 1
ATOM 2863 O O . ARG A 1 390 ? 15.303 -18.441 0.314 1.00 45.34 390 ARG A O 1
ATOM 2870 N N . TYR A 1 391 ? 13.157 -18.349 0.961 1.00 35.06 391 TYR A N 1
ATOM 2871 C CA . TYR A 1 391 ? 13.095 -19.756 1.345 1.00 35.06 391 TYR A CA 1
ATOM 2872 C C . TYR A 1 391 ? 13.370 -20.600 0.088 1.00 35.06 391 TYR A C 1
ATOM 2874 O O . TYR A 1 391 ? 12.707 -20.420 -0.923 1.00 35.06 391 TYR A O 1
ATOM 2882 N N . ASN A 1 392 ? 14.352 -21.500 0.170 1.00 36.94 392 ASN A N 1
ATOM 2883 C CA . ASN A 1 392 ? 14.747 -22.502 -0.836 1.00 36.94 392 ASN A CA 1
ATOM 2884 C C . ASN A 1 392 ? 15.498 -22.059 -2.099 1.00 36.94 392 ASN A C 1
ATOM 2886 O O . ASN A 1 392 ? 16.183 -22.909 -2.669 1.00 36.94 392 ASN A O 1
ATOM 2890 N N . ILE A 1 393 ? 15.524 -20.782 -2.469 1.00 43.81 393 ILE A N 1
ATOM 2891 C CA . ILE A 1 393 ? 16.328 -20.320 -3.610 1.00 43.81 393 ILE A CA 1
ATOM 2892 C C . ILE A 1 393 ? 17.643 -19.780 -3.070 1.00 43.81 393 ILE A C 1
ATOM 2894 O O . ILE A 1 393 ? 17.670 -18.906 -2.204 1.00 43.81 393 ILE A O 1
ATOM 2898 N N . ALA A 1 394 ? 18.752 -20.373 -3.508 1.00 44.22 394 ALA A N 1
ATOM 2899 C CA . ALA A 1 394 ? 20.045 -19.858 -3.113 1.00 44.22 394 ALA A CA 1
ATOM 2900 C C . ALA A 1 394 ? 20.195 -18.412 -3.632 1.00 44.22 394 ALA A C 1
ATOM 2902 O O . ALA A 1 394 ? 19.846 -18.141 -4.779 1.00 44.22 394 ALA A O 1
ATOM 2903 N N . PRO A 1 395 ? 20.734 -17.502 -2.810 1.00 46.72 395 PRO A N 1
ATOM 2904 C CA . PRO A 1 395 ? 21.290 -17.771 -1.494 1.00 46.72 395 PRO A CA 1
ATOM 2905 C C . PRO A 1 395 ? 20.291 -17.427 -0.377 1.00 46.72 395 PRO A C 1
ATOM 2907 O O . PRO A 1 395 ? 20.103 -16.260 -0.035 1.00 46.72 395 PRO A O 1
ATOM 2910 N N . ASP A 1 396 ? 19.742 -18.448 0.290 1.00 38.94 396 ASP A N 1
ATOM 2911 C CA . ASP A 1 396 ? 19.451 -18.309 1.720 1.00 38.94 396 ASP A CA 1
ATOM 2912 C C . ASP A 1 396 ? 20.794 -17.985 2.424 1.00 38.94 396 ASP A C 1
ATOM 2914 O O . ASP A 1 396 ? 21.817 -18.580 2.063 1.00 38.94 396 ASP A O 1
ATOM 2918 N N . PRO A 1 397 ? 20.865 -17.044 3.383 1.00 46.22 397 PRO A N 1
ATOM 2919 C CA . PRO A 1 397 ? 22.119 -16.621 3.999 1.00 46.22 397 PRO A CA 1
ATOM 2920 C C . PRO A 1 397 ? 22.708 -17.749 4.863 1.00 46.22 397 PRO A C 1
ATOM 2922 O O . PRO A 1 397 ? 22.102 -18.135 5.868 1.00 46.22 397 PRO A O 1
ATOM 2925 N N . PRO A 1 398 ? 23.929 -18.236 4.557 1.00 45.06 398 PRO A N 1
ATOM 2926 C CA . PRO A 1 398 ? 24.967 -18.102 5.585 1.00 45.06 398 PRO A CA 1
ATOM 2927 C C . PRO A 1 398 ? 26.361 -17.650 5.118 1.00 45.06 398 PRO A C 1
ATOM 2929 O O . PRO A 1 398 ? 27.132 -17.265 5.998 1.00 45.06 398 PRO A O 1
ATOM 2932 N N . ASP A 1 399 ? 26.730 -17.666 3.830 1.00 53.50 399 ASP A N 1
ATOM 2933 C CA . ASP A 1 399 ? 28.121 -17.338 3.453 1.00 53.50 399 ASP A CA 1
ATOM 2934 C C . ASP A 1 399 ? 28.305 -16.288 2.347 1.00 53.50 399 ASP A C 1
ATOM 2936 O O . ASP A 1 399 ? 29.264 -15.523 2.433 1.00 53.50 399 ASP A O 1
ATOM 2940 N N . GLY A 1 400 ? 27.378 -16.154 1.394 1.00 62.50 400 GLY A N 1
ATOM 2941 C CA . GLY A 1 400 ? 27.485 -15.164 0.318 1.00 62.50 400 GLY A CA 1
ATOM 2942 C C . GLY A 1 400 ? 28.528 -15.525 -0.742 1.00 62.50 400 GLY A C 1
ATOM 2943 O O . GLY A 1 400 ? 29.068 -14.620 -1.381 1.00 62.50 400 GLY A O 1
ATOM 2944 N N . PHE A 1 401 ? 28.811 -16.817 -0.935 1.00 69.50 401 PHE A N 1
ATOM 2945 C CA . PHE A 1 401 ? 29.754 -17.315 -1.937 1.00 69.50 401 PHE A CA 1
ATOM 2946 C C . PHE A 1 401 ? 29.134 -18.415 -2.799 1.00 69.50 401 PHE A C 1
ATOM 2948 O O . PHE A 1 401 ? 28.233 -19.111 -2.353 1.00 69.50 401 PHE A O 1
ATOM 2955 N N . VAL A 1 402 ? 29.658 -18.598 -4.014 1.00 72.62 402 VAL A N 1
ATOM 2956 C CA . VAL A 1 402 ? 29.377 -19.801 -4.812 1.00 72.62 402 VAL A CA 1
ATOM 2957 C C . VAL A 1 402 ? 30.072 -21.006 -4.177 1.00 72.62 402 VAL A C 1
ATOM 2959 O O . VAL A 1 402 ? 31.305 -21.028 -4.092 1.00 72.62 402 VAL A O 1
ATOM 2962 N N . ASP A 1 403 ? 29.319 -22.028 -3.782 1.00 71.06 403 ASP A N 1
ATOM 2963 C CA . ASP A 1 403 ? 29.840 -23.204 -3.090 1.00 71.06 403 ASP A CA 1
ATOM 2964 C C . ASP A 1 403 ? 29.385 -24.548 -3.702 1.00 71.06 403 ASP A C 1
ATOM 2966 O O . ASP A 1 403 ? 28.838 -24.654 -4.803 1.00 71.06 403 ASP A O 1
ATOM 2970 N N . ILE A 1 404 ? 29.709 -25.649 -3.014 1.00 76.12 404 ILE A N 1
ATOM 2971 C CA . ILE A 1 404 ? 29.384 -27.002 -3.487 1.00 76.12 404 IL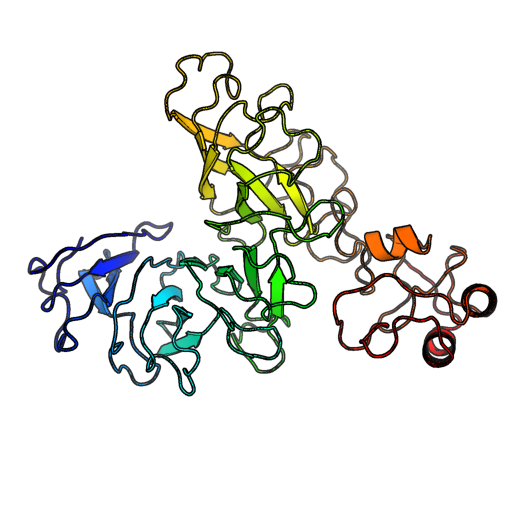E A CA 1
ATOM 2972 C C . ILE A 1 404 ? 27.891 -27.325 -3.364 1.00 76.12 404 ILE A C 1
ATOM 2974 O O . ILE A 1 404 ? 27.392 -28.213 -4.061 1.00 76.12 404 ILE A O 1
ATOM 2978 N N . THR A 1 405 ? 27.182 -26.632 -2.481 1.00 74.81 405 THR A N 1
ATOM 2979 C CA . THR A 1 405 ? 25.739 -26.744 -2.298 1.00 74.81 405 THR A CA 1
ATOM 2980 C C . THR A 1 405 ? 25.023 -26.203 -3.531 1.00 74.81 405 THR A C 1
ATOM 2982 O O . THR A 1 405 ? 24.130 -26.887 -4.035 1.00 74.81 405 THR A O 1
ATOM 2985 N N . ASP A 1 406 ? 25.479 -25.072 -4.078 1.00 71.19 406 ASP A N 1
ATOM 2986 C CA . ASP A 1 406 ? 24.935 -24.479 -5.311 1.00 71.19 406 ASP A CA 1
ATOM 2987 C C . ASP A 1 406 ? 25.080 -25.431 -6.502 1.00 71.19 406 ASP A C 1
ATOM 2989 O O . ASP A 1 406 ? 24.105 -25.784 -7.170 1.00 71.19 406 ASP A O 1
ATOM 2993 N N . VAL A 1 407 ? 26.295 -25.952 -6.701 1.00 75.19 407 VAL A N 1
ATOM 2994 C CA . VAL A 1 407 ? 26.590 -26.935 -7.755 1.00 75.19 407 VAL A CA 1
ATOM 2995 C C . VAL A 1 407 ? 25.722 -28.185 -7.601 1.00 75.19 407 VAL A C 1
ATOM 2997 O O . VAL A 1 407 ? 25.198 -28.709 -8.584 1.00 75.19 407 VAL A O 1
ATOM 3000 N N . SER A 1 408 ? 25.545 -28.667 -6.369 1.00 77.19 408 SER A N 1
ATOM 3001 C CA . SER A 1 408 ? 24.752 -29.869 -6.097 1.00 77.19 408 SER A CA 1
ATOM 3002 C C . SER A 1 408 ? 23.270 -29.665 -6.414 1.00 77.19 408 SER A C 1
ATOM 3004 O O . SER A 1 408 ? 22.648 -30.569 -6.972 1.00 77.19 408 SER A O 1
ATOM 3006 N N . ARG A 1 409 ? 22.702 -28.491 -6.111 1.00 74.44 409 ARG A N 1
ATOM 3007 C CA . ARG A 1 409 ? 21.304 -28.171 -6.442 1.00 74.44 409 ARG A CA 1
ATOM 3008 C C . ARG A 1 409 ? 21.086 -28.085 -7.947 1.00 74.44 409 ARG A C 1
ATOM 3010 O O . ARG A 1 409 ? 20.145 -28.692 -8.448 1.00 74.44 409 ARG A O 1
ATOM 3017 N N . MET A 1 410 ? 22.005 -27.450 -8.673 1.00 74.56 410 MET A N 1
ATOM 3018 C CA . MET A 1 410 ? 21.889 -27.303 -10.126 1.00 74.56 410 MET A CA 1
ATOM 3019 C C . MET A 1 410 ? 21.912 -28.646 -10.870 1.00 74.56 410 MET A C 1
ATOM 3021 O O . MET A 1 410 ? 21.186 -28.832 -11.841 1.00 74.56 410 MET A O 1
ATOM 3025 N N . THR A 1 411 ? 22.650 -29.648 -10.370 1.00 74.44 411 THR A N 1
ATOM 3026 C CA . THR A 1 411 ? 22.586 -31.007 -10.951 1.00 74.44 411 THR A CA 1
ATOM 3027 C C . THR A 1 411 ? 21.202 -31.660 -10.849 1.00 74.44 411 THR A C 1
ATOM 3029 O O . THR A 1 411 ? 20.911 -32.588 -11.605 1.00 74.44 411 THR A O 1
ATOM 3032 N N . GLY A 1 412 ? 20.338 -31.183 -9.946 1.00 74.38 412 GLY A N 1
ATOM 3033 C CA . GLY A 1 412 ? 18.948 -31.622 -9.827 1.00 74.38 412 GLY A CA 1
ATOM 3034 C C . GLY A 1 412 ? 18.058 -31.202 -11.001 1.00 74.38 412 GLY A C 1
ATOM 3035 O O . GLY A 1 412 ? 17.015 -31.820 -11.199 1.00 74.38 412 GLY A O 1
ATOM 3036 N N . LEU A 1 413 ? 18.488 -30.218 -11.798 1.00 73.94 413 LEU A N 1
ATOM 3037 C CA . LEU A 1 413 ? 17.748 -29.674 -12.940 1.00 73.94 413 LEU A CA 1
ATOM 3038 C C . LEU A 1 413 ? 18.244 -30.192 -14.300 1.00 73.94 413 LEU A C 1
ATOM 3040 O O . LEU A 1 413 ? 17.761 -29.770 -15.344 1.00 73.94 413 LEU A O 1
ATOM 3044 N N . PHE A 1 414 ? 19.169 -31.156 -14.330 1.00 83.31 414 PHE A N 1
ATOM 3045 C CA . PHE A 1 414 ? 19.731 -31.650 -15.590 1.00 83.31 414 PHE A CA 1
ATOM 3046 C C . PHE A 1 414 ? 18.688 -32.192 -16.572 1.00 83.31 414 PHE A C 1
ATOM 3048 O O . PHE A 1 414 ? 17.929 -33.116 -16.271 1.00 83.31 414 PHE A O 1
ATOM 3055 N N . GLY A 1 415 ? 18.738 -31.668 -17.798 1.00 76.62 415 GLY A N 1
ATOM 3056 C CA . GLY A 1 415 ? 17.825 -32.012 -18.882 1.00 76.62 415 GLY A CA 1
ATOM 3057 C C . GLY A 1 415 ? 16.473 -31.302 -18.801 1.00 76.62 415 GLY A C 1
ATOM 3058 O O . GLY A 1 415 ? 15.600 -31.601 -19.621 1.00 76.62 415 GLY A O 1
ATOM 3059 N N . VAL A 1 416 ? 16.290 -30.384 -17.846 1.00 82.44 416 VAL A N 1
ATOM 3060 C CA . VAL A 1 416 ? 15.173 -29.438 -17.858 1.00 82.44 416 VAL A CA 1
ATOM 3061 C C . VAL A 1 416 ? 15.380 -28.486 -19.028 1.00 82.44 416 VAL A C 1
ATOM 3063 O O . VAL A 1 416 ? 16.472 -27.965 -19.250 1.00 82.44 416 VAL A O 1
ATOM 3066 N N . ARG A 1 417 ? 14.320 -28.317 -19.813 1.00 84.81 417 ARG A N 1
ATOM 3067 C CA . ARG A 1 417 ? 14.279 -27.352 -20.901 1.00 84.81 417 ARG A CA 1
ATOM 3068 C C . ARG A 1 417 ? 13.669 -26.071 -20.364 1.00 84.81 417 ARG A C 1
ATOM 3070 O O . ARG A 1 417 ? 12.548 -26.121 -19.859 1.00 84.81 417 ARG A O 1
ATOM 3077 N N . CYS A 1 418 ? 14.377 -24.971 -20.538 1.00 82.12 418 CYS A N 1
ATOM 3078 C CA . CYS A 1 418 ? 13.885 -23.659 -20.168 1.00 82.12 418 CYS A CA 1
ATOM 3079 C C . CYS A 1 418 ? 12.823 -23.212 -21.164 1.00 82.12 418 CYS A C 1
ATOM 3081 O O . CYS A 1 418 ? 12.917 -23.498 -22.368 1.00 82.12 418 CYS A O 1
ATOM 3083 N N . SER A 1 419 ? 11.768 -22.593 -20.659 1.00 78.19 419 SER A N 1
ATOM 3084 C CA . SER A 1 419 ? 10.675 -22.088 -21.485 1.00 78.19 419 SER A CA 1
ATOM 3085 C C . SER A 1 419 ? 10.347 -20.664 -21.064 1.00 78.19 419 SER A C 1
ATOM 3087 O O . SER A 1 419 ? 10.445 -20.383 -19.875 1.00 78.19 419 SER A O 1
ATOM 3089 N N . PRO A 1 420 ? 9.993 -19.800 -22.025 1.00 67.06 420 PRO A N 1
ATOM 3090 C CA . PRO A 1 420 ? 9.378 -18.527 -21.708 1.00 67.06 420 PRO A CA 1
ATOM 3091 C C . PRO A 1 420 ? 7.964 -18.710 -21.182 1.00 67.06 420 PRO A C 1
ATOM 3093 O O . PRO A 1 420 ? 7.397 -19.825 -21.351 1.00 67.06 420 PRO A O 1
#

Radius of gyration: 23.45 Å; chains: 1; bounding box: 63×63×57 Å

Secondary structure (DSSP, 8-state):
--B-TT-PBPSS-EEEEEE-TTS-EEEEEE--TTSSTT--S-S-EEEEEETTTTEEEE--B-TT-PBPSS-EEEEEE-TTS-EEEEEE--TTSSTT--S-S-EEEEEETTTTEEEE-SB-TT-PBPSS-EEEEEE-SSS-EEEEEE--TTSSTT--S-S-EEEEEES-TT-SS-TT-TTS-EEEES-B-TTSPBPSS-EEEEEE-TTS-EEEEEEES-SSTT-SSSSSEEEEEEETTT--EEE-SB-TTSPBPSS-EEEEEE-TTS-EEEEEE--SSSSTT--S-S-EEEEEE----SSS-GGG-SSTTS--S----SS-SSS-TTT--S-TT-SSS-HHHHHHHT--TT-B--SSSS-S-TT-SSB--HHHHHHHHTTTTPBPPPPP--SSSS--SS--B--HHHHHHHGGGTTPBPB-

Sequence (420 aa):
MSISSDAAQGNGTSDTPYISYNGRYVAFSSGASNLVPDDSNAAIDIFVRDRSLGTTERVSVDSAESQANSASGAPSISPDGRFVAFRSNATNLVPGDTNGFTDMFVRDRMLGVTVRVNVSSSGTQANDGSAQVWISGDGRFVAFDSFASNLVTGDTNGVLDVFVRDRDTDADGIFDEPGAASTARMSVRDNGGQASFRSAYPVISANGRWVAFNSDYNFDFTDPNGADSDVYLHDRLGGDTMRASVAFDGTGSDGPSDVSRLGYDGRFLAFYSFATNLVPDDTNGLNDSFLRDLDDGDGVAWAADNCPMTPGTDQSDADGDGAGDACDTGDTDGDGFSDRAEYRVSTSRTLACGVDAWPADINNDGYSDISDVSALTGVFGEAVPPAPARYNIAPDPPDGFVDITDVSRMTGLFGVRCSP

pLDDT: mean 86.91, std 13.1, range [35.06, 98.81]